Protein AF-0000000074038004 (afdb_homodimer)

InterPro domains:
  IPR011335 Restriction endonuclease type II-like [SSF52980] (1-203)
  IPR011338 Restriction endonuclease, type II, BamHI/BglIII/BstY [G3DSA:3.40.91.20] (1-203)
  IPR015278 Type-2 restriction enzyme BglII-like [PF09195] (5-201)

Radius of gyration: 21.57 Å; Cα contacts (8 Å, |Δi|>4): 780; chains: 2; bounding box: 51×56×52 Å

pLDDT: mean 96.3, std 2.42, range [85.56, 98.88]

Structure (mmCIF, N/CA/C/O backbone):
data_AF-0000000074038004-model_v1
#
loop_
_entity.id
_entity.type
_entity.pdbx_description
1 polymer 'Restriction endonuclease BglII'
#
loop_
_atom_site.group_PDB
_atom_site.id
_atom_site.type_symbol
_atom_site.label_atom_id
_atom_site.label_alt_id
_atom_site.label_comp_id
_atom_site.label_asym_id
_atom_site.label_entity_id
_atom_site.label_seq_id
_atom_site.pdbx_PDB_ins_code
_atom_site.Cartn_x
_atom_site.Cartn_y
_atom_site.Cartn_z
_atom_site.occupancy
_atom_site.B_iso_or_equiv
_atom_site.auth_seq_id
_atom_site.auth_comp_id
_atom_site.auth_asym_id
_atom_site.auth_atom_id
_atom_site.pdbx_PDB_model_num
ATOM 1 N N . MET A 1 1 ? 1.879 -26.859 -4.109 1 95.38 1 MET A N 1
ATOM 2 C CA . MET A 1 1 ? 0.951 -25.766 -4.34 1 95.38 1 MET A CA 1
ATOM 3 C C . MET A 1 1 ? 0.587 -25.656 -5.816 1 95.38 1 MET A C 1
ATOM 5 O O . MET A 1 1 ? 1.278 -26.203 -6.672 1 95.38 1 MET A O 1
ATOM 9 N N . LYS A 1 2 ? -0.549 -25.062 -6.09 1 97.25 2 LYS A N 1
ATOM 10 C CA . LYS A 1 2 ? -0.964 -24.906 -7.48 1 97.25 2 LYS A CA 1
ATOM 11 C C . LYS A 1 2 ? -1.398 -23.469 -7.762 1 97.25 2 LYS A C 1
ATOM 13 O O . LYS A 1 2 ? -1.931 -22.797 -6.879 1 97.25 2 LYS A O 1
ATOM 18 N N . ILE A 1 3 ? -1.142 -23.047 -8.977 1 98.38 3 ILE A N 1
ATOM 19 C CA . ILE A 1 3 ? -1.649 -21.766 -9.469 1 98.38 3 ILE A CA 1
ATOM 20 C C . ILE A 1 3 ? -3.105 -21.922 -9.898 1 98.38 3 ILE A C 1
ATOM 22 O O . ILE A 1 3 ? -3.426 -22.781 -10.734 1 98.38 3 ILE A O 1
ATOM 26 N N . VAL A 1 4 ? -3.988 -21.141 -9.312 1 97.69 4 VAL A N 1
ATOM 27 C CA . VAL A 1 4 ? -5.398 -21.328 -9.633 1 97.69 4 VAL A CA 1
ATOM 28 C C . VAL A 1 4 ? -5.918 -20.109 -10.406 1 97.69 4 VAL A C 1
ATOM 30 O O . VAL A 1 4 ? -6.922 -20.203 -11.117 1 97.69 4 VAL A O 1
ATOM 33 N N . GLU A 1 5 ? -5.281 -18.969 -10.227 1 98.31 5 GLU A N 1
ATOM 34 C CA . GLU A 1 5 ? -5.66 -17.766 -10.945 1 98.31 5 GLU A CA 1
ATOM 35 C C . GLU A 1 5 ? -4.434 -16.984 -11.422 1 98.31 5 GLU A C 1
ATOM 37 O O . GLU A 1 5 ? -3.385 -17.016 -10.773 1 98.31 5 GLU A O 1
ATOM 42 N N . LYS A 1 6 ? -4.527 -16.359 -12.531 1 98.5 6 LYS A N 1
ATOM 43 C CA . LYS A 1 6 ? -3.545 -15.43 -13.086 1 98.5 6 LYS A CA 1
ATOM 44 C C . LYS A 1 6 ? -4.223 -14.18 -13.641 1 98.5 6 LYS A C 1
ATOM 46 O O . LYS A 1 6 ? -5.238 -14.273 -14.328 1 98.5 6 LYS A O 1
ATOM 51 N N . TYR A 1 7 ? -3.73 -13.086 -13.305 1 98.5 7 TYR A N 1
ATOM 52 C CA . TYR A 1 7 ? -4.16 -11.828 -13.906 1 98.5 7 TYR A CA 1
ATOM 53 C C . TYR A 1 7 ? -2.994 -11.117 -14.57 1 98.5 7 TYR A C 1
ATOM 55 O O . TYR A 1 7 ? -1.957 -10.883 -13.945 1 98.5 7 TYR A O 1
ATOM 63 N N . SER A 1 8 ? -3.184 -10.852 -15.852 1 98.56 8 SER A N 1
ATOM 64 C CA . SER A 1 8 ? -2.172 -10.148 -16.641 1 98.56 8 SER A CA 1
ATOM 65 C C . SER A 1 8 ? -2.463 -8.656 -16.703 1 98.56 8 SER A C 1
ATOM 67 O O . SER A 1 8 ? -3.342 -8.227 -17.453 1 98.56 8 SER A O 1
ATOM 69 N N . HIS A 1 9 ? -1.725 -7.887 -15.938 1 98.44 9 HIS A N 1
ATOM 70 C CA . HIS A 1 9 ? -1.837 -6.434 -15.953 1 98.44 9 HIS A CA 1
ATOM 71 C C . HIS A 1 9 ? -0.889 -5.82 -16.984 1 98.44 9 HIS A C 1
ATOM 73 O O . HIS A 1 9 ? 0.311 -6.105 -16.969 1 98.44 9 HIS A O 1
ATOM 79 N N . LEU A 1 10 ? -1.381 -5.035 -17.891 1 98 10 LEU A N 1
ATOM 80 C CA . LEU A 1 10 ? -0.623 -4.391 -18.953 1 98 10 LEU A CA 1
ATOM 81 C C . LEU A 1 10 ? 0.19 -5.418 -19.75 1 98 10 LEU A C 1
ATOM 83 O O . LEU A 1 10 ? 1.369 -5.195 -20.031 1 98 10 LEU A O 1
ATOM 87 N N . ASN A 1 11 ? -0.349 -6.574 -19.922 1 98.25 11 ASN A N 1
ATOM 88 C CA . ASN A 1 11 ? 0.19 -7.656 -20.734 1 98.25 11 ASN A CA 1
ATOM 89 C C . ASN A 1 11 ? 1.459 -8.242 -20.125 1 98.25 11 ASN A C 1
ATOM 91 O O . ASN A 1 11 ? 2.391 -8.609 -20.828 1 98.25 11 ASN A O 1
ATOM 95 N N . GLY A 1 12 ? 1.48 -8.242 -18.781 1 98.69 12 GLY A N 1
ATOM 96 C CA . GLY A 1 12 ? 2.637 -8.805 -18.109 1 98.69 12 GLY A CA 1
ATOM 97 C C . GLY A 1 12 ? 2.842 -10.281 -18.391 1 98.69 12 GLY A C 1
ATOM 98 O O . GLY A 1 12 ? 3.969 -10.719 -18.625 1 98.69 12 GLY A O 1
ATOM 99 N N . LEU A 1 13 ? 1.742 -11.008 -18.406 1 98.81 13 LEU A N 1
ATOM 100 C CA . LEU A 1 13 ? 1.851 -12.438 -18.656 1 98.81 13 LEU A CA 1
ATOM 101 C C . LEU A 1 13 ? 2.277 -12.695 -20.109 1 98.81 13 LEU A C 1
ATOM 103 O O . LEU A 1 13 ? 3.141 -13.539 -20.359 1 98.81 13 LEU A O 1
ATOM 107 N N . GLU A 1 14 ? 1.679 -12 -21.031 1 98.81 14 GLU A N 1
ATOM 108 C CA . GLU A 1 14 ? 2.02 -12.133 -22.453 1 98.81 14 GLU A CA 1
ATOM 109 C C . GLU A 1 14 ? 3.496 -11.836 -22.688 1 98.81 14 GLU A C 1
ATOM 111 O O . GLU A 1 14 ? 4.152 -12.516 -23.484 1 98.81 14 GLU A O 1
ATOM 116 N N . PHE A 1 15 ? 3.959 -10.82 -22.016 1 98.75 15 PHE A N 1
ATOM 117 C CA . PHE A 1 15 ? 5.379 -10.5 -22.109 1 98.75 15 PHE A CA 1
ATOM 118 C C . PHE A 1 15 ? 6.23 -11.695 -21.703 1 98.75 15 PHE A C 1
ATOM 120 O O . PHE A 1 15 ? 7.176 -12.055 -22.406 1 98.75 15 PHE A O 1
ATOM 127 N N . LEU A 1 16 ? 5.898 -12.312 -20.562 1 98.62 16 LEU A N 1
ATOM 128 C CA . LEU A 1 16 ? 6.66 -13.461 -20.078 1 98.62 16 LEU A CA 1
ATOM 129 C C . LEU A 1 16 ? 6.594 -14.625 -21.062 1 98.62 16 LEU A C 1
ATOM 131 O O . LEU A 1 16 ? 7.613 -15.242 -21.359 1 98.62 16 LEU A O 1
ATOM 135 N N . LEU A 1 17 ? 5.41 -14.914 -21.562 1 98.69 17 LEU A N 1
ATOM 136 C CA . LEU A 1 17 ? 5.188 -16.062 -22.438 1 98.69 17 LEU A CA 1
ATOM 137 C C . LEU A 1 17 ? 5.949 -15.891 -23.734 1 98.69 17 LEU A C 1
ATOM 139 O O . LEU A 1 17 ? 6.406 -16.875 -24.328 1 98.69 17 LEU A O 1
ATOM 143 N N . VAL A 1 18 ? 6.16 -14.641 -24.172 1 98.75 18 VAL A N 1
ATOM 144 C CA . VAL A 1 18 ? 6.797 -14.383 -25.453 1 98.75 18 VAL A CA 1
ATOM 145 C C . VAL A 1 18 ? 8.305 -14.203 -25.266 1 98.75 18 VAL A C 1
ATOM 147 O O . VAL A 1 18 ? 9.102 -14.789 -25.984 1 98.75 18 VAL A O 1
ATOM 150 N N . HIS A 1 19 ? 8.734 -13.43 -24.297 1 98.62 19 HIS A N 1
ATOM 151 C CA . HIS A 1 19 ? 10.125 -12.992 -24.203 1 98.62 19 HIS A CA 1
ATOM 152 C C . HIS A 1 19 ? 10.891 -13.805 -23.156 1 98.62 19 HIS A C 1
ATOM 154 O O . HIS A 1 19 ? 12.125 -13.875 -23.219 1 98.62 19 HIS A O 1
ATOM 160 N N . LYS A 1 20 ? 10.117 -14.383 -22.188 1 98.5 20 LYS A N 1
ATOM 161 C CA . LYS A 1 20 ? 10.766 -15.109 -21.094 1 98.5 20 LYS A CA 1
ATOM 162 C C . LYS A 1 20 ? 10.023 -16.406 -20.766 1 98.5 20 LYS A C 1
ATOM 164 O O . LYS A 1 20 ? 9.695 -16.656 -19.609 1 98.5 20 LYS A O 1
ATOM 169 N N . PRO A 1 21 ? 9.727 -17.281 -21.734 1 98.31 21 PRO A N 1
ATOM 170 C CA . PRO A 1 21 ? 8.922 -18.469 -21.484 1 98.31 21 PRO A CA 1
ATOM 171 C C . PRO A 1 21 ? 9.594 -19.438 -20.5 1 98.31 21 PRO A C 1
ATOM 173 O O . PRO A 1 21 ? 8.906 -20.078 -19.703 1 98.31 21 PRO A O 1
ATOM 176 N N . ASP A 1 22 ? 10.883 -19.547 -20.547 1 97.94 22 ASP A N 1
ATOM 177 C CA . ASP A 1 22 ? 11.609 -20.453 -19.656 1 97.94 22 ASP A CA 1
ATOM 178 C C . ASP A 1 22 ? 11.508 -20 -18.203 1 97.94 22 ASP A C 1
ATOM 180 O O . ASP A 1 22 ? 11.375 -20.828 -17.297 1 97.94 22 ASP A O 1
ATOM 184 N N . LEU A 1 23 ? 11.594 -18.672 -17.984 1 98.19 23 LEU A N 1
ATOM 185 C CA . LEU A 1 23 ? 11.477 -18.156 -16.641 1 98.19 23 LEU A CA 1
ATOM 186 C C . LEU A 1 23 ? 10.078 -18.406 -16.078 1 98.19 23 LEU A C 1
ATOM 188 O O . LEU A 1 23 ? 9.93 -18.734 -14.898 1 98.19 23 LEU A O 1
ATOM 192 N N . TRP A 1 24 ? 9.102 -18.234 -16.938 1 98.56 24 TRP A N 1
ATOM 193 C CA . TRP A 1 24 ? 7.73 -18.469 -16.484 1 98.56 24 TRP A CA 1
ATOM 194 C C . TRP A 1 24 ? 7.527 -19.922 -16.094 1 98.56 24 TRP A C 1
ATOM 196 O O . TRP A 1 24 ? 6.93 -20.219 -15.062 1 98.56 24 TRP A O 1
ATOM 206 N N . GLN A 1 25 ? 8.023 -20.812 -16.922 1 98.19 25 GLN A N 1
ATOM 207 C CA . GLN A 1 25 ? 7.934 -22.234 -16.641 1 98.19 25 GLN A CA 1
ATOM 208 C C . GLN A 1 25 ? 8.648 -22.578 -15.328 1 98.19 25 GLN A C 1
ATOM 210 O O . GLN A 1 25 ? 8.172 -23.422 -14.555 1 98.19 25 GLN A O 1
ATOM 215 N N . GLU A 1 26 ? 9.758 -21.922 -15.188 1 98.06 26 GLU A N 1
ATOM 216 C CA . GLU A 1 26 ? 10.531 -22.094 -13.961 1 98.06 26 GLU A CA 1
ATOM 217 C C . GLU A 1 26 ? 9.711 -21.703 -12.734 1 98.06 26 GLU A C 1
ATOM 219 O O . GLU A 1 26 ? 9.695 -22.438 -11.742 1 98.06 26 GLU A O 1
ATOM 224 N N . ILE A 1 27 ? 9.039 -20.625 -12.773 1 98.12 27 ILE A N 1
ATOM 225 C CA . ILE A 1 27 ? 8.227 -20.125 -11.672 1 98.12 27 ILE A CA 1
ATOM 226 C C . ILE A 1 27 ? 7.062 -21.078 -11.414 1 98.12 27 ILE A C 1
ATOM 228 O O . ILE A 1 27 ? 6.789 -21.438 -10.266 1 98.12 27 ILE A O 1
ATOM 232 N N . GLU A 1 28 ? 6.41 -21.531 -12.492 1 98.5 28 GLU A N 1
ATOM 233 C CA . GLU A 1 28 ? 5.316 -22.484 -12.352 1 98.5 28 GLU A CA 1
ATOM 234 C C . GLU A 1 28 ? 5.793 -23.781 -11.703 1 98.5 28 GLU A C 1
ATOM 236 O O . GLU A 1 28 ? 5.105 -24.344 -10.852 1 98.5 28 GLU A O 1
ATOM 241 N N . HIS A 1 29 ? 6.941 -24.203 -12.109 1 98.06 29 HIS A N 1
ATOM 242 C CA . HIS A 1 29 ? 7.516 -25.422 -11.57 1 98.06 29 HIS A CA 1
ATOM 243 C C . HIS A 1 29 ? 7.832 -25.266 -10.086 1 98.06 29 HIS A C 1
ATOM 245 O O . HIS A 1 29 ? 7.527 -26.172 -9.289 1 98.06 29 HIS A O 1
ATOM 251 N N . VAL A 1 30 ? 8.438 -24.141 -9.711 1 98.25 30 VAL A N 1
ATOM 252 C CA . VAL A 1 30 ? 8.766 -23.875 -8.312 1 98.25 30 VAL A CA 1
ATOM 253 C C . VAL A 1 30 ? 7.5 -23.938 -7.465 1 98.25 30 VAL A C 1
ATOM 255 O O . VAL A 1 30 ? 7.477 -24.609 -6.426 1 98.25 30 VAL A O 1
ATOM 258 N N . ILE A 1 31 ? 6.438 -23.281 -7.926 1 98.31 31 ILE A N 1
ATOM 259 C CA . ILE A 1 31 ? 5.184 -23.234 -7.176 1 98.31 31 ILE A CA 1
ATOM 260 C C . ILE A 1 31 ? 4.617 -24.656 -7.043 1 98.31 31 ILE A C 1
ATOM 262 O O . ILE A 1 31 ? 4.172 -25.047 -5.961 1 98.31 31 ILE A O 1
ATOM 266 N N . SER A 1 32 ? 4.703 -25.484 -8.078 1 97.75 32 SER A N 1
ATOM 267 C CA . SER A 1 32 ? 4.133 -26.828 -8.094 1 97.75 32 SER A CA 1
ATOM 268 C C . SER A 1 32 ? 4.902 -27.766 -7.168 1 97.75 32 SER A C 1
ATOM 270 O O . SER A 1 32 ? 4.355 -28.766 -6.684 1 97.75 32 SER A O 1
ATOM 272 N N . GLU A 1 33 ? 6.098 -27.422 -6.891 1 96.81 33 GLU A N 1
ATOM 273 C CA . GLU A 1 33 ? 6.953 -28.297 -6.082 1 96.81 33 GLU A CA 1
ATOM 274 C C . GLU A 1 33 ? 6.797 -27.984 -4.594 1 96.81 33 GLU A C 1
ATOM 276 O O . GLU A 1 33 ? 7.234 -28.766 -3.748 1 96.81 33 GLU A O 1
ATOM 281 N N . LEU A 1 34 ? 6.234 -26.875 -4.309 1 96.12 34 LEU A N 1
ATOM 282 C CA . LEU A 1 34 ? 6.094 -26.484 -2.91 1 96.12 34 LEU A CA 1
ATOM 283 C C . LEU A 1 34 ? 5.008 -27.297 -2.219 1 96.12 34 LEU A C 1
ATOM 285 O O . LEU A 1 34 ? 3.92 -27.484 -2.768 1 96.12 34 LEU A O 1
ATOM 289 N N . ASP A 1 35 ? 5.352 -27.844 -1.077 1 93.5 35 ASP A N 1
ATOM 290 C CA . ASP A 1 35 ? 4.398 -28.547 -0.234 1 93.5 35 ASP A CA 1
ATOM 291 C C . ASP A 1 35 ? 3.834 -27.641 0.85 1 93.5 35 ASP A C 1
ATOM 293 O O . ASP A 1 35 ? 4.406 -27.531 1.937 1 93.5 35 ASP A O 1
ATOM 297 N N . ALA A 1 36 ? 2.674 -27.125 0.615 1 90.69 36 ALA A N 1
ATOM 298 C CA . ALA A 1 36 ? 2.074 -26.188 1.562 1 90.69 36 ALA A CA 1
ATOM 299 C C . ALA A 1 36 ? 1.79 -26.859 2.898 1 90.69 36 ALA A C 1
ATOM 301 O O . ALA A 1 36 ? 1.93 -26.25 3.957 1 90.69 36 ALA A O 1
ATOM 302 N N . GLU A 1 37 ? 1.398 -28.094 2.846 1 93.5 37 GLU A N 1
ATOM 303 C CA . GLU A 1 37 ? 0.986 -28.797 4.059 1 93.5 37 GLU A CA 1
ATOM 304 C C . GLU A 1 37 ? 2.137 -28.891 5.059 1 93.5 37 GLU A C 1
ATOM 306 O O . GLU A 1 37 ? 1.917 -28.875 6.27 1 93.5 37 GLU A O 1
ATOM 311 N N . SER A 1 38 ? 3.242 -28.969 4.551 1 94.94 38 SER A N 1
ATOM 312 C CA . SER A 1 38 ? 4.418 -29.016 5.418 1 94.94 38 SER A CA 1
ATOM 313 C C . SER A 1 38 ? 4.641 -27.688 6.129 1 94.94 38 SER A C 1
ATOM 315 O O . SER A 1 38 ? 5.402 -27.609 7.094 1 94.94 38 SER A O 1
ATOM 317 N N . CYS A 1 39 ? 3.936 -26.641 5.66 1 96 39 CYS A N 1
ATOM 318 C CA . CYS A 1 39 ? 4.109 -25.312 6.23 1 96 39 CYS A CA 1
ATOM 319 C C . CYS A 1 39 ? 2.994 -24.984 7.219 1 96 39 CYS A C 1
ATOM 321 O O . CYS A 1 39 ? 2.918 -23.875 7.734 1 96 39 CYS A O 1
ATOM 323 N N . LYS A 1 40 ? 2.121 -25.938 7.449 1 95.31 40 LYS A N 1
ATOM 324 C CA . LYS A 1 40 ? 1.084 -25.766 8.461 1 95.31 40 LYS A CA 1
ATOM 325 C C . LYS A 1 40 ? 1.63 -26.031 9.859 1 95.31 40 LYS A C 1
ATOM 327 O O . LYS A 1 40 ? 1.285 -27.047 10.484 1 95.31 40 LYS A O 1
ATOM 332 N N . THR A 1 41 ? 2.393 -25.094 10.391 1 95.75 41 THR A N 1
ATOM 333 C CA . THR A 1 41 ? 3.18 -25.344 11.594 1 95.75 41 THR A CA 1
ATOM 334 C C . THR A 1 41 ? 2.889 -24.297 12.664 1 95.75 41 THR A C 1
ATOM 336 O O . THR A 1 41 ? 3.354 -24.422 13.797 1 95.75 41 THR A O 1
ATOM 339 N N . LYS A 1 42 ? 2.094 -23.312 12.32 1 95.06 42 LYS A N 1
ATOM 340 C CA . LYS A 1 42 ? 1.858 -22.219 13.266 1 95.06 42 LYS A CA 1
ATOM 341 C C . LYS A 1 42 ? 0.641 -22.5 14.141 1 95.06 42 LYS A C 1
ATOM 343 O O . LYS A 1 42 ? -0.476 -22.641 13.633 1 95.06 42 LYS A O 1
ATOM 348 N N . VAL A 1 43 ? 0.861 -22.562 15.43 1 95.56 43 VAL A N 1
ATOM 349 C CA . VAL A 1 43 ? -0.258 -22.703 16.344 1 95.56 43 VAL A CA 1
ATOM 350 C C . VAL A 1 43 ? -0.871 -21.344 16.641 1 95.56 43 VAL A C 1
ATOM 352 O O . VAL A 1 43 ? -0.195 -20.453 17.156 1 95.56 43 VAL A O 1
ATOM 355 N N . SER A 1 44 ? -2.092 -21.141 16.328 1 93.69 44 SER A N 1
ATOM 356 C CA . SER A 1 44 ? -2.758 -19.844 16.453 1 93.69 44 SER A CA 1
ATOM 357 C C . SER A 1 44 ? -2.971 -19.469 17.906 1 93.69 44 SER A C 1
ATOM 359 O O . SER A 1 44 ? -3.4 -20.281 18.719 1 93.69 44 SER A O 1
ATOM 361 N N . LYS A 1 45 ? -2.639 -18.203 18.188 1 92.5 45 LYS A N 1
ATOM 362 C CA . LYS A 1 45 ? -2.918 -17.641 19.5 1 92.5 45 LYS A CA 1
ATOM 363 C C . LYS A 1 45 ? -4.082 -16.656 19.438 1 92.5 45 LYS A C 1
ATOM 365 O O . LYS A 1 45 ? -4.48 -16.078 20.453 1 92.5 45 LYS A O 1
ATOM 370 N N . GLU A 1 46 ? -4.598 -16.469 18.156 1 91.38 46 GLU A N 1
ATOM 371 C CA . GLU A 1 46 ? -5.715 -15.555 17.953 1 91.38 46 GLU A CA 1
ATOM 372 C C . GLU A 1 46 ? -6.988 -16.094 18.594 1 91.38 46 GLU A C 1
ATOM 374 O O . GLU A 1 46 ? -7.258 -17.297 18.531 1 91.38 46 GLU A O 1
ATOM 379 N N . LYS A 1 47 ? -7.746 -15.133 19.172 1 88.69 47 LYS A N 1
ATOM 380 C CA . LYS A 1 47 ? -8.945 -15.484 19.938 1 88.69 47 LYS A CA 1
ATOM 381 C C . LYS A 1 47 ? -9.883 -16.359 19.109 1 88.69 47 LYS A C 1
ATOM 383 O O . LYS A 1 47 ? -10.398 -17.359 19.609 1 88.69 47 LYS A O 1
ATOM 388 N N . THR A 1 48 ? -10.102 -16.109 17.812 1 85.56 48 THR A N 1
ATOM 389 C CA . THR A 1 48 ? -11.102 -16.766 16.969 1 85.56 48 THR A CA 1
ATOM 390 C C . THR A 1 48 ? -10.57 -18.094 16.422 1 85.56 48 THR A C 1
ATOM 392 O O . THR A 1 48 ? -11.328 -18.891 15.875 1 85.56 48 THR A O 1
ATOM 395 N N . LYS A 1 49 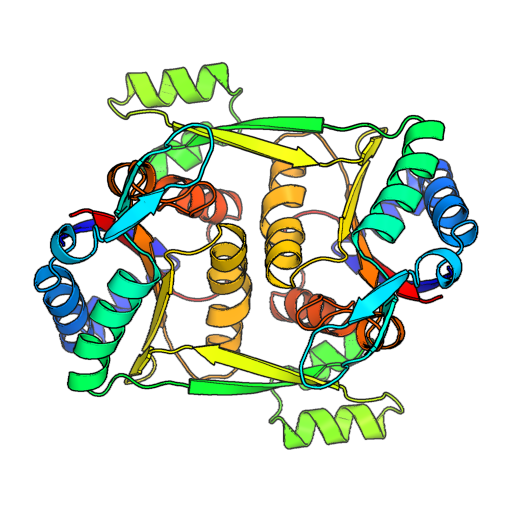? -9.219 -18.438 16.5 1 89.38 49 LYS A N 1
ATOM 396 C CA . LYS A 1 49 ? -8.617 -19.641 15.922 1 89.38 49 LYS A CA 1
ATOM 397 C C . LYS A 1 49 ? -7.703 -20.328 16.922 1 89.38 49 LYS A C 1
ATOM 399 O O . LYS A 1 49 ? -6.746 -21.016 16.531 1 89.38 49 LYS A O 1
ATOM 404 N N . LYS A 1 50 ? -7.922 -20.125 18.172 1 90 50 LYS A N 1
ATOM 405 C CA . LYS A 1 50 ? -6.992 -20.547 19.219 1 90 50 LYS A CA 1
ATOM 406 C C . LYS A 1 50 ? -6.73 -22.047 19.141 1 90 50 LYS A C 1
ATOM 408 O O . LYS A 1 50 ? -7.672 -22.844 19.094 1 90 50 LYS A O 1
ATOM 413 N N . GLY A 1 51 ? -5.422 -22.406 19.016 1 93.12 51 GLY A N 1
ATOM 414 C CA . GLY A 1 51 ? -5.027 -23.797 19.062 1 93.12 51 GLY A CA 1
ATOM 415 C C . GLY A 1 51 ? -4.988 -24.438 17.688 1 93.12 51 GLY A C 1
ATOM 416 O O . GLY A 1 51 ? -4.418 -25.516 17.516 1 93.12 51 GLY A O 1
ATOM 417 N N . GLN A 1 52 ? -5.586 -23.797 16.75 1 94.06 52 GLN A N 1
ATOM 418 C CA . GLN A 1 52 ? -5.605 -24.328 15.391 1 94.06 52 GLN A CA 1
ATOM 419 C C . GLN A 1 52 ? -4.238 -24.203 14.727 1 94.06 52 GLN A C 1
ATOM 421 O O . GLN A 1 52 ? -3.498 -23.25 14.984 1 94.06 52 GLN A O 1
ATOM 426 N N . LEU A 1 53 ? -3.953 -25.234 13.93 1 95.94 53 LEU A N 1
ATOM 427 C CA . LEU A 1 53 ? -2.736 -25.188 13.125 1 95.94 53 LEU A CA 1
ATOM 428 C C . LEU A 1 53 ? -2.975 -24.406 11.836 1 95.94 53 LEU A C 1
ATOM 430 O O . LEU A 1 53 ? -3.848 -24.766 11.047 1 95.94 53 LEU A O 1
ATOM 434 N N . LEU A 1 54 ? -2.176 -23.328 11.672 1 97.25 54 LEU A N 1
ATOM 435 C CA . LEU A 1 54 ? -2.303 -22.469 10.508 1 97.25 54 LEU A CA 1
ATOM 436 C C . LEU A 1 54 ? -1.051 -22.531 9.641 1 97.25 54 LEU A C 1
ATOM 438 O O . LEU A 1 54 ? 0.01 -22.953 10.102 1 97.25 54 LEU A O 1
ATOM 442 N N . TYR A 1 55 ? -1.213 -22.234 8.367 1 97.31 55 TYR A N 1
ATOM 443 C CA . TYR A 1 55 ? -0.046 -22.078 7.504 1 97.31 55 TYR A CA 1
ATOM 444 C C . TYR A 1 55 ? 0.853 -20.953 8 1 97.31 55 TYR A C 1
ATOM 446 O O . TYR A 1 55 ? 0.376 -19.859 8.297 1 97.31 55 TYR A O 1
ATOM 454 N N . SER A 1 56 ? 2.105 -21.25 8.102 1 97 56 SER A N 1
ATOM 455 C CA . SER A 1 56 ? 3.092 -20.297 8.594 1 97 56 SER A CA 1
ATOM 456 C C . SER A 1 56 ? 3.67 -19.453 7.465 1 97 56 SER A C 1
ATOM 458 O O . SER A 1 56 ? 4.363 -19.984 6.586 1 97 56 SER A O 1
ATOM 460 N N . PRO A 1 57 ? 3.469 -18.141 7.504 1 96.12 57 PRO A N 1
ATOM 461 C CA . PRO A 1 57 ? 4.09 -17.297 6.484 1 96.12 57 PRO A CA 1
ATOM 462 C C . PRO A 1 57 ? 5.609 -17.453 6.434 1 96.12 57 PRO A C 1
ATOM 464 O O . PRO A 1 57 ? 6.195 -17.469 5.348 1 96.12 57 PRO A O 1
ATOM 467 N N . ILE A 1 58 ? 6.211 -17.594 7.57 1 96.25 58 ILE A N 1
ATOM 468 C CA . ILE A 1 58 ? 7.66 -17.719 7.66 1 96.25 58 ILE A CA 1
ATOM 469 C C . ILE A 1 58 ? 8.109 -18.984 6.93 1 96.25 58 ILE A C 1
ATOM 471 O O . ILE A 1 58 ? 9.016 -18.938 6.094 1 96.25 58 ILE A O 1
ATOM 475 N N . ASP A 1 59 ? 7.445 -20.094 7.195 1 96.81 59 ASP A N 1
ATOM 476 C CA . ASP A 1 59 ? 7.816 -21.375 6.582 1 96.81 59 ASP A CA 1
ATOM 477 C C . ASP A 1 59 ? 7.527 -21.359 5.082 1 96.81 59 ASP A C 1
ATOM 479 O O . ASP A 1 59 ? 8.312 -21.891 4.289 1 96.81 59 ASP A O 1
ATOM 483 N N . MET A 1 60 ? 6.438 -20.766 4.68 1 96.5 60 MET A N 1
ATOM 484 C CA . MET A 1 60 ? 6.086 -20.672 3.268 1 96.5 60 MET A CA 1
ATOM 485 C C . MET A 1 60 ? 7.113 -19.844 2.508 1 96.5 60 MET A C 1
ATOM 487 O O . MET A 1 60 ? 7.574 -20.25 1.437 1 96.5 60 MET A O 1
ATOM 491 N N . ASN A 1 61 ? 7.469 -18.734 3.125 1 96.12 61 ASN A N 1
ATOM 492 C CA . ASN A 1 61 ? 8.469 -17.859 2.51 1 96.12 61 ASN A CA 1
ATOM 493 C C . ASN A 1 61 ? 9.812 -18.578 2.375 1 96.12 61 ASN A C 1
ATOM 495 O O . ASN A 1 61 ? 10.5 -18.422 1.361 1 96.12 61 ASN A O 1
ATOM 499 N N . ASN A 1 62 ? 10.156 -19.266 3.428 1 96.5 62 ASN A N 1
ATOM 500 C CA . ASN A 1 62 ? 11.414 -20 3.395 1 96.5 62 ASN A CA 1
ATOM 501 C C . ASN A 1 62 ? 11.414 -21.047 2.287 1 96.5 62 ASN A C 1
ATOM 503 O O . ASN A 1 62 ? 12.445 -21.281 1.65 1 96.5 62 ASN A O 1
ATOM 507 N N . SER A 1 63 ? 10.289 -21.703 2.127 1 96.38 63 SER A N 1
ATOM 508 C CA . SER A 1 63 ? 10.172 -22.688 1.066 1 96.38 63 SER A CA 1
ATOM 509 C C . SER A 1 63 ? 10.383 -22.062 -0.307 1 96.38 63 SER A C 1
ATOM 511 O O . SER A 1 63 ? 11.117 -22.594 -1.136 1 96.38 63 SER A O 1
ATOM 513 N N . PHE A 1 64 ? 9.781 -20.922 -0.557 1 97.62 64 PHE A N 1
ATOM 514 C CA . PHE A 1 64 ? 9.969 -20.203 -1.809 1 97.62 64 PHE A CA 1
ATOM 515 C C . PHE A 1 64 ? 11.43 -19.781 -1.975 1 97.62 64 PHE A C 1
ATOM 517 O O . PHE A 1 64 ? 12.008 -19.953 -3.049 1 97.62 64 PHE A O 1
ATOM 524 N N . LYS A 1 65 ? 11.953 -19.234 -0.913 1 97.06 65 LYS A N 1
ATOM 525 C CA . LYS A 1 65 ? 13.328 -18.734 -0.944 1 97.06 65 LYS A CA 1
ATOM 526 C C . LYS A 1 65 ? 14.312 -19.844 -1.312 1 97.06 65 LYS A C 1
ATOM 528 O O . LYS A 1 65 ? 15.195 -19.641 -2.146 1 97.06 65 LYS A O 1
ATOM 533 N N . GLY A 1 66 ? 14.156 -21 -0.717 1 96.81 66 GLY A N 1
ATOM 534 C CA . GLY A 1 66 ? 15.023 -22.125 -1.019 1 96.81 66 GLY A CA 1
ATOM 535 C C . GLY A 1 66 ? 14.992 -22.531 -2.48 1 96.81 66 GLY A C 1
ATOM 536 O O . GLY A 1 66 ? 16.031 -22.672 -3.113 1 96.81 66 GLY A O 1
ATOM 537 N N . LYS A 1 67 ? 13.812 -22.609 -3.014 1 97.62 67 LYS A N 1
ATOM 538 C CA . LYS A 1 67 ? 13.641 -23.109 -4.375 1 97.62 67 LYS A CA 1
ATOM 539 C C . LYS A 1 67 ? 14.086 -22.062 -5.398 1 97.62 67 LYS A C 1
ATOM 541 O O . LYS A 1 67 ? 14.773 -22.391 -6.371 1 97.62 67 LYS A O 1
ATOM 546 N N . LEU A 1 68 ? 13.75 -20.797 -5.184 1 98 68 LEU A N 1
ATOM 547 C CA . LEU A 1 68 ? 14.078 -19.734 -6.125 1 98 68 LEU A CA 1
ATOM 548 C C . LEU A 1 68 ? 15.578 -19.422 -6.094 1 98 68 LEU A C 1
ATOM 550 O O . LEU A 1 68 ? 16.188 -19.203 -7.141 1 98 68 LEU A O 1
ATOM 554 N N . SER A 1 69 ? 16.109 -19.5 -4.895 1 97.62 69 SER A N 1
ATOM 555 C CA . SER A 1 69 ? 17.547 -19.25 -4.785 1 97.62 69 SER A CA 1
ATOM 556 C C . SER A 1 69 ? 18.359 -20.344 -5.488 1 97.62 69 SER A C 1
ATOM 558 O O . SER A 1 69 ? 19.375 -20.062 -6.121 1 97.62 69 SER A O 1
ATOM 560 N N . ALA A 1 70 ? 17.922 -21.578 -5.41 1 97.5 70 ALA A N 1
ATOM 561 C CA . ALA A 1 70 ? 18.578 -22.703 -6.074 1 97.5 70 ALA A CA 1
ATOM 562 C C . ALA A 1 70 ? 18.562 -22.516 -7.59 1 97.5 70 ALA A C 1
ATOM 564 O O . ALA A 1 70 ? 19.406 -23.094 -8.289 1 97.5 70 ALA A O 1
ATOM 565 N N . LEU A 1 71 ? 17.625 -21.703 -8.055 1 97.94 71 LEU A N 1
ATOM 566 C CA . LEU A 1 71 ? 17.5 -21.453 -9.492 1 97.94 71 LEU A CA 1
ATOM 567 C C . LEU A 1 71 ? 18.078 -20.094 -9.867 1 97.94 71 LEU A C 1
ATOM 569 O O . LEU A 1 71 ? 17.719 -19.516 -10.891 1 97.94 71 LEU A O 1
ATOM 573 N N . SER A 1 72 ? 18.859 -19.406 -8.961 1 97.75 72 SER A N 1
ATOM 574 C CA . SER A 1 72 ? 19.688 -18.234 -9.195 1 97.75 72 SER A CA 1
ATOM 575 C C . SER A 1 72 ? 18.844 -16.953 -9.172 1 97.75 72 SER A C 1
ATOM 577 O O . SER A 1 72 ? 19.203 -15.953 -9.797 1 97.75 72 SER A O 1
ATOM 579 N N . TRP A 1 73 ? 17.656 -17.078 -8.625 1 98.06 73 TRP A N 1
ATOM 580 C CA . TRP A 1 73 ? 16.953 -15.852 -8.25 1 98.06 73 TRP A CA 1
ATOM 581 C C . TRP A 1 73 ? 17.625 -15.188 -7.051 1 98.06 73 TRP A C 1
ATOM 583 O O . TRP A 1 73 ? 18.031 -15.867 -6.105 1 98.06 73 TRP A O 1
ATOM 593 N N . SER A 1 74 ? 17.781 -13.875 -7.129 1 97 74 SER A N 1
ATOM 594 C CA . SER A 1 74 ? 18.547 -13.242 -6.059 1 97 74 SER A CA 1
ATOM 595 C C . SER A 1 74 ? 17.953 -11.883 -5.691 1 97 74 SER A C 1
ATOM 597 O O . SER A 1 74 ? 17.125 -11.336 -6.426 1 97 74 SER A O 1
ATOM 599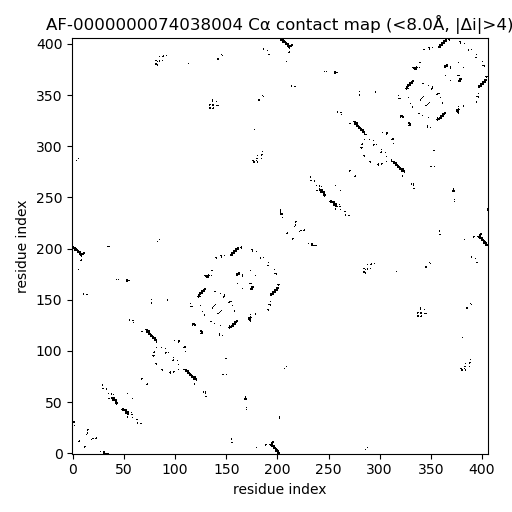 N N . GLU A 1 75 ? 18.375 -11.422 -4.613 1 95.94 75 GLU A N 1
ATOM 600 C CA . GLU A 1 75 ? 17.906 -10.141 -4.086 1 95.94 75 GLU A CA 1
ATOM 601 C C . GLU A 1 75 ? 18.438 -8.977 -4.918 1 95.94 75 GLU A C 1
ATOM 603 O O . GLU A 1 75 ? 19.547 -9.055 -5.473 1 95.94 75 GLU A O 1
ATOM 608 N N . SER A 1 76 ? 17.641 -8.016 -5.055 1 95.06 76 SER A N 1
ATOM 609 C CA . SER A 1 76 ? 18.031 -6.773 -5.715 1 95.06 76 SER A CA 1
ATOM 610 C C . SER A 1 76 ? 17.547 -5.559 -4.93 1 95.06 76 SER A C 1
ATOM 612 O O . SER A 1 76 ? 16.438 -5.57 -4.367 1 95.06 76 SER A O 1
ATOM 614 N N . ARG A 1 77 ? 18.438 -4.535 -4.91 1 93.44 77 ARG A N 1
ATOM 615 C CA . ARG A 1 77 ? 18.125 -3.291 -4.215 1 93.44 77 ARG A CA 1
ATOM 616 C C . ARG A 1 77 ? 18.25 -2.092 -5.148 1 93.44 77 ARG A C 1
ATOM 618 O O . ARG A 1 77 ? 19.188 -2.033 -5.961 1 93.44 77 ARG A O 1
ATOM 625 N N . VAL A 1 78 ? 17.328 -1.22 -5.074 1 91.12 78 VAL A N 1
ATOM 626 C CA . VAL A 1 78 ? 17.375 0.035 -5.816 1 91.12 78 VAL A CA 1
ATOM 627 C C . VAL A 1 78 ? 17.406 1.211 -4.84 1 91.12 78 VAL A C 1
ATOM 629 O O . VAL A 1 78 ? 16.438 1.446 -4.117 1 91.12 78 VAL A O 1
ATOM 632 N N . SER A 1 79 ? 18.531 1.928 -4.852 1 93.94 79 SER A N 1
ATOM 633 C CA . SER A 1 79 ? 18.688 3.074 -3.963 1 93.94 79 SER A CA 1
ATOM 634 C C . SER A 1 79 ? 18.266 4.367 -4.652 1 93.94 79 SER A C 1
ATOM 636 O O . SER A 1 79 ? 18.406 4.5 -5.871 1 93.94 79 SER A O 1
ATOM 638 N N . TYR A 1 80 ? 17.781 5.262 -3.898 1 95.81 80 TYR A N 1
ATOM 639 C CA . TYR A 1 80 ? 17.406 6.582 -4.398 1 95.81 80 TYR A CA 1
ATOM 640 C C . TYR A 1 80 ? 17.422 7.613 -3.275 1 95.81 80 TYR A C 1
ATOM 642 O O . TYR A 1 80 ? 17.625 7.266 -2.109 1 95.81 80 TYR A O 1
ATOM 650 N N . TRP A 1 81 ? 17.344 8.852 -3.629 1 97.56 81 TRP A N 1
ATOM 651 C CA . TRP A 1 81 ? 17.328 9.953 -2.676 1 97.56 81 TRP A CA 1
ATOM 652 C C . TRP A 1 81 ? 16.031 10.758 -2.809 1 97.56 81 TRP A C 1
ATOM 654 O O . TRP A 1 81 ? 15.57 11.023 -3.92 1 97.56 81 TRP A O 1
ATOM 664 N N . VAL A 1 82 ? 15.445 11.07 -1.658 1 97.69 82 VAL A N 1
ATOM 665 C CA . VAL A 1 82 ? 14.172 11.789 -1.691 1 97.69 82 VAL A CA 1
ATOM 666 C C . VAL A 1 82 ? 14.328 13.148 -1.022 1 97.69 82 VAL A C 1
ATOM 668 O O . VAL A 1 82 ? 15.297 13.391 -0.301 1 97.69 82 VAL A O 1
ATOM 671 N N . THR A 1 83 ? 13.414 14.047 -1.315 1 97.94 83 THR A N 1
ATOM 672 C CA . THR A 1 83 ? 13.344 15.375 -0.725 1 97.94 83 THR A CA 1
ATOM 673 C C . THR A 1 83 ? 11.898 15.859 -0.649 1 97.94 83 THR A C 1
ATOM 675 O O . THR A 1 83 ? 10.992 15.188 -1.143 1 97.94 83 THR A O 1
ATOM 678 N N . LYS A 1 84 ? 11.664 16.938 -0.018 1 97.5 84 LYS A N 1
ATOM 679 C CA . LYS A 1 84 ? 10.305 17.422 0.207 1 97.5 84 LYS A CA 1
ATOM 680 C C . LYS A 1 84 ? 9.797 18.219 -1 1 97.5 84 LYS A C 1
ATOM 682 O O . LYS A 1 84 ? 8.617 18.531 -1.082 1 97.5 84 LYS A O 1
ATOM 687 N N . ASN A 1 85 ? 10.633 18.469 -1.946 1 96.62 85 ASN A N 1
ATOM 688 C CA . ASN A 1 85 ? 10.281 19.328 -3.07 1 96.62 85 ASN A CA 1
ATOM 689 C C . ASN A 1 85 ? 9.805 18.516 -4.273 1 96.62 85 ASN A C 1
ATOM 691 O O . ASN A 1 85 ? 10.602 17.828 -4.91 1 96.62 85 ASN A O 1
ATOM 695 N N . GLU A 1 86 ? 8.578 18.688 -4.633 1 96.06 86 GLU A N 1
ATOM 696 C CA . GLU A 1 86 ? 7.938 17.906 -5.684 1 96.06 86 GLU A CA 1
ATOM 697 C C . GLU A 1 86 ? 8.617 18.125 -7.031 1 96.06 86 GLU A C 1
ATOM 699 O O . GLU A 1 86 ? 8.836 17.172 -7.781 1 96.06 86 GLU A O 1
ATOM 704 N N . LYS A 1 87 ? 8.891 19.344 -7.348 1 95.56 87 LYS A N 1
ATOM 705 C CA . LYS A 1 87 ? 9.516 19.656 -8.633 1 95.56 87 LYS A CA 1
ATOM 706 C C . LYS A 1 87 ? 10.898 19.031 -8.742 1 95.56 87 LYS A C 1
ATOM 708 O O . LYS A 1 87 ? 11.273 18.531 -9.805 1 95.56 87 LYS A O 1
ATOM 713 N N . LEU A 1 88 ? 11.578 19.094 -7.652 1 97.25 88 LEU A N 1
ATOM 714 C CA . LEU A 1 88 ? 12.914 18.516 -7.617 1 97.25 88 LEU A CA 1
ATOM 715 C C . LEU A 1 88 ? 12.852 17 -7.758 1 97.25 88 LEU A C 1
ATOM 717 O O . LEU A 1 88 ? 13.695 16.391 -8.422 1 97.25 88 LEU A O 1
ATOM 721 N N . ILE A 1 89 ? 11.883 16.344 -7.16 1 96.94 89 ILE A N 1
ATOM 722 C CA . ILE A 1 89 ? 11.68 14.914 -7.293 1 96.94 89 ILE A CA 1
ATOM 723 C C . ILE A 1 89 ? 11.453 14.555 -8.758 1 96.94 89 ILE A C 1
ATOM 725 O O . ILE A 1 89 ? 12.102 13.656 -9.297 1 96.94 89 ILE A O 1
ATOM 729 N N . ARG A 1 90 ? 10.609 15.336 -9.406 1 95.31 90 ARG A N 1
ATOM 730 C CA . ARG A 1 90 ? 10.297 15.078 -10.812 1 95.31 90 ARG A CA 1
ATOM 731 C C . ARG A 1 90 ? 11.547 15.203 -11.68 1 95.31 90 ARG A C 1
ATOM 733 O O . ARG A 1 90 ? 11.758 14.406 -12.594 1 95.31 90 ARG A O 1
ATOM 740 N N . LYS A 1 91 ? 12.305 16.188 -11.32 1 95.88 91 LYS A N 1
ATOM 741 C CA . LYS A 1 91 ? 13.516 16.453 -12.078 1 95.88 91 LYS A CA 1
ATOM 742 C C . LYS A 1 91 ? 14.516 15.305 -11.938 1 95.88 91 LYS A C 1
ATOM 744 O O . LYS A 1 91 ? 15.242 14.977 -12.883 1 95.88 91 LYS A O 1
ATOM 749 N N . THR A 1 92 ? 14.516 14.602 -10.836 1 96 92 THR A N 1
ATOM 750 C CA . THR A 1 92 ? 15.609 13.688 -10.523 1 96 92 THR A CA 1
ATOM 751 C C . THR A 1 92 ? 15.172 12.234 -10.688 1 96 92 THR A C 1
ATOM 753 O O . THR A 1 92 ? 15.977 11.32 -10.539 1 96 92 THR A O 1
ATOM 756 N N . LEU A 1 93 ? 14.023 11.953 -11.008 1 92.5 93 LEU A N 1
ATOM 757 C CA . LEU A 1 93 ? 13.414 10.625 -10.969 1 92.5 93 LEU A CA 1
ATOM 758 C C . LEU A 1 93 ? 14.234 9.633 -11.797 1 92.5 93 LEU A C 1
ATOM 760 O O . LEU A 1 93 ? 14.383 8.477 -11.398 1 92.5 93 LEU A O 1
ATOM 764 N N . THR A 1 94 ? 14.789 10.117 -12.898 1 90.44 94 THR A N 1
ATOM 765 C CA . THR A 1 94 ? 15.43 9.188 -13.82 1 90.44 94 THR A CA 1
ATOM 766 C C . THR A 1 94 ? 16.953 9.258 -13.695 1 90.44 94 THR A C 1
ATOM 768 O O . THR A 1 94 ? 17.672 8.656 -14.484 1 90.44 94 THR A O 1
ATOM 771 N N . MET A 1 95 ? 17.375 10.055 -12.727 1 94.31 95 MET A N 1
ATOM 772 C CA . MET A 1 95 ? 18.812 10.211 -12.523 1 94.31 95 MET A CA 1
ATOM 773 C C . MET A 1 95 ? 19.375 9.055 -11.703 1 94.31 95 MET A C 1
ATOM 775 O O . MET A 1 95 ? 18.641 8.367 -11 1 94.31 95 MET A O 1
ATOM 779 N N . SER A 1 96 ? 20.75 8.836 -11.883 1 94.56 96 SER A N 1
ATOM 780 C CA . SER A 1 96 ? 21.422 7.906 -10.977 1 94.56 96 SER A CA 1
ATOM 781 C C . SER A 1 96 ? 21.359 8.406 -9.539 1 94.56 96 SER A C 1
ATOM 783 O O . SER A 1 96 ? 21.219 9.602 -9.289 1 94.56 96 SER A O 1
ATOM 785 N N . PRO A 1 97 ? 21.469 7.516 -8.594 1 95.38 97 PRO A N 1
ATOM 786 C CA . PRO A 1 97 ? 21.438 7.941 -7.191 1 95.38 97 PRO A CA 1
ATOM 787 C C . PRO A 1 97 ? 22.484 9.016 -6.883 1 95.38 97 PRO A C 1
ATOM 789 O O . PRO A 1 97 ? 22.188 9.969 -6.148 1 95.38 97 PRO A O 1
ATOM 792 N N . GLU A 1 98 ? 23.609 8.852 -7.441 1 96.69 98 GLU A N 1
ATOM 793 C CA . GLU A 1 98 ? 24.656 9.844 -7.219 1 96.69 98 GLU A CA 1
ATOM 794 C C . GLU A 1 98 ? 24.25 11.211 -7.758 1 96.69 98 GLU A C 1
ATOM 796 O O . GLU A 1 98 ? 24.453 12.227 -7.098 1 96.69 98 GLU A O 1
ATOM 801 N N . ASP A 1 99 ? 23.688 11.234 -8.891 1 97.56 99 ASP A N 1
ATOM 802 C CA . ASP A 1 99 ? 23.234 12.477 -9.508 1 97.56 99 ASP A CA 1
ATOM 803 C C . ASP A 1 99 ? 22.031 13.055 -8.766 1 97.56 99 ASP A C 1
ATOM 805 O O . ASP A 1 99 ? 21.891 14.273 -8.648 1 97.56 99 ASP A O 1
ATOM 809 N N . GLN A 1 100 ? 21.141 12.164 -8.328 1 97.5 100 GLN A N 1
ATOM 810 C CA . GLN A 1 100 ? 20 12.602 -7.523 1 97.5 100 GLN A CA 1
ATOM 811 C C . GLN A 1 100 ? 20.453 13.383 -6.297 1 97.5 100 GLN A C 1
ATOM 813 O O . GLN A 1 100 ? 19.984 14.5 -6.055 1 97.5 100 GLN A O 1
ATOM 818 N N . LYS A 1 101 ? 21.375 12.781 -5.574 1 98 101 LYS A N 1
ATOM 819 C CA . LYS A 1 101 ? 21.891 13.391 -4.355 1 98 101 LYS A CA 1
ATOM 820 C C . LYS A 1 101 ? 22.516 14.75 -4.645 1 98 101 LYS A C 1
ATOM 822 O O . LYS A 1 101 ? 22.203 15.734 -3.967 1 98 101 LYS A O 1
ATOM 827 N N . SER A 1 102 ? 23.359 14.773 -5.652 1 98.31 102 SER A N 1
ATOM 828 C CA . SER A 1 102 ? 24.047 16 -6.023 1 98.31 102 SER A CA 1
ATOM 829 C C . SER A 1 102 ? 23.078 17.094 -6.434 1 98.31 102 SER A C 1
ATOM 831 O O . SER A 1 102 ? 23.219 18.25 -6.039 1 98.31 102 SER A O 1
ATOM 833 N N . GLU A 1 103 ? 22.078 16.719 -7.246 1 98.31 103 GLU A N 1
ATOM 834 C CA . GLU A 1 103 ? 21.094 17.672 -7.715 1 98.31 103 GLU A CA 1
ATOM 835 C C . GLU A 1 103 ? 20.281 18.234 -6.555 1 98.31 103 GLU A C 1
ATOM 837 O O . GLU A 1 103 ? 19.984 19.438 -6.512 1 98.31 103 GLU A O 1
ATOM 842 N N . ILE A 1 104 ? 19.906 17.375 -5.594 1 98.06 104 ILE A N 1
ATOM 843 C CA . ILE A 1 104 ? 19.141 17.797 -4.434 1 98.06 104 ILE A CA 1
ATOM 844 C C . ILE A 1 104 ? 19.969 18.75 -3.584 1 98.06 104 ILE A C 1
ATOM 846 O O . ILE A 1 104 ? 19.484 19.828 -3.205 1 98.06 104 ILE A O 1
ATOM 850 N N . GLU A 1 105 ? 21.188 18.406 -3.385 1 98.12 105 GLU A N 1
ATOM 851 C CA . GLU A 1 105 ? 22.094 19.25 -2.592 1 98.12 105 GLU A CA 1
ATOM 852 C C . GLU A 1 105 ? 22.328 20.594 -3.271 1 98.12 105 GLU A C 1
ATOM 854 O O . GLU A 1 105 ? 22.312 21.641 -2.615 1 98.12 105 GLU A O 1
ATOM 859 N N . SER A 1 106 ? 22.562 20.578 -4.504 1 98 106 SER A N 1
ATOM 860 C CA . SER A 1 106 ? 22.859 21.797 -5.262 1 98 106 SER A CA 1
ATOM 861 C C . SER A 1 106 ? 21.656 22.734 -5.277 1 98 106 SER A C 1
ATOM 863 O O . SER A 1 106 ? 21.812 23.953 -5.473 1 98 106 SER A O 1
ATOM 865 N N . SER A 1 107 ? 20.484 22.203 -5.09 1 97.62 107 SER A N 1
ATOM 866 C CA . SER A 1 107 ? 19.266 23.016 -5.086 1 97.62 107 SER A CA 1
ATOM 867 C C . SER A 1 107 ? 18.969 23.562 -3.697 1 97.62 107 SER A C 1
ATOM 869 O O . SER A 1 107 ? 17.969 24.234 -3.49 1 97.62 107 SER A O 1
ATOM 871 N N . GLY A 1 108 ? 19.828 23.203 -2.697 1 96.56 108 GLY A N 1
ATOM 872 C CA . GLY A 1 108 ? 19.688 23.734 -1.35 1 96.56 108 GLY A CA 1
ATOM 873 C C . GLY A 1 108 ? 18.828 22.859 -0.454 1 96.56 108 GLY A C 1
ATOM 874 O O . GLY A 1 108 ? 18.469 23.281 0.649 1 96.56 108 GLY A O 1
ATOM 875 N N . GLU A 1 109 ? 18.406 21.656 -0.948 1 96.5 109 GLU A N 1
ATOM 876 C CA . GLU A 1 109 ? 17.609 20.719 -0.171 1 96.5 109 GLU A CA 1
ATOM 877 C C . GLU A 1 109 ? 18.469 19.625 0.441 1 96.5 109 GLU A C 1
ATOM 879 O O . GLU A 1 109 ? 19.609 19.422 0.026 1 96.5 109 GLU A O 1
ATOM 884 N N . SER A 1 110 ? 17.922 19.016 1.45 1 95.25 110 SER A N 1
ATOM 885 C CA . SER A 1 110 ? 18.609 17.906 2.107 1 95.25 110 SER A CA 1
ATOM 886 C C . SER A 1 110 ? 18.188 16.562 1.536 1 95.25 110 SER A C 1
ATOM 888 O O . SER A 1 110 ? 17.016 16.172 1.672 1 95.25 110 SER A O 1
ATOM 890 N N . PRO A 1 111 ? 19.125 15.898 0.934 1 97.75 111 PRO A N 1
ATOM 891 C CA . PRO A 1 111 ? 18.766 14.57 0.421 1 97.75 111 PRO A CA 1
ATOM 892 C C . PRO A 1 111 ? 18.562 13.547 1.532 1 97.75 111 PRO A C 1
ATOM 894 O O . PRO A 1 111 ? 19.297 13.555 2.529 1 97.75 111 PRO A O 1
ATOM 897 N N . ILE A 1 112 ? 17.594 12.75 1.376 1 98.12 112 ILE A N 1
ATOM 898 C CA . ILE A 1 112 ? 17.312 11.656 2.299 1 98.12 112 ILE A CA 1
ATOM 899 C C . ILE A 1 112 ? 17.469 10.32 1.572 1 98.12 112 ILE A C 1
ATOM 901 O O . ILE A 1 112 ? 16.797 10.07 0.567 1 98.12 112 ILE A O 1
ATOM 905 N N . PHE A 1 113 ? 18.344 9.453 2.088 1 97.25 113 PHE A N 1
ATOM 906 C CA . PHE A 1 113 ? 18.609 8.164 1.466 1 97.25 113 PHE A CA 1
ATOM 907 C C . PHE A 1 113 ? 17.438 7.215 1.665 1 97.25 113 PHE A C 1
ATOM 909 O O . PHE A 1 113 ? 16.859 7.16 2.748 1 97.25 113 PHE A O 1
ATOM 916 N N . SER A 1 114 ? 17.094 6.523 0.585 1 95.69 114 SER A N 1
ATOM 917 C CA . SER A 1 114 ? 16.062 5.488 0.624 1 95.69 114 SER A CA 1
ATOM 918 C C . SER A 1 114 ? 16.391 4.34 -0.323 1 95.69 114 SER A C 1
ATOM 920 O O . SER A 1 114 ? 17.375 4.414 -1.075 1 95.69 114 SER A O 1
ATOM 922 N N . TYR A 1 115 ? 15.727 3.236 -0.148 1 94.19 115 TYR A N 1
ATOM 923 C CA . TYR A 1 115 ? 15.922 2.119 -1.065 1 94.19 115 TYR A CA 1
ATOM 924 C C . TYR A 1 115 ? 14.711 1.197 -1.066 1 94.19 115 TYR A C 1
ATOM 926 O O . TYR A 1 115 ? 13.945 1.161 -0.095 1 94.19 115 TYR A O 1
ATOM 934 N N . ASN A 1 116 ? 14.453 0.562 -2.217 1 93.56 116 ASN A N 1
ATOM 935 C CA . ASN A 1 116 ? 13.547 -0.572 -2.354 1 93.56 116 ASN A CA 1
ATOM 936 C C . ASN A 1 116 ? 14.305 -1.873 -2.592 1 93.56 116 ASN A C 1
ATOM 938 O O . ASN A 1 116 ? 15.383 -1.867 -3.186 1 93.56 116 ASN A O 1
ATOM 942 N N . GLN A 1 117 ? 13.734 -2.891 -1.985 1 93.81 117 GLN A N 1
ATOM 943 C CA . GLN A 1 117 ? 14.398 -4.18 -2.107 1 93.81 117 GLN A CA 1
ATOM 944 C C . GLN A 1 117 ? 13.414 -5.277 -2.496 1 93.81 117 GLN A C 1
ATOM 946 O O . GLN A 1 117 ? 12.281 -5.297 -2.014 1 93.81 117 GLN A O 1
ATOM 951 N N . THR A 1 118 ? 13.789 -6.148 -3.408 1 94 118 THR A N 1
ATOM 952 C CA . THR A 1 118 ? 13.039 -7.352 -3.758 1 94 118 THR A CA 1
ATOM 953 C C . THR A 1 118 ? 13.914 -8.594 -3.604 1 94 118 THR A C 1
ATOM 955 O O . THR A 1 118 ? 15.117 -8.555 -3.879 1 94 118 THR A O 1
ATOM 958 N N . ASP A 1 119 ? 13.32 -9.648 -3.104 1 93.38 119 ASP A N 1
ATOM 959 C CA . ASP A 1 119 ? 14.094 -10.836 -2.756 1 93.38 119 ASP A CA 1
ATOM 960 C C . ASP A 1 119 ? 14.453 -11.641 -4 1 93.38 119 ASP A C 1
ATOM 962 O O . ASP A 1 119 ? 15.445 -12.375 -4.008 1 93.38 119 ASP A O 1
ATOM 966 N N . PHE A 1 120 ? 13.641 -11.523 -5.082 1 98.06 120 PHE A N 1
ATOM 967 C CA . PHE A 1 120 ? 13.844 -12.414 -6.215 1 98.06 120 PHE A CA 1
ATOM 968 C C . PHE A 1 120 ? 13.805 -11.641 -7.531 1 98.06 120 PHE A C 1
ATOM 970 O O . PHE A 1 120 ? 12.734 -11.211 -7.973 1 98.06 120 PHE A O 1
ATOM 977 N N . VAL A 1 121 ? 14.938 -11.5 -8.102 1 98.25 121 VAL A N 1
ATOM 978 C CA . VAL A 1 121 ? 15.039 -10.922 -9.438 1 98.25 121 VAL A CA 1
ATOM 979 C C . VAL A 1 121 ? 15.922 -11.805 -10.32 1 98.25 121 VAL A C 1
ATOM 981 O O . VAL A 1 121 ? 16.922 -12.352 -9.852 1 98.25 121 VAL A O 1
ATOM 984 N N . LYS A 1 122 ? 15.516 -12.039 -11.492 1 98.38 122 LYS A N 1
ATOM 985 C CA . LYS A 1 122 ? 16.281 -12.789 -12.484 1 98.38 122 LYS A CA 1
ATOM 986 C C . LYS A 1 122 ? 15.914 -12.359 -13.898 1 98.38 122 LYS A C 1
ATOM 988 O O . LYS A 1 122 ? 14.742 -12.336 -14.266 1 98.38 122 LYS A O 1
ATOM 993 N N . ASN A 1 123 ? 16.938 -11.969 -14.695 1 98.25 123 ASN A N 1
ATOM 994 C CA . ASN A 1 123 ? 16.781 -11.586 -16.094 1 98.25 123 ASN A CA 1
ATOM 995 C C . ASN A 1 123 ? 15.68 -10.547 -16.266 1 98.25 123 ASN A C 1
ATOM 997 O O . ASN A 1 123 ? 14.789 -10.711 -17.109 1 98.25 123 ASN A O 1
ATOM 1001 N N . ARG A 1 124 ? 15.625 -9.523 -15.406 1 98 124 ARG A N 1
ATOM 1002 C CA . ARG A 1 124 ? 14.781 -8.336 -15.477 1 98 124 ARG A CA 1
ATOM 1003 C C . ARG A 1 124 ? 13.328 -8.68 -15.172 1 98 124 ARG A C 1
ATOM 1005 O O . ARG A 1 124 ? 12.414 -7.98 -15.625 1 98 124 ARG A O 1
ATOM 1012 N N . VAL A 1 125 ? 13.117 -9.836 -14.461 1 98.75 125 VAL A N 1
ATOM 1013 C CA . VAL A 1 125 ? 11.828 -10.219 -13.898 1 98.75 125 VAL A CA 1
ATOM 1014 C C . VAL A 1 125 ? 11.898 -10.203 -12.375 1 98.75 125 VAL A C 1
ATOM 1016 O O . VAL A 1 125 ? 12.797 -10.805 -11.781 1 98.75 125 VAL A O 1
ATOM 1019 N N . ALA A 1 126 ? 11.016 -9.453 -11.773 1 98.56 126 ALA A N 1
ATOM 1020 C CA . ALA A 1 126 ? 10.977 -9.383 -10.312 1 98.56 126 ALA A CA 1
ATOM 1021 C C . ALA A 1 126 ? 9.797 -10.18 -9.766 1 98.56 126 ALA A C 1
ATOM 1023 O O . ALA A 1 126 ? 8.695 -10.141 -10.32 1 98.56 126 ALA A O 1
ATOM 1024 N N . ILE A 1 127 ? 10.023 -10.93 -8.68 1 98.69 127 ILE A N 1
ATOM 1025 C CA . ILE A 1 127 ? 8.977 -11.68 -7.996 1 98.69 127 ILE A CA 1
ATOM 1026 C C . ILE A 1 127 ? 8.82 -11.164 -6.566 1 98.69 127 ILE A C 1
ATOM 1028 O O . ILE A 1 127 ? 9.805 -11.008 -5.844 1 98.69 127 ILE A O 1
ATOM 1032 N N . GLU A 1 128 ? 7.672 -10.805 -6.191 1 98.25 128 GLU A N 1
ATOM 1033 C CA . GLU A 1 128 ? 7.297 -10.602 -4.797 1 98.25 128 GLU A CA 1
ATOM 1034 C C . GLU A 1 128 ? 6.336 -11.688 -4.32 1 98.25 128 GLU A C 1
ATOM 1036 O O . GLU A 1 128 ? 5.301 -11.93 -4.949 1 98.25 128 GLU A O 1
ATOM 1041 N N . VAL A 1 129 ? 6.695 -12.414 -3.297 1 97.62 129 VAL A N 1
ATOM 1042 C CA . VAL A 1 129 ? 5.844 -13.398 -2.633 1 97.62 129 VAL A CA 1
ATOM 1043 C C . VAL A 1 129 ? 5.309 -12.812 -1.325 1 97.62 129 VAL A C 1
ATOM 1045 O O . VAL A 1 129 ? 6.086 -12.469 -0.429 1 97.62 129 VAL A O 1
ATOM 1048 N N . GLN A 1 130 ? 3.986 -12.75 -1.261 1 96.38 130 GLN A N 1
ATOM 1049 C CA . GLN A 1 130 ? 3.455 -12.016 -0.113 1 96.38 130 GLN A CA 1
ATOM 1050 C C . GLN A 1 130 ? 2.463 -12.875 0.669 1 96.38 130 GLN A C 1
ATOM 1052 O O . GLN A 1 130 ? 1.33 -13.078 0.228 1 96.38 130 GLN A O 1
ATOM 1057 N N . PHE A 1 131 ? 2.895 -13.258 1.886 1 96.5 131 PHE A N 1
ATOM 1058 C CA . PHE A 1 131 ? 2.045 -13.977 2.83 1 96.5 131 PHE A CA 1
ATOM 1059 C C . PHE A 1 131 ? 1.827 -13.156 4.094 1 96.5 131 PHE A C 1
ATOM 1061 O O . PHE A 1 131 ? 1.421 -13.695 5.129 1 96.5 131 PHE A O 1
ATOM 1068 N N . GLY A 1 132 ? 2.178 -11.852 3.998 1 92.94 132 GLY A N 1
ATOM 1069 C CA . GLY A 1 132 ? 2.045 -10.961 5.137 1 92.94 132 GLY A CA 1
ATOM 1070 C C . GLY A 1 132 ? 0.791 -10.109 5.086 1 92.94 132 GLY A C 1
ATOM 1071 O O . GLY A 1 132 ? -0.208 -10.508 4.48 1 92.94 132 GLY A O 1
ATOM 1072 N N . LYS A 1 133 ? 0.902 -8.992 5.781 1 92.19 133 LYS A N 1
ATOM 1073 C CA . LYS A 1 133 ? -0.25 -8.109 5.93 1 92.19 133 LYS A CA 1
ATOM 1074 C C . LYS A 1 133 ? -0.66 -7.512 4.586 1 92.19 133 LYS A C 1
ATOM 1076 O O . LYS A 1 133 ? 0.194 -7.211 3.748 1 92.19 133 LYS A O 1
ATOM 1081 N N . TYR A 1 134 ? -1.878 -7.223 4.441 1 92.31 134 TYR A N 1
ATOM 1082 C CA . TYR A 1 134 ? -2.482 -6.754 3.199 1 92.31 134 TYR A CA 1
ATOM 1083 C C . TYR A 1 134 ? -1.84 -5.449 2.736 1 92.31 134 TYR A C 1
ATOM 1085 O O . TYR A 1 134 ? -1.692 -5.215 1.535 1 92.31 134 TYR A O 1
ATOM 1093 N N . SER A 1 135 ? -1.384 -4.629 3.68 1 94.25 135 SER A N 1
ATOM 1094 C CA . SER A 1 135 ? -0.807 -3.336 3.326 1 94.25 135 SER A CA 1
ATOM 1095 C C . SER A 1 135 ? 0.482 -3.504 2.529 1 94.25 135 SER A C 1
ATOM 1097 O O . SER A 1 135 ? 0.82 -2.66 1.698 1 94.25 135 SER A O 1
ATOM 1099 N N . PHE A 1 136 ? 1.142 -4.621 2.711 1 95.56 136 PHE A N 1
ATOM 1100 C CA . PHE A 1 136 ? 2.416 -4.84 2.037 1 95.56 136 PHE A CA 1
ATOM 1101 C C . PHE A 1 136 ? 2.201 -5.148 0.561 1 95.56 136 PHE A C 1
ATOM 1103 O O . PHE A 1 136 ? 3.074 -4.883 -0.268 1 95.56 136 PHE A O 1
ATOM 1110 N N . VAL A 1 137 ? 1.036 -5.684 0.222 1 96.62 137 VAL A N 1
ATOM 1111 C CA . VAL A 1 137 ? 0.772 -5.969 -1.185 1 96.62 137 VAL A CA 1
ATOM 1112 C C . VAL A 1 137 ? 0.576 -4.66 -1.947 1 96.62 137 VAL A C 1
ATOM 1114 O O . VAL A 1 137 ? 1.051 -4.516 -3.076 1 96.62 137 VAL A O 1
ATOM 1117 N N . ALA A 1 138 ? -0.151 -3.725 -1.31 1 95.69 138 ALA A N 1
ATOM 1118 C CA . ALA A 1 138 ? -0.284 -2.41 -1.93 1 95.69 138 ALA A CA 1
ATOM 1119 C C . ALA A 1 138 ? 1.083 -1.775 -2.168 1 95.69 138 ALA A C 1
ATOM 1121 O O . ALA A 1 138 ? 1.329 -1.197 -3.23 1 95.69 138 ALA A O 1
ATOM 1122 N N . TYR A 1 139 ? 1.921 -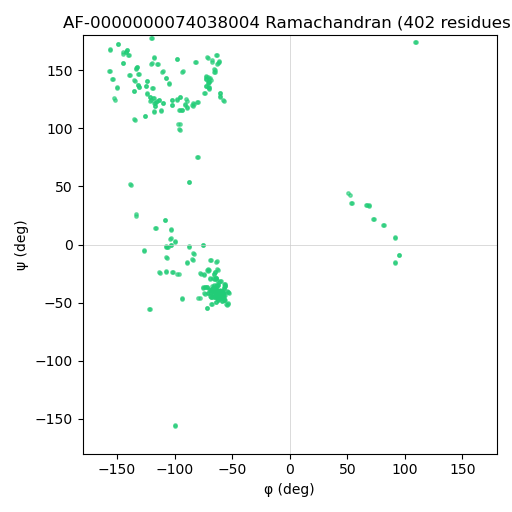1.925 -1.197 1 96.88 139 TYR A N 1
ATOM 1123 C CA . TYR A 1 139 ? 3.271 -1.389 -1.331 1 96.88 139 TYR A CA 1
ATOM 1124 C C . TYR A 1 139 ? 4.023 -2.086 -2.457 1 96.88 139 TYR A C 1
ATOM 1126 O O . TYR A 1 139 ? 4.723 -1.436 -3.238 1 96.88 139 TYR A O 1
ATOM 1134 N N . ASP A 1 140 ? 3.865 -3.354 -2.611 1 97.44 140 ASP A N 1
ATOM 1135 C CA . ASP A 1 140 ? 4.516 -4.109 -3.676 1 97.44 140 ASP A CA 1
ATOM 1136 C C . ASP A 1 140 ? 4.027 -3.658 -5.051 1 97.44 140 ASP A C 1
ATOM 1138 O O . ASP A 1 140 ? 4.828 -3.316 -5.918 1 97.44 140 ASP A O 1
ATOM 1142 N N . LEU A 1 141 ? 2.74 -3.592 -5.16 1 96.62 141 LEU A N 1
ATOM 1143 C CA . LEU A 1 141 ? 2.105 -3.406 -6.461 1 96.62 141 LEU A CA 1
ATOM 1144 C C . LEU A 1 141 ? 2.252 -1.965 -6.938 1 96.62 141 LEU A C 1
ATOM 1146 O O . LEU A 1 141 ? 2.514 -1.72 -8.117 1 96.62 141 LEU A O 1
ATOM 1150 N N . PHE A 1 142 ? 2.176 -1.028 -5.965 1 95.81 142 PHE A N 1
ATOM 1151 C CA . PHE A 1 142 ? 2.045 0.355 -6.402 1 95.81 142 PHE A CA 1
ATOM 1152 C C . PHE A 1 142 ? 3.34 1.123 -6.164 1 95.81 142 PHE A C 1
ATOM 1154 O O . PHE A 1 142 ? 3.504 2.242 -6.656 1 95.81 142 PHE A O 1
ATOM 1161 N N . VAL A 1 143 ? 4.277 0.532 -5.426 1 95.5 143 VAL A N 1
ATOM 1162 C CA . VAL A 1 143 ? 5.5 1.266 -5.113 1 95.5 143 VAL A CA 1
ATOM 1163 C C . VAL A 1 143 ? 6.711 0.482 -5.609 1 95.5 143 VAL A C 1
ATOM 1165 O O . VAL A 1 143 ? 7.457 0.956 -6.469 1 95.5 143 VAL A O 1
ATOM 1168 N N . LYS A 1 144 ? 6.863 -0.746 -5.199 1 96.88 144 LYS A N 1
ATOM 1169 C CA . LYS A 1 144 ? 8.109 -1.475 -5.418 1 96.88 144 LYS A CA 1
ATOM 1170 C C . LYS A 1 144 ? 8.273 -1.856 -6.887 1 96.88 144 LYS A C 1
ATOM 1172 O O . LYS A 1 144 ? 9.297 -1.561 -7.5 1 96.88 144 LYS A O 1
ATOM 1177 N N . HIS A 1 145 ? 7.289 -2.539 -7.465 1 97.12 145 HIS A N 1
ATOM 1178 C CA . HIS A 1 145 ? 7.41 -2.973 -8.852 1 97.12 145 HIS A CA 1
ATOM 1179 C C . HIS A 1 145 ? 7.625 -1.783 -9.781 1 97.12 145 HIS A C 1
ATOM 1181 O O . HIS A 1 145 ? 8.453 -1.845 -10.695 1 97.12 145 HIS A O 1
ATOM 1187 N N . LEU A 1 146 ? 6.898 -0.695 -9.469 1 94.5 146 LEU A N 1
ATOM 1188 C CA . LEU A 1 146 ? 7.043 0.502 -10.289 1 94.5 146 LEU A CA 1
ATOM 1189 C C . LEU A 1 146 ? 8.438 1.101 -10.141 1 94.5 146 LEU A C 1
ATOM 1191 O O . LEU A 1 146 ? 9.047 1.523 -11.125 1 94.5 146 LEU A O 1
ATOM 1195 N N . ALA A 1 147 ? 8.906 1.127 -8.938 1 93.56 147 ALA A N 1
ATOM 1196 C CA . ALA A 1 147 ? 10.242 1.661 -8.68 1 93.56 147 ALA A CA 1
ATOM 1197 C C . ALA A 1 147 ? 11.297 0.905 -9.477 1 93.56 147 ALA A C 1
ATOM 1199 O O . ALA A 1 147 ? 12.164 1.516 -10.102 1 93.56 147 ALA A O 1
ATOM 1200 N N . PHE A 1 148 ? 11.227 -0.389 -9.492 1 95.38 148 PHE A N 1
ATOM 1201 C CA . PHE A 1 148 ? 12.188 -1.215 -10.219 1 95.38 148 PHE A CA 1
ATOM 1202 C C . PHE A 1 148 ? 12.055 -1.01 -11.719 1 95.38 148 PHE A C 1
ATOM 1204 O O . PHE A 1 148 ? 13.055 -0.99 -12.438 1 95.38 148 PHE A O 1
ATOM 1211 N N . TYR A 1 149 ? 10.867 -0.85 -12.141 1 95.06 149 TYR A N 1
ATOM 1212 C CA . TYR A 1 149 ? 10.602 -0.653 -13.562 1 95.06 149 TYR A CA 1
ATOM 1213 C C . TYR A 1 149 ? 11.141 0.691 -14.039 1 95.06 149 TYR A C 1
ATOM 1215 O O . TYR A 1 149 ? 11.883 0.758 -15.016 1 95.06 149 TYR A O 1
ATOM 1223 N N . VAL A 1 150 ? 10.789 1.731 -13.328 1 89.81 150 VAL A N 1
ATOM 1224 C CA . VAL A 1 150 ? 11.227 3.084 -13.656 1 89.81 150 VAL A CA 1
ATOM 1225 C C . VAL A 1 150 ? 12.75 3.174 -13.555 1 89.81 150 VAL A C 1
ATOM 1227 O O . VAL A 1 150 ? 13.391 3.887 -14.328 1 89.81 150 VAL A O 1
ATOM 1230 N N . GLY A 1 151 ? 13.281 2.434 -12.609 1 89.12 151 GLY A N 1
ATOM 1231 C CA . GLY A 1 151 ? 14.727 2.375 -12.438 1 89.12 151 GLY A CA 1
ATOM 1232 C C . GLY A 1 151 ? 15.414 1.529 -13.492 1 89.12 151 GLY A C 1
ATOM 1233 O O . GLY A 1 151 ? 16.625 1.335 -13.445 1 89.12 151 GLY A O 1
ATOM 1234 N N . ASP A 1 152 ? 14.68 0.951 -14.398 1 92.62 152 ASP A N 1
ATOM 1235 C CA . ASP A 1 152 ? 15.172 0.163 -15.531 1 92.62 152 ASP A CA 1
ATOM 1236 C C . ASP A 1 152 ? 15.828 -1.13 -15.047 1 92.62 152 ASP A C 1
ATOM 1238 O O . ASP A 1 152 ? 16.828 -1.569 -15.617 1 92.62 152 ASP A O 1
ATOM 1242 N N . GLN A 1 153 ? 15.234 -1.614 -13.969 1 94 153 GLN A N 1
ATOM 1243 C CA . GLN A 1 153 ? 15.781 -2.85 -13.414 1 94 153 GLN A CA 1
ATOM 1244 C C . GLN A 1 153 ? 14.984 -4.062 -13.891 1 94 153 GLN A C 1
ATOM 1246 O O . GLN A 1 153 ? 15.508 -5.176 -13.945 1 94 153 GLN A O 1
ATOM 1251 N N . ILE A 1 154 ? 13.742 -3.811 -14.234 1 97.62 154 ILE A N 1
ATOM 1252 C CA . ILE A 1 154 ? 12.906 -4.934 -14.648 1 97.62 154 ILE A CA 1
ATOM 1253 C C . ILE A 1 154 ? 12.031 -4.523 -15.828 1 97.62 154 ILE A C 1
ATOM 1255 O O . ILE A 1 154 ? 11.844 -3.33 -16.094 1 97.62 154 ILE A O 1
ATOM 1259 N N . ASP A 1 155 ? 11.492 -5.562 -16.5 1 98.38 155 ASP A N 1
ATOM 1260 C CA . ASP A 1 155 ? 10.516 -5.355 -17.562 1 98.38 155 ASP A CA 1
ATOM 1261 C C . ASP A 1 155 ? 9.117 -5.773 -17.109 1 98.38 155 ASP A C 1
ATOM 1263 O O . ASP A 1 155 ? 8.117 -5.344 -17.688 1 98.38 155 ASP A O 1
ATOM 1267 N N . VAL A 1 156 ? 9.117 -6.633 -16.125 1 98.69 156 VAL A N 1
ATOM 1268 C CA . VAL A 1 156 ? 7.844 -7.168 -15.656 1 98.69 156 VAL A CA 1
ATOM 1269 C C . VAL A 1 156 ? 7.969 -7.602 -14.195 1 98.69 156 VAL A C 1
ATOM 1271 O O . VAL A 1 156 ? 9.047 -8.023 -13.766 1 98.69 156 VAL A O 1
ATOM 1274 N N . GLY A 1 157 ? 6.898 -7.367 -13.414 1 98.69 157 GLY A N 1
ATOM 1275 C CA . GLY A 1 157 ? 6.82 -7.855 -12.047 1 98.69 157 GLY A CA 1
ATOM 1276 C C . GLY A 1 157 ? 5.805 -8.969 -11.867 1 98.69 157 GLY A C 1
ATOM 1277 O O . GLY A 1 157 ? 4.797 -9.016 -12.578 1 98.69 157 GLY A O 1
ATOM 1278 N N . ILE A 1 158 ? 6.07 -9.875 -10.93 1 98.88 158 ILE A N 1
ATOM 1279 C CA . ILE A 1 158 ? 5.16 -10.953 -10.562 1 98.88 158 ILE A CA 1
ATOM 1280 C C . ILE A 1 158 ? 4.82 -10.859 -9.078 1 98.88 158 ILE A C 1
ATOM 1282 O O . ILE A 1 158 ? 5.715 -10.75 -8.234 1 98.88 158 ILE A O 1
ATOM 1286 N N . GLU A 1 159 ? 3.596 -10.844 -8.766 1 98.69 159 GLU A N 1
ATOM 1287 C CA . GLU A 1 159 ? 3.105 -10.859 -7.387 1 98.69 159 GLU A CA 1
ATOM 1288 C C . GLU A 1 159 ? 2.391 -12.172 -7.07 1 98.69 159 GLU A C 1
ATOM 1290 O O . GLU A 1 159 ? 1.362 -12.484 -7.672 1 98.69 159 GLU A O 1
ATOM 1295 N N . ILE A 1 160 ? 2.924 -12.93 -6.18 1 98.69 160 ILE A N 1
ATOM 1296 C CA . ILE A 1 160 ? 2.332 -14.211 -5.797 1 98.69 160 ILE A CA 1
ATOM 1297 C C . ILE A 1 160 ? 1.602 -14.062 -4.461 1 98.69 160 ILE A C 1
ATOM 1299 O O . ILE A 1 160 ? 2.197 -13.648 -3.463 1 98.69 160 ILE A O 1
ATOM 1303 N N . LEU A 1 161 ? 0.319 -14.422 -4.465 1 98.25 161 LEU A N 1
ATOM 1304 C CA . LEU A 1 161 ? -0.565 -14.258 -3.318 1 98.25 161 LEU A CA 1
ATOM 1305 C C . LEU A 1 161 ? -1.356 -15.531 -3.051 1 98.25 161 LEU A C 1
ATOM 1307 O O . LEU A 1 161 ? -1.644 -16.297 -3.979 1 98.25 161 LEU A O 1
ATOM 1311 N N . PRO A 1 162 ? -1.755 -15.742 -1.771 1 98.25 162 PRO A N 1
ATOM 1312 C CA . PRO A 1 162 ? -2.715 -16.828 -1.528 1 98.25 162 PRO A CA 1
ATOM 1313 C C . PRO A 1 162 ? -4.121 -16.484 -2.014 1 98.25 162 PRO A C 1
ATOM 1315 O O . PRO A 1 162 ? -4.547 -15.328 -1.917 1 98.25 162 PRO A O 1
ATOM 1318 N N . MET A 1 163 ? -4.797 -17.453 -2.539 1 98.06 163 MET A N 1
ATOM 1319 C CA . MET A 1 163 ? -6.242 -17.328 -2.693 1 98.06 163 MET A CA 1
ATOM 1320 C C . MET A 1 163 ? -6.926 -17.203 -1.334 1 98.06 163 MET A C 1
ATOM 1322 O O . MET A 1 163 ? -6.344 -17.562 -0.309 1 98.06 163 MET A O 1
ATOM 1326 N N . LYS A 1 164 ? -8.156 -16.75 -1.359 1 97.62 164 LYS A N 1
ATOM 1327 C CA . LYS A 1 164 ? -8.922 -16.672 -0.118 1 97.62 164 LYS A CA 1
ATOM 1328 C C . LYS A 1 164 ? -9 -18.047 0.549 1 97.62 164 LYS A C 1
ATOM 1330 O O . LYS A 1 164 ? -8.984 -18.156 1.777 1 97.62 164 LYS A O 1
ATOM 1335 N N . SER A 1 165 ? -9.062 -19.125 -0.212 1 96.44 165 SER A N 1
ATOM 1336 C CA . SER A 1 165 ? -9.148 -20.5 0.289 1 96.44 165 SER A CA 1
ATOM 1337 C C . SER A 1 165 ? -7.938 -20.859 1.141 1 96.44 165 SER A C 1
ATOM 1339 O O . SER A 1 165 ? -8.07 -21.516 2.168 1 96.44 165 SER A O 1
ATOM 1341 N N . LEU A 1 166 ? -6.793 -20.422 0.725 1 97 166 LEU A N 1
ATOM 1342 C CA . LEU A 1 166 ? -5.57 -20.641 1.492 1 97 166 LEU A CA 1
ATOM 1343 C C . LEU A 1 166 ? -5.469 -19.641 2.645 1 97 166 LEU A C 1
ATOM 1345 O O . LEU A 1 166 ? -5.188 -20.031 3.781 1 97 166 LEU A O 1
ATOM 1349 N N . GLN A 1 167 ? -5.73 -18.391 2.361 1 97 167 GLN A N 1
ATOM 1350 C CA . GLN A 1 167 ? -5.629 -17.312 3.34 1 97 167 GLN A CA 1
ATOM 1351 C C . GLN A 1 167 ? -6.5 -17.594 4.559 1 97 167 GLN A C 1
ATOM 1353 O O . GLN A 1 167 ? -6.129 -17.25 5.684 1 97 167 GLN A O 1
ATOM 1358 N N . SER A 1 168 ? -7.68 -18.234 4.363 1 95.75 168 SER A N 1
ATOM 1359 C CA . SER A 1 168 ? -8.609 -18.516 5.449 1 95.75 168 SER A CA 1
ATOM 1360 C C . SER A 1 168 ? -8 -19.469 6.469 1 95.75 168 SER A C 1
ATOM 1362 O O . SER A 1 168 ? -8.516 -19.609 7.582 1 95.75 168 SER A O 1
ATOM 1364 N N . GLN A 1 169 ? -6.941 -20.094 6.094 1 96.38 169 GLN A N 1
ATOM 1365 C CA . GLN A 1 169 ? -6.23 -21 6.977 1 96.38 169 GLN A CA 1
ATOM 1366 C C . GLN A 1 169 ? -4.902 -20.406 7.434 1 96.38 169 GLN A C 1
ATOM 1368 O O . GLN A 1 169 ? -3.959 -21.141 7.746 1 96.38 169 GLN A O 1
ATOM 1373 N N . MET A 1 170 ? -4.816 -19.109 7.352 1 96.38 170 MET A N 1
ATOM 1374 C CA . MET A 1 170 ? -3.674 -18.344 7.836 1 96.38 170 MET A CA 1
ATOM 1375 C C . MET A 1 170 ? -4.105 -17.344 8.906 1 96.38 170 MET A C 1
ATOM 1377 O O . MET A 1 170 ? -5.27 -17.328 9.312 1 96.38 170 MET A O 1
ATOM 1381 N N . SER A 1 171 ? -3.074 -16.656 9.414 1 94.62 171 SER A N 1
ATOM 1382 C CA . SER A 1 171 ? -3.395 -15.617 10.391 1 94.62 171 SER A CA 1
ATOM 1383 C C . SER A 1 171 ? -4.285 -14.539 9.781 1 94.62 171 SER A C 1
ATOM 1385 O O . SER A 1 171 ? -4.289 -14.352 8.562 1 94.62 171 SER A O 1
ATOM 1387 N N . SER A 1 172 ? -4.977 -13.852 10.578 1 91.75 172 SER A N 1
ATOM 1388 C CA . SER A 1 172 ? -5.824 -12.758 10.117 1 91.75 172 SER A CA 1
ATOM 1389 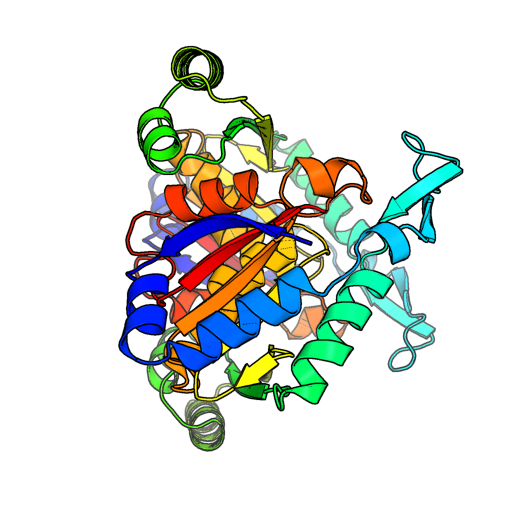C C . SER A 1 172 ? -4.988 -11.625 9.531 1 91.75 172 SER A C 1
ATOM 1391 O O . SER A 1 172 ? -3.814 -11.469 9.867 1 91.75 172 SER A O 1
ATOM 1393 N N . GLY A 1 173 ? -5.508 -10.938 8.586 1 91.75 173 GLY A N 1
ATOM 1394 C CA . GLY A 1 173 ? -4.863 -9.75 8.055 1 91.75 173 GLY A CA 1
ATOM 1395 C C . GLY A 1 173 ? -4.02 -10.031 6.824 1 91.75 173 GLY A C 1
ATOM 1396 O O . GLY A 1 173 ? -3.559 -9.102 6.156 1 91.75 173 GLY A O 1
ATOM 1397 N N . VAL A 1 174 ? -3.879 -11.32 6.574 1 95.44 174 VAL A N 1
ATOM 1398 C CA . VAL A 1 174 ? -3.111 -11.703 5.395 1 95.44 174 VAL A CA 1
ATOM 1399 C C . VAL A 1 174 ? -3.896 -11.352 4.133 1 95.44 174 VAL A C 1
ATOM 1401 O O . VAL A 1 174 ? -5.113 -11.539 4.074 1 95.44 174 VAL A O 1
ATOM 1404 N N . SER A 1 175 ? -3.172 -10.852 3.158 1 96 175 SER A N 1
ATOM 1405 C CA . SER A 1 175 ? -3.793 -10.516 1.883 1 96 175 SER A CA 1
ATOM 1406 C C . SER A 1 175 ? -4.18 -11.766 1.104 1 96 175 SER A C 1
ATOM 1408 O O . SER A 1 175 ? -3.713 -12.867 1.412 1 96 175 SER A O 1
ATOM 1410 N N . TYR A 1 176 ? -5.074 -11.609 0.154 1 97.88 176 TYR A N 1
ATOM 1411 C CA . TYR A 1 176 ? -5.48 -12.695 -0.728 1 97.88 176 TYR A CA 1
ATOM 1412 C C . TYR A 1 176 ? -5.773 -12.18 -2.133 1 97.88 176 TYR A C 1
ATOM 1414 O O . TYR A 1 176 ? -6.07 -11 -2.316 1 97.88 176 TYR A O 1
ATOM 1422 N N . TYR A 1 177 ? -5.664 -13.07 -3.062 1 98.44 177 TYR A N 1
ATOM 1423 C CA . TYR A 1 177 ? -5.688 -12.781 -4.492 1 98.44 177 TYR A CA 1
ATOM 1424 C C . TYR A 1 177 ? -6.934 -11.984 -4.863 1 98.44 177 TYR A C 1
ATOM 1426 O O . TYR A 1 177 ? -6.832 -10.906 -5.457 1 98.44 177 TYR A O 1
ATOM 1434 N N . GLU A 1 178 ? -8.125 -12.391 -4.484 1 98.38 178 GLU A N 1
ATOM 1435 C CA . GLU A 1 178 ? -9.383 -11.789 -4.898 1 98.38 178 GLU A CA 1
ATOM 1436 C C . GLU A 1 178 ? -9.477 -10.336 -4.434 1 98.38 178 GLU A C 1
ATOM 1438 O O . GLU A 1 178 ? -9.922 -9.469 -5.188 1 98.38 178 GLU A O 1
ATOM 1443 N N . GLY A 1 179 ? -9.031 -10.094 -3.229 1 97.31 179 GLY A N 1
ATOM 1444 C CA . GLY A 1 179 ? -9.062 -8.742 -2.695 1 97.31 179 GLY A CA 1
ATOM 1445 C C . GLY A 1 179 ? -8.094 -7.805 -3.389 1 97.31 179 GLY A C 1
ATOM 1446 O O . GLY A 1 179 ? -8.438 -6.664 -3.701 1 97.31 179 GLY A O 1
ATOM 1447 N N . GLU A 1 180 ? -6.926 -8.305 -3.645 1 97.69 180 GLU A N 1
ATOM 1448 C CA . GLU A 1 180 ? -5.898 -7.461 -4.254 1 97.69 180 GLU A CA 1
ATOM 1449 C C . GLU A 1 180 ? -6.195 -7.211 -5.73 1 97.69 180 GLU A C 1
ATOM 1451 O O . GLU A 1 180 ? -5.891 -6.141 -6.258 1 97.69 180 GLU A O 1
ATOM 1456 N N . LEU A 1 181 ? -6.727 -8.227 -6.395 1 97.94 181 LEU A N 1
ATOM 1457 C CA . LEU A 1 181 ? -7.176 -8.023 -7.77 1 97.94 181 LEU A CA 1
ATOM 1458 C C . LEU A 1 181 ? -8.219 -6.914 -7.844 1 97.94 181 LEU A C 1
ATOM 1460 O O . LEU A 1 181 ? -8.172 -6.078 -8.75 1 97.94 181 LEU A O 1
ATOM 1464 N N . TYR A 1 182 ? -9.172 -6.918 -6.883 1 97.44 182 TYR A N 1
ATOM 1465 C CA . TYR A 1 182 ? -10.188 -5.879 -6.809 1 97.44 182 TYR A CA 1
ATOM 1466 C C . TYR A 1 182 ? -9.555 -4.496 -6.711 1 97.44 182 TYR A C 1
ATOM 1468 O O . TYR A 1 182 ? -9.977 -3.562 -7.395 1 97.44 182 TYR A O 1
ATOM 1476 N N . ASN A 1 183 ? -8.531 -4.379 -5.898 1 96.38 183 ASN A N 1
ATOM 1477 C CA . ASN A 1 183 ? -7.832 -3.109 -5.711 1 96.38 183 ASN A CA 1
ATOM 1478 C C . ASN A 1 183 ? -7.164 -2.641 -7.004 1 96.38 183 ASN A C 1
ATOM 1480 O O . ASN A 1 183 ? -7.215 -1.456 -7.336 1 96.38 183 ASN A O 1
ATOM 1484 N N . VAL A 1 184 ? -6.582 -3.547 -7.699 1 97.12 184 VAL A N 1
ATOM 1485 C CA . VAL A 1 184 ? -5.898 -3.215 -8.945 1 97.12 184 VAL A CA 1
ATOM 1486 C C . VAL A 1 184 ? -6.918 -2.805 -10 1 97.12 184 VAL A C 1
ATOM 1488 O O . VAL A 1 184 ? -6.754 -1.779 -10.664 1 97.12 184 VAL A O 1
ATOM 1491 N N . VAL A 1 185 ? -7.98 -3.557 -10.094 1 96.62 185 VAL A N 1
ATOM 1492 C CA . VAL A 1 185 ? -8.992 -3.301 -11.109 1 96.62 185 VAL A CA 1
ATOM 1493 C C . VAL A 1 185 ? -9.672 -1.958 -10.844 1 96.62 185 VAL A C 1
ATOM 1495 O O . VAL A 1 185 ? -9.984 -1.213 -11.773 1 96.62 185 VAL A O 1
ATOM 1498 N N . ARG A 1 186 ? -9.844 -1.629 -9.617 1 95 186 ARG A N 1
ATOM 1499 C CA . ARG A 1 186 ? -10.484 -0.375 -9.227 1 95 186 ARG A CA 1
ATOM 1500 C C . ARG A 1 186 ? -9.656 0.823 -9.68 1 95 186 ARG A C 1
ATOM 1502 O O . ARG A 1 186 ? -10.195 1.903 -9.922 1 95 186 ARG A O 1
ATOM 1509 N N . GLN A 1 187 ? -8.367 0.652 -9.773 1 93.75 187 GLN A N 1
ATOM 1510 C CA . GLN A 1 187 ? -7.473 1.737 -10.172 1 93.75 187 GLN A CA 1
ATOM 1511 C C . GLN A 1 187 ? -7.668 2.092 -11.641 1 93.75 187 GLN A C 1
ATOM 1513 O O . GLN A 1 187 ? -7.352 3.205 -12.062 1 93.75 187 GLN A O 1
ATOM 1518 N N . GLY A 1 188 ? -8.078 1.076 -12.391 1 90.25 188 GLY A N 1
ATOM 1519 C CA . GLY A 1 188 ? -8.18 1.27 -13.828 1 90.25 188 GLY A CA 1
ATOM 1520 C C . GLY A 1 188 ? -7.102 0.529 -14.602 1 90.25 188 GLY A C 1
ATOM 1521 O O . GLY A 1 188 ? -6.172 -0.022 -14.016 1 90.25 188 GLY A O 1
ATOM 1522 N N . ARG A 1 189 ? -7.168 0.549 -15.875 1 89 189 ARG A N 1
ATOM 1523 C CA . ARG A 1 189 ? -6.379 -0.303 -16.766 1 89 189 ARG A CA 1
ATOM 1524 C C . ARG A 1 189 ? -4.914 0.119 -16.766 1 89 189 ARG A C 1
ATOM 1526 O O . ARG A 1 189 ? -4.027 -0.702 -17 1 89 189 ARG A O 1
ATOM 1533 N N . GLY A 1 190 ? -4.652 1.332 -16.406 1 91.56 190 GLY A N 1
ATOM 1534 C CA . GLY A 1 190 ? -3.293 1.822 -16.562 1 91.56 190 GLY A CA 1
ATOM 1535 C C . GLY A 1 190 ? -2.521 1.876 -15.258 1 91.56 190 GLY A C 1
ATOM 1536 O O . GLY A 1 190 ? -1.361 2.291 -15.234 1 91.56 190 GLY A O 1
ATOM 1537 N N . VAL A 1 191 ? -3.107 1.512 -14.18 1 94.44 191 VAL A N 1
ATOM 1538 C CA . VAL A 1 191 ? -2.479 1.659 -12.867 1 94.44 191 VAL A CA 1
ATOM 1539 C C . VAL A 1 191 ? -2.432 0.306 -12.164 1 94.44 191 VAL A C 1
ATOM 1541 O O . VAL A 1 191 ? -3.457 -0.367 -12.031 1 94.44 191 VAL A O 1
ATOM 1544 N N . PRO A 1 192 ? -1.302 -0.11 -11.648 1 95.56 192 PRO A N 1
ATOM 1545 C CA . PRO A 1 192 ? -0.003 0.562 -11.734 1 95.56 192 PRO A CA 1
ATOM 1546 C C . PRO A 1 192 ? 0.558 0.583 -13.148 1 95.56 192 PRO A C 1
ATOM 1548 O O . PRO A 1 192 ? 0.188 -0.255 -13.977 1 95.56 192 PRO A O 1
ATOM 1551 N N . ALA A 1 193 ? 1.446 1.537 -13.383 1 95.38 193 ALA A N 1
ATOM 1552 C CA . ALA A 1 193 ? 2 1.717 -14.727 1 95.38 193 ALA A CA 1
ATOM 1553 C C . ALA A 1 193 ? 3.229 0.836 -14.93 1 95.38 193 ALA A C 1
ATOM 1555 O O . ALA A 1 193 ? 4.289 1.323 -15.328 1 95.38 193 ALA A O 1
ATOM 1556 N N . VAL A 1 194 ? 3.125 -0.355 -14.719 1 97.19 194 VAL A N 1
ATOM 1557 C CA . VAL A 1 194 ? 4.152 -1.381 -14.875 1 97.19 194 VAL A CA 1
ATOM 1558 C C . VAL A 1 194 ? 3.498 -2.713 -15.234 1 97.19 194 VAL A C 1
ATOM 1560 O O . VAL A 1 194 ? 2.443 -3.061 -14.703 1 97.19 194 VAL A O 1
ATOM 1563 N N . PRO A 1 195 ? 4.059 -3.494 -16.266 1 98.44 195 PRO A N 1
ATOM 1564 C CA . PRO A 1 195 ? 3.518 -4.828 -16.531 1 98.44 195 PRO A CA 1
ATOM 1565 C C . PRO A 1 195 ? 3.639 -5.77 -15.336 1 98.44 195 PRO A C 1
ATOM 1567 O O . PRO A 1 195 ? 4.719 -5.898 -14.758 1 98.44 195 PRO A O 1
ATOM 1570 N N . LEU A 1 196 ? 2.525 -6.371 -14.961 1 98.69 196 LEU A N 1
ATOM 1571 C CA . LEU A 1 196 ? 2.518 -7.262 -13.812 1 98.69 196 LEU A CA 1
ATOM 1572 C C . LEU A 1 196 ? 1.771 -8.555 -14.125 1 98.69 196 LEU A C 1
ATOM 1574 O O . LEU A 1 196 ? 0.894 -8.57 -14.992 1 98.69 196 LEU A O 1
ATOM 1578 N N . VAL A 1 197 ? 2.174 -9.594 -13.461 1 98.81 197 VAL A N 1
ATOM 1579 C CA . VAL A 1 197 ? 1.365 -10.797 -13.336 1 98.81 197 VAL A CA 1
ATOM 1580 C C . VAL A 1 197 ? 1.009 -11.039 -11.867 1 98.81 197 VAL A C 1
ATOM 1582 O O . VAL A 1 197 ? 1.894 -11.117 -11.016 1 98.81 197 VAL A O 1
ATOM 1585 N N . ILE A 1 198 ? -0.219 -11.039 -11.586 1 98.81 198 ILE A N 1
ATOM 1586 C CA . ILE A 1 198 ? -0.682 -11.406 -10.25 1 98.81 198 ILE A CA 1
ATOM 1587 C C . ILE A 1 198 ? -1.118 -12.867 -10.242 1 98.81 198 ILE A C 1
ATOM 1589 O O . ILE A 1 198 ? -1.971 -13.273 -11.031 1 98.81 198 ILE A O 1
ATOM 1593 N N . VAL A 1 199 ? -0.508 -13.617 -9.328 1 98.81 199 VAL A N 1
ATOM 1594 C CA . VAL A 1 199 ? -0.699 -15.062 -9.297 1 98.81 199 VAL A CA 1
ATOM 1595 C C . VAL A 1 199 ? -1.356 -15.469 -7.98 1 98.81 199 VAL A C 1
ATOM 1597 O O . VAL A 1 199 ? -0.864 -15.125 -6.902 1 98.81 199 VAL A O 1
ATOM 1600 N N . GLY A 1 200 ? -2.516 -16.109 -8.055 1 98.69 200 GLY A N 1
ATOM 1601 C CA . GLY A 1 200 ? -3.17 -16.703 -6.895 1 98.69 200 GLY A CA 1
ATOM 1602 C C . GLY A 1 200 ? -2.871 -18.172 -6.727 1 98.69 200 GLY A C 1
ATOM 1603 O O . GLY A 1 200 ? -3.061 -18.969 -7.656 1 98.69 200 GLY A O 1
ATOM 1604 N N . ILE A 1 201 ? -2.389 -18.531 -5.484 1 98.56 201 ILE A N 1
ATOM 1605 C CA . ILE A 1 201 ? -1.998 -19.922 -5.289 1 98.56 201 ILE A CA 1
ATOM 1606 C C . ILE A 1 201 ? -2.828 -20.547 -4.164 1 98.56 201 ILE A C 1
ATOM 1608 O O . ILE A 1 201 ? -3.352 -19.828 -3.309 1 98.56 201 ILE A O 1
ATOM 1612 N N . GLU A 1 202 ? -3.006 -21.781 -4.129 1 97.06 202 GLU A N 1
ATOM 1613 C CA . GLU A 1 202 ? -3.613 -22.578 -3.068 1 97.06 202 GLU A CA 1
ATOM 1614 C C . GLU A 1 202 ? -2.887 -23.906 -2.893 1 97.06 202 GLU A C 1
ATOM 1616 O O . GLU A 1 202 ? -2.018 -24.25 -3.695 1 97.06 202 GLU A O 1
ATOM 1621 N N . PRO A 1 203 ? -3.121 -24.641 -1.834 1 94.75 203 PRO A N 1
ATOM 1622 C CA . PRO A 1 203 ? -2.395 -25.875 -1.589 1 94.75 203 PRO A CA 1
ATOM 1623 C C . PRO A 1 203 ? -2.578 -26.906 -2.711 1 94.75 203 PRO A C 1
ATOM 1625 O O . PRO A 1 203 ? -3.6 -26.891 -3.404 1 94.75 203 PRO A O 1
ATOM 1628 N N . MET B 1 1 ? 1.798 20.812 17.297 1 95.56 1 MET B N 1
ATOM 1629 C CA . MET B 1 1 ? 2.404 20.391 16.047 1 95.56 1 MET B CA 1
ATOM 1630 C C . MET B 1 1 ? 2.17 21.422 14.953 1 95.56 1 MET B C 1
ATOM 1632 O O . MET B 1 1 ? 1.318 22.297 15.102 1 95.56 1 MET B O 1
ATOM 1636 N N . LYS B 1 2 ? 3.02 21.391 13.938 1 97.31 2 LYS B N 1
ATOM 1637 C CA . LYS B 1 2 ? 2.855 22.359 12.852 1 97.31 2 LYS B CA 1
ATOM 1638 C C . LYS B 1 2 ? 2.91 21.656 11.492 1 97.31 2 LYS B C 1
ATOM 1640 O O . LYS B 1 2 ? 3.619 20.656 11.328 1 97.31 2 LYS B O 1
ATOM 1645 N N . ILE B 1 3 ? 2.145 22.203 10.578 1 98.44 3 ILE B N 1
ATOM 1646 C CA . ILE B 1 3 ? 2.217 21.781 9.18 1 98.44 3 ILE B CA 1
ATOM 1647 C C . ILE B 1 3 ? 3.412 22.438 8.5 1 98.44 3 ILE B C 1
ATOM 1649 O O . ILE B 1 3 ? 3.531 23.672 8.5 1 98.44 3 ILE B O 1
ATOM 1653 N N . VAL B 1 4 ? 4.312 21.641 7.945 1 97.69 4 VAL B N 1
ATOM 1654 C CA . VAL B 1 4 ? 5.512 22.234 7.371 1 97.69 4 VAL B CA 1
ATOM 1655 C C . VAL B 1 4 ? 5.508 22.047 5.855 1 97.69 4 VAL B C 1
ATOM 1657 O O . VAL B 1 4 ? 6.18 22.797 5.129 1 97.69 4 VAL B O 1
ATOM 1660 N N . GLU B 1 5 ? 4.789 21.047 5.387 1 98.31 5 GLU B N 1
ATOM 1661 C CA . GLU B 1 5 ? 4.676 20.797 3.955 1 98.31 5 GLU B CA 1
ATOM 1662 C C . GLU B 1 5 ? 3.248 20.406 3.574 1 98.31 5 GLU B C 1
ATOM 1664 O O . GLU B 1 5 ? 2.537 19.781 4.367 1 98.31 5 GLU B O 1
ATOM 1669 N N . LYS B 1 6 ? 2.82 20.797 2.434 1 98.56 6 LYS B N 1
ATOM 1670 C CA . LYS B 1 6 ? 1.566 20.391 1.804 1 98.56 6 LYS B CA 1
ATOM 1671 C C . LYS B 1 6 ? 1.774 20.062 0.33 1 98.56 6 LYS B C 1
ATOM 1673 O O . LYS B 1 6 ? 2.467 20.781 -0.387 1 98.56 6 LYS B O 1
ATOM 1678 N N . TYR B 1 7 ? 1.267 18.984 -0.069 1 98.5 7 TYR B N 1
ATOM 1679 C CA . TYR B 1 7 ? 1.231 18.641 -1.485 1 98.5 7 TYR B CA 1
ATOM 1680 C C . TYR B 1 7 ? -0.202 18.438 -1.96 1 98.5 7 TYR B C 1
ATOM 1682 O O . TYR B 1 7 ? -0.952 17.656 -1.37 1 98.5 7 TYR B O 1
ATOM 1690 N N . SER B 1 8 ? -0.54 19.203 -2.988 1 98.56 8 SER B N 1
ATOM 1691 C CA . SER B 1 8 ? -1.872 19.109 -3.576 1 98.56 8 SER B CA 1
ATOM 1692 C C . SER B 1 8 ? -1.883 18.203 -4.797 1 98.56 8 SER B C 1
ATOM 1694 O O . SER B 1 8 ? -1.444 18.594 -5.879 1 98.56 8 SER B O 1
ATOM 1696 N N . HIS B 1 9 ? -2.396 17 -4.609 1 98.44 9 HIS B N 1
ATOM 1697 C CA . HIS B 1 9 ? -2.543 16.031 -5.699 1 98.44 9 HIS B CA 1
ATOM 1698 C C . HIS B 1 9 ? -3.891 16.188 -6.395 1 98.44 9 HIS B C 1
ATOM 1700 O O . HIS B 1 9 ? -4.938 16.172 -5.742 1 98.44 9 HIS B O 1
ATOM 1706 N N . LEU B 1 10 ? -3.916 16.406 -7.68 1 98 10 LEU B N 1
ATOM 1707 C CA . LEU B 1 10 ? -5.113 16.609 -8.492 1 98 10 LEU B CA 1
ATOM 1708 C C . LEU B 1 10 ? -5.977 17.734 -7.922 1 98 10 LEU B C 1
ATOM 1710 O O . LEU B 1 10 ? -7.195 17.594 -7.82 1 98 10 LEU B O 1
ATOM 1714 N N . ASN B 1 11 ? -5.355 18.734 -7.391 1 98.25 11 ASN B N 1
ATOM 1715 C CA . ASN B 1 11 ? -5.969 19.953 -6.898 1 98.25 11 ASN B CA 1
ATOM 1716 C C . ASN B 1 11 ? -6.809 19.703 -5.648 1 98.25 11 ASN B C 1
ATOM 1718 O O . ASN B 1 11 ? -7.863 20.312 -5.469 1 98.25 11 ASN B O 1
ATOM 1722 N N . GLY B 1 12 ? -6.332 18.734 -4.855 1 98.69 12 GLY B N 1
ATOM 1723 C CA . GLY B 1 12 ? -7.047 18.453 -3.623 1 98.69 12 GLY B CA 1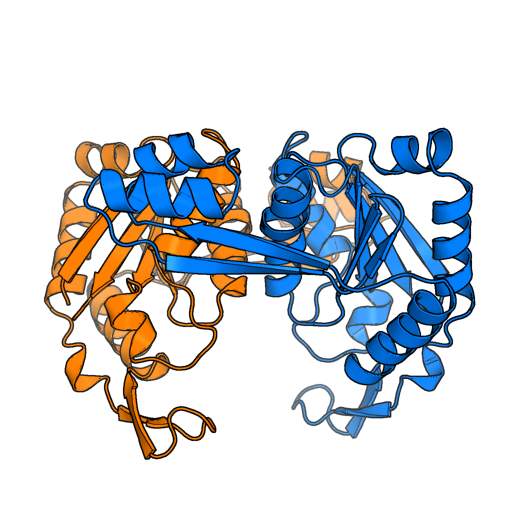
ATOM 1724 C C . GLY B 1 12 ? -7.098 19.625 -2.666 1 98.69 12 GLY B C 1
ATOM 1725 O O . GLY B 1 12 ? -8.141 19.906 -2.068 1 98.69 12 GLY B O 1
ATOM 1726 N N . LEU B 1 13 ? -5.973 20.297 -2.555 1 98.81 13 LEU B N 1
ATOM 1727 C CA . LEU B 1 13 ? -5.93 21.438 -1.647 1 98.81 13 LEU B CA 1
ATOM 1728 C C . LEU B 1 13 ? -6.812 22.578 -2.158 1 98.81 13 LEU B C 1
ATOM 1730 O O . LEU B 1 13 ? -7.551 23.188 -1.386 1 98.81 13 LEU B O 1
ATOM 1734 N N . GLU B 1 14 ? -6.73 22.875 -3.426 1 98.81 14 GLU B N 1
ATOM 1735 C CA . GLU B 1 14 ? -7.547 23.922 -4.043 1 98.81 14 GLU B CA 1
ATOM 1736 C C . GLU B 1 14 ? -9.039 23.641 -3.848 1 98.81 14 GLU B C 1
ATOM 1738 O O . GLU B 1 14 ? -9.812 24.562 -3.578 1 98.81 14 GLU B O 1
ATOM 1743 N N . PHE B 1 15 ? -9.383 22.406 -3.996 1 98.75 15 PHE B N 1
ATOM 1744 C CA . PHE B 1 15 ? -10.766 22 -3.752 1 98.75 15 PHE B CA 1
ATOM 1745 C C . PHE B 1 15 ? -11.195 22.375 -2.34 1 98.75 15 PHE B C 1
ATOM 1747 O O . PHE B 1 15 ? -12.258 22.969 -2.146 1 98.75 15 PHE B O 1
ATOM 1754 N N . LEU B 1 16 ? -10.352 22.047 -1.357 1 98.69 16 LEU B N 1
ATOM 1755 C CA . LEU B 1 16 ? -10.68 22.344 0.035 1 98.69 16 LEU B CA 1
ATOM 1756 C C . LEU B 1 16 ? -10.789 23.844 0.26 1 98.69 16 LEU B C 1
ATOM 1758 O O . LEU B 1 16 ? -11.727 24.312 0.907 1 98.69 16 LEU B O 1
ATOM 1762 N N . LEU B 1 17 ? -9.844 24.594 -0.266 1 98.69 17 LEU B N 1
ATOM 1763 C CA . LEU B 1 17 ? -9.773 26.031 -0.045 1 98.69 17 LEU B CA 1
ATOM 1764 C C . LEU B 1 17 ? -10.984 26.734 -0.65 1 98.69 17 LEU B C 1
ATOM 1766 O O . LEU B 1 17 ? -11.453 27.75 -0.119 1 98.69 17 LEU B O 1
ATOM 1770 N N . VAL B 1 18 ? -11.547 26.156 -1.71 1 98.75 18 VAL B N 1
ATOM 1771 C CA . VAL B 1 18 ? -12.656 26.797 -2.416 1 98.75 18 VAL B CA 1
ATOM 1772 C C . VAL B 1 18 ? -13.984 26.281 -1.872 1 98.75 18 VAL B C 1
ATOM 1774 O O . VAL B 1 18 ? -14.891 27.078 -1.587 1 98.75 18 VAL B O 1
ATOM 1777 N N . HIS B 1 19 ? -14.148 24.984 -1.705 1 98.62 19 HIS B N 1
ATOM 1778 C CA . HIS B 1 19 ? -15.453 24.391 -1.454 1 98.62 19 HIS B CA 1
ATOM 1779 C C . HIS B 1 19 ? -15.633 24.062 0.024 1 98.62 19 HIS B C 1
ATOM 1781 O O . HIS B 1 19 ? -16.766 23.938 0.502 1 98.62 19 HIS B O 1
ATOM 1787 N N . LYS B 1 20 ? -14.461 23.891 0.733 1 98.5 20 LYS B N 1
ATOM 1788 C CA . LYS B 1 20 ? -14.531 23.484 2.135 1 98.5 20 LYS B CA 1
ATOM 1789 C C . LYS B 1 20 ? -13.516 24.25 2.977 1 98.5 20 LYS B C 1
ATOM 1791 O O . LYS B 1 20 ? -12.742 23.656 3.725 1 98.5 20 LYS B O 1
ATOM 1796 N N . PRO B 1 21 ? -13.461 25.594 2.928 1 98.31 21 PRO B N 1
ATOM 1797 C CA . PRO B 1 21 ? -12.438 26.359 3.639 1 98.31 21 PRO B CA 1
ATOM 1798 C C . PRO B 1 21 ? -12.523 26.203 5.156 1 98.31 21 PRO B C 1
ATOM 1800 O O . PRO B 1 21 ? -11.5 26.172 5.84 1 98.31 21 PRO B O 1
ATOM 1803 N N . ASP B 1 22 ? -13.703 26.062 5.676 1 98 22 ASP B N 1
ATOM 1804 C CA . ASP B 1 22 ? -13.891 25.922 7.117 1 98 22 ASP B CA 1
ATOM 1805 C C . ASP B 1 22 ? -13.32 24.594 7.613 1 98 22 ASP B C 1
ATOM 1807 O O . ASP B 1 22 ? -12.734 24.531 8.695 1 98 22 ASP B O 1
ATOM 1811 N N . LEU B 1 23 ? -13.523 23.531 6.832 1 98.25 23 LEU B N 1
ATOM 1812 C CA . LEU B 1 23 ? -12.992 22.219 7.211 1 98.25 23 LEU B CA 1
ATOM 1813 C C . LEU B 1 23 ? -11.469 22.234 7.203 1 98.25 23 LEU B C 1
ATOM 1815 O O . LEU B 1 23 ? -10.828 21.656 8.078 1 98.25 23 LEU B O 1
ATOM 1819 N N . TRP B 1 24 ? -10.922 22.906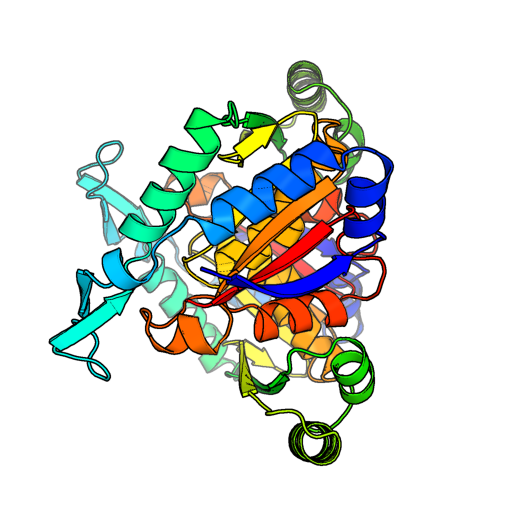 6.203 1 98.56 24 TRP B N 1
ATOM 1820 C CA . TRP B 1 24 ? -9.469 22.984 6.129 1 98.56 24 TRP B CA 1
ATOM 1821 C C . TRP B 1 24 ? -8.898 23.734 7.324 1 98.56 24 TRP B C 1
ATOM 1823 O O . TRP B 1 24 ? -7.914 23.297 7.93 1 98.56 24 TRP B O 1
ATOM 1833 N N . GLN B 1 25 ? -9.508 24.844 7.672 1 98.19 25 GLN B N 1
ATOM 1834 C CA . GLN B 1 25 ? -9.086 25.609 8.828 1 98.19 25 GLN B CA 1
ATOM 1835 C C . GLN B 1 25 ? -9.203 24.797 10.109 1 98.19 25 GLN B C 1
ATOM 1837 O O . GLN B 1 25 ? -8.344 24.891 10.992 1 98.19 25 GLN B O 1
ATOM 1842 N N . GLU B 1 26 ? -10.266 24.062 10.133 1 98.06 26 GLU B N 1
ATOM 1843 C CA . GLU B 1 26 ? -10.492 23.172 11.273 1 98.06 26 GLU B CA 1
ATOM 1844 C C . GLU B 1 26 ? -9.352 22.172 11.422 1 98.06 26 GLU B C 1
ATOM 1846 O O . GLU B 1 26 ? -8.844 21.969 12.531 1 98.06 26 GLU B O 1
ATOM 1851 N N . ILE B 1 27 ? -8.93 21.578 10.383 1 98.12 27 ILE B N 1
ATOM 1852 C CA . ILE B 1 27 ? -7.859 20.594 10.367 1 98.12 27 ILE B CA 1
ATOM 1853 C C . ILE B 1 27 ? -6.543 21.25 10.773 1 98.12 27 ILE B C 1
ATOM 1855 O O . ILE B 1 27 ? -5.805 20.719 11.609 1 98.12 27 ILE B O 1
ATOM 1859 N N . GLU B 1 28 ? -6.273 22.422 10.211 1 98.5 28 GLU B N 1
ATOM 1860 C CA . GLU B 1 28 ? -5.066 23.172 10.57 1 98.5 28 GLU B CA 1
ATOM 1861 C C . GLU B 1 28 ? -5.047 23.5 12.062 1 98.5 28 GLU B C 1
ATOM 1863 O O . GLU B 1 28 ? -4.008 23.391 12.711 1 98.5 28 GLU B O 1
ATOM 1868 N N . HIS B 1 29 ? -6.18 23.875 12.547 1 98 29 HIS B N 1
ATOM 1869 C CA . HIS B 1 29 ? -6.305 24.234 13.961 1 98 29 HIS B CA 1
ATOM 1870 C C . HIS B 1 29 ? -6.062 23.016 14.852 1 98 29 HIS B C 1
ATOM 1872 O O . HIS B 1 29 ? -5.344 23.109 15.844 1 98 29 HIS B O 1
ATOM 1878 N N . VAL B 1 30 ? -6.672 21.891 14.484 1 98.25 30 VAL B N 1
ATOM 1879 C CA . VAL B 1 30 ? -6.496 20.641 15.242 1 98.25 30 VAL B CA 1
ATOM 1880 C C . VAL B 1 30 ? -5.012 20.297 15.328 1 98.25 30 VAL B C 1
ATOM 1882 O O . VAL B 1 30 ? -4.496 20.016 16.406 1 98.25 30 VAL B O 1
ATOM 1885 N N . ILE B 1 31 ? -4.32 20.359 14.188 1 98.31 31 ILE B N 1
ATOM 1886 C CA . ILE B 1 31 ? -2.904 20 14.141 1 98.31 31 ILE B CA 1
ATOM 1887 C C . ILE B 1 31 ? -2.1 20.953 15.016 1 98.31 31 ILE B C 1
ATOM 1889 O O . ILE B 1 31 ? -1.226 20.531 15.773 1 98.31 31 ILE B O 1
ATOM 1893 N N . SER B 1 32 ? -2.432 22.25 15.031 1 97.81 32 SER B N 1
ATOM 1894 C CA . SER B 1 32 ? -1.693 23.266 15.773 1 97.81 32 SER B CA 1
ATOM 1895 C C . SER B 1 32 ? -1.899 23.125 17.281 1 97.81 32 SER B C 1
ATOM 1897 O O . SER B 1 32 ? -1.058 23.547 18.078 1 97.81 32 SER B O 1
ATOM 1899 N N . GLU B 1 33 ? -2.945 22.484 17.641 1 96.88 33 GLU B N 1
ATOM 1900 C CA . GLU B 1 33 ? -3.281 22.344 19.047 1 96.88 33 GLU B CA 1
ATOM 1901 C C . GLU B 1 33 ? -2.635 21.094 19.656 1 96.88 33 GLU B C 1
ATOM 1903 O O . GLU B 1 33 ? -2.592 20.953 20.875 1 96.88 33 GLU B O 1
ATOM 1908 N N . LEU B 1 34 ? -2.201 20.234 18.812 1 96.25 34 LEU B N 1
ATOM 1909 C CA . LEU B 1 34 ? -1.621 19 19.312 1 96.25 34 LEU B CA 1
ATOM 1910 C C . LEU B 1 34 ? -0.232 19.234 19.891 1 96.25 34 LEU B C 1
ATOM 1912 O O . LEU B 1 34 ? 0.585 19.938 19.281 1 96.25 34 LEU B O 1
ATOM 1916 N N . ASP B 1 35 ? -0.02 18.734 21.078 1 93.69 35 ASP B N 1
ATOM 1917 C CA . ASP B 1 35 ? 1.29 18.766 21.719 1 93.69 35 ASP B CA 1
ATOM 1918 C C . ASP B 1 35 ? 2.047 17.469 21.5 1 93.69 35 ASP B C 1
ATOM 1920 O O . ASP B 1 35 ? 1.909 16.531 22.281 1 93.69 35 ASP B O 1
ATOM 1924 N N . ALA B 1 36 ? 2.926 17.469 20.562 1 91.12 36 ALA B N 1
ATOM 1925 C CA . ALA B 1 36 ? 3.664 16.25 20.234 1 91.12 36 ALA B CA 1
ATOM 1926 C C . ALA B 1 36 ? 4.531 15.805 21.406 1 91.12 36 ALA B C 1
ATOM 1928 O O . ALA B 1 36 ? 4.695 14.602 21.641 1 91.12 36 ALA B O 1
ATOM 1929 N N . GLU B 1 37 ? 5.066 16.75 22.125 1 93.75 37 GLU B N 1
ATOM 1930 C CA . GLU B 1 37 ? 6.008 16.422 23.188 1 93.75 37 GLU B CA 1
ATOM 1931 C C . GLU B 1 37 ? 5.34 15.578 24.281 1 93.75 37 GLU B C 1
ATOM 1933 O O . GLU B 1 37 ? 5.984 14.734 24.906 1 93.75 37 GLU B O 1
ATOM 1938 N N . SER B 1 38 ? 4.156 15.805 24.422 1 95.19 38 SER B N 1
ATOM 1939 C CA . SER B 1 38 ? 3.41 15.031 25.406 1 95.19 38 SER B CA 1
ATOM 1940 C C . SER B 1 38 ? 3.248 13.578 24.969 1 95.19 38 SER B C 1
ATOM 1942 O O . SER B 1 38 ? 2.898 12.711 25.766 1 95.19 38 SER B O 1
ATOM 1944 N N . CYS B 1 39 ? 3.543 13.312 23.672 1 96.19 39 CYS B N 1
ATOM 1945 C CA . CYS B 1 39 ? 3.373 11.977 23.125 1 96.19 39 CYS B CA 1
ATOM 1946 C C . CYS B 1 39 ? 4.707 11.234 23.078 1 96.19 39 CYS B C 1
ATOM 1948 O O . CYS B 1 39 ? 4.777 10.117 22.562 1 96.19 39 CYS B O 1
ATOM 1950 N N . LYS B 1 40 ? 5.75 11.875 23.562 1 95.5 40 LYS B N 1
ATOM 1951 C CA . LYS B 1 40 ? 7.043 11.203 23.641 1 95.5 40 LYS B CA 1
ATOM 1952 C C . LYS B 1 40 ? 7.109 10.289 24.859 1 95.5 40 LYS B C 1
ATOM 1954 O O . LYS B 1 40 ? 7.828 10.586 25.828 1 95.5 40 LYS B O 1
ATOM 1959 N N . THR B 1 41 ? 6.457 9.141 24.797 1 95.94 41 THR B N 1
ATOM 1960 C CA . THR B 1 41 ? 6.227 8.32 25.984 1 95.94 41 THR B CA 1
ATOM 1961 C C . THR B 1 41 ? 6.711 6.895 25.75 1 95.94 41 THR B C 1
ATOM 1963 O O . THR B 1 41 ? 6.73 6.082 26.688 1 95.94 41 THR B O 1
ATOM 1966 N N . LYS B 1 42 ? 7.145 6.602 24.547 1 95.25 42 LYS B N 1
ATOM 1967 C CA . LYS B 1 42 ? 7.527 5.227 24.234 1 95.25 42 LYS B CA 1
ATOM 1968 C C . LYS B 1 42 ? 9.008 4.996 24.516 1 95.25 42 LYS B C 1
ATOM 1970 O O . LYS B 1 42 ? 9.867 5.637 23.891 1 95.25 42 LYS B O 1
ATOM 1975 N N . VAL B 1 43 ? 9.297 4.062 25.375 1 95.69 43 VAL B N 1
ATOM 1976 C CA . VAL B 1 43 ? 10.688 3.686 25.625 1 95.69 43 VAL B CA 1
ATOM 1977 C C . VAL B 1 43 ? 11.125 2.648 24.578 1 95.69 43 VAL B C 1
ATOM 1979 O O . VAL B 1 43 ? 10.555 1.562 24.5 1 95.69 43 VAL B O 1
ATOM 1982 N N . SER B 1 44 ? 12.094 2.93 23.812 1 93.94 44 SER B N 1
ATOM 1983 C CA . SER B 1 44 ? 12.531 2.08 22.703 1 93.94 44 SER B CA 1
ATOM 1984 C C . SER B 1 44 ? 13.188 0.806 23.219 1 93.94 44 SER B C 1
ATOM 1986 O O . SER B 1 44 ? 14.016 0.854 24.125 1 93.94 44 SER B O 1
ATOM 1988 N N . LYS B 1 45 ? 12.773 -0.292 22.625 1 92.69 45 LYS B N 1
ATOM 1989 C CA . LYS B 1 45 ? 13.414 -1.576 22.875 1 92.69 45 LYS B CA 1
ATOM 1990 C C . LYS B 1 45 ? 14.289 -2.008 21.703 1 92.69 45 LYS B C 1
ATOM 1992 O O . LYS B 1 45 ? 14.922 -3.066 21.75 1 92.69 45 LYS B O 1
ATOM 1997 N N . GLU B 1 46 ? 14.266 -1.123 20.625 1 91.69 46 GLU B N 1
ATOM 1998 C CA . GLU B 1 46 ? 15.055 -1.433 19.438 1 91.69 46 GLU B CA 1
ATOM 1999 C C . GLU B 1 46 ? 16.547 -1.326 19.734 1 91.69 46 GLU B C 1
ATOM 2001 O O . GLU B 1 46 ? 16.984 -0.43 20.453 1 91.69 46 GLU B O 1
ATOM 2006 N N . LYS B 1 47 ? 17.281 -2.268 19.094 1 88.94 47 LYS B N 1
ATOM 2007 C CA . LYS B 1 47 ? 18.719 -2.387 19.328 1 88.94 47 LYS B CA 1
ATOM 2008 C C . LYS B 1 47 ? 19.422 -1.051 19.125 1 88.94 47 LYS B C 1
ATOM 2010 O O . LYS B 1 47 ? 20.266 -0.648 19.938 1 88.94 47 LYS B O 1
ATOM 2015 N N . THR B 1 48 ? 19.109 -0.245 18.109 1 85.81 48 THR B N 1
ATOM 2016 C CA . THR B 1 48 ? 19.828 0.963 17.719 1 85.81 48 THR B CA 1
ATOM 2017 C C . THR B 1 48 ? 19.359 2.162 18.531 1 85.81 48 THR B C 1
ATOM 2019 O O . THR B 1 48 ? 20 3.219 18.516 1 85.81 48 THR B O 1
ATOM 2022 N N . LYS B 1 49 ? 18.203 2.123 19.328 1 89.62 49 LYS B N 1
ATOM 2023 C CA . LYS B 1 49 ? 17.656 3.252 20.078 1 89.62 49 LYS B CA 1
ATOM 2024 C C . LYS B 1 49 ? 17.297 2.85 21.5 1 89.62 49 LYS B C 1
ATOM 2026 O O . LYS B 1 49 ? 16.391 3.43 22.109 1 89.62 49 LYS B O 1
ATOM 2031 N N . LYS B 1 50 ? 17.938 1.857 22.016 1 90.12 50 LYS B N 1
ATOM 2032 C CA . LYS B 1 50 ? 17.531 1.248 23.281 1 90.12 50 LYS B CA 1
ATOM 2033 C C . LYS B 1 50 ? 17.516 2.279 24.406 1 90.12 50 LYS B C 1
ATOM 2035 O O . LYS B 1 50 ? 18.5 3.01 24.594 1 90.12 50 LYS B O 1
ATOM 2040 N N . GLY B 1 51 ? 16.328 2.404 25.078 1 93.31 51 GLY B N 1
ATOM 2041 C CA . GLY B 1 51 ? 16.219 3.264 26.25 1 93.31 51 GLY B CA 1
ATOM 2042 C C . GLY B 1 51 ? 15.789 4.68 25.906 1 93.31 51 GLY B C 1
ATOM 2043 O O . GLY B 1 51 ? 15.383 5.438 26.797 1 93.31 51 GLY B O 1
ATOM 2044 N N . GLN B 1 52 ? 15.875 5.004 24.656 1 94.31 52 GLN B N 1
ATOM 2045 C CA . GLN B 1 52 ? 15.492 6.34 24.234 1 94.31 52 GLN B CA 1
ATOM 2046 C C . GLN B 1 52 ? 13.977 6.512 24.266 1 94.31 52 GLN B C 1
ATOM 2048 O O . GLN B 1 52 ? 13.227 5.562 24 1 94.31 52 GLN B O 1
ATOM 2053 N N . LEU B 1 53 ? 13.594 7.734 24.625 1 96.12 53 LEU B N 1
ATOM 2054 C CA . LEU B 1 53 ? 12.18 8.078 24.562 1 96.12 53 LEU B CA 1
ATOM 2055 C C . LEU B 1 53 ? 11.789 8.516 23.156 1 96.12 53 LEU B C 1
ATOM 2057 O O . LEU B 1 53 ? 12.359 9.469 22.625 1 96.12 53 LEU B O 1
ATOM 2061 N N . LEU B 1 54 ? 10.812 7.777 22.594 1 97.38 54 LEU B N 1
ATOM 2062 C CA . LEU B 1 54 ? 10.352 8.047 21.25 1 97.38 54 LEU B CA 1
ATOM 2063 C C . LEU B 1 54 ? 8.898 8.508 21.25 1 97.38 54 LEU B C 1
ATOM 2065 O O . LEU B 1 54 ? 8.172 8.281 22.219 1 97.38 54 LEU B O 1
ATOM 2069 N N . TYR B 1 55 ? 8.531 9.25 20.219 1 97.38 55 TYR B N 1
ATOM 2070 C CA . TYR B 1 55 ? 7.117 9.562 20.031 1 97.38 55 TYR B CA 1
ATOM 2071 C C . TYR B 1 55 ? 6.293 8.297 19.844 1 97.38 55 TYR B C 1
ATOM 2073 O O . TYR B 1 55 ? 6.656 7.414 19.062 1 97.38 55 TYR B O 1
ATOM 2081 N N . SER B 1 56 ? 5.227 8.219 20.594 1 97.12 56 SER B N 1
ATOM 2082 C CA . SER B 1 56 ? 4.352 7.051 20.562 1 97.12 56 SER B CA 1
ATOM 2083 C C . SER B 1 56 ? 3.26 7.199 19.516 1 97.12 56 SER B C 1
ATOM 2085 O O . SER B 1 56 ? 2.389 8.062 19.625 1 97.12 56 SER B O 1
ATOM 2087 N N . PRO B 1 57 ? 3.238 6.316 18.531 1 96.31 57 PRO B N 1
ATOM 2088 C CA . PRO B 1 57 ? 2.148 6.375 17.547 1 96.31 57 PRO B CA 1
ATOM 2089 C C . PRO B 1 57 ? 0.77 6.266 18.188 1 96.31 57 PRO B C 1
ATOM 2091 O O . PRO B 1 57 ? -0.168 6.949 17.781 1 96.31 57 PRO B O 1
ATOM 2094 N N . ILE B 1 58 ? 0.668 5.449 19.188 1 96.38 58 ILE B N 1
ATOM 2095 C CA . ILE B 1 58 ? -0.602 5.234 19.875 1 96.38 58 ILE B CA 1
ATOM 2096 C C . ILE B 1 58 ? -1.07 6.539 20.516 1 96.38 58 ILE B C 1
ATOM 2098 O O . ILE B 1 58 ? -2.215 6.957 20.312 1 96.38 58 ILE B O 1
ATOM 2102 N N . ASP B 1 59 ? -0.176 7.207 21.219 1 96.94 59 ASP B N 1
ATOM 2103 C CA . ASP B 1 59 ? -0.527 8.445 21.906 1 96.94 59 ASP B CA 1
ATOM 2104 C C . ASP B 1 59 ? -0.818 9.562 20.906 1 96.94 59 ASP B C 1
ATOM 2106 O O . ASP B 1 59 ? -1.736 10.359 21.094 1 96.94 59 ASP B O 1
ATOM 2110 N N . MET B 1 60 ? -0.059 9.633 19.844 1 96.62 60 MET B N 1
ATOM 2111 C CA . MET B 1 60 ? -0.277 10.633 18.797 1 96.62 60 MET B CA 1
ATOM 2112 C C . MET B 1 60 ? -1.639 10.445 18.141 1 96.62 60 MET B C 1
ATOM 2114 O O . MET B 1 60 ? -2.387 11.414 17.969 1 96.62 60 MET B O 1
ATOM 2118 N N . ASN B 1 61 ? -1.926 9.188 17.844 1 96.25 61 ASN B N 1
ATOM 2119 C CA . ASN B 1 61 ? -3.215 8.883 17.234 1 96.25 61 ASN B CA 1
ATOM 2120 C C . ASN B 1 61 ? -4.371 9.234 18.156 1 96.25 61 ASN B C 1
ATOM 2122 O O . ASN B 1 61 ? -5.398 9.75 17.703 1 96.25 61 ASN B O 1
ATOM 2126 N N . ASN B 1 62 ? -4.188 8.883 19.406 1 96.62 62 ASN B N 1
ATOM 2127 C CA . ASN B 1 62 ? -5.223 9.203 20.375 1 96.62 62 ASN B CA 1
ATOM 2128 C C . ASN B 1 62 ? -5.461 10.711 20.469 1 96.62 62 ASN B C 1
ATOM 2130 O O . ASN B 1 62 ? -6.598 11.156 20.641 1 96.62 62 ASN B O 1
ATOM 2134 N N . SER B 1 63 ? -4.387 11.453 20.422 1 96.5 63 SER B N 1
ATOM 2135 C CA . SER B 1 63 ? -4.5 12.906 20.469 1 96.5 63 SER B CA 1
ATOM 2136 C C . SER B 1 63 ? -5.305 13.43 19.281 1 96.5 63 SER B C 1
ATOM 2138 O O . SER B 1 63 ? -6.195 14.266 19.438 1 96.5 63 SER B O 1
ATOM 2140 N N . PHE B 1 64 ? -5.043 12.93 18.078 1 97.75 64 PHE B N 1
ATOM 2141 C CA . PHE B 1 64 ? -5.805 13.297 16.891 1 97.75 64 PHE B CA 1
ATOM 2142 C C . PHE B 1 64 ? -7.266 12.891 17.031 1 97.75 64 PHE B C 1
ATOM 2144 O O . PHE B 1 64 ? -8.164 13.68 16.734 1 97.75 64 PHE B O 1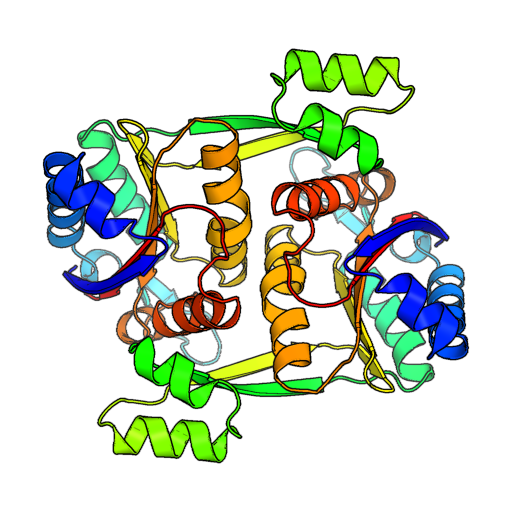
ATOM 2151 N N . LYS B 1 65 ? -7.441 11.68 17.484 1 97.12 65 LYS B N 1
ATOM 2152 C CA . LYS B 1 65 ? -8.789 11.133 17.609 1 97.12 65 LYS B CA 1
ATOM 2153 C C . LYS B 1 65 ? -9.641 11.984 18.547 1 97.12 65 LYS B C 1
ATOM 2155 O O . LYS B 1 65 ? -10.789 12.305 18.25 1 97.12 65 LYS B O 1
ATOM 2160 N N . GLY B 1 66 ? -9.086 12.367 19.672 1 96.94 66 GLY B N 1
ATOM 2161 C CA . GLY B 1 66 ? -9.805 13.203 20.625 1 96.94 66 GLY B CA 1
ATOM 2162 C C . GLY B 1 66 ? -10.242 14.531 20.031 1 96.94 66 GLY B C 1
ATOM 2163 O O . GLY B 1 66 ? -11.414 14.906 20.156 1 96.94 66 GLY B O 1
ATOM 2164 N N . LYS B 1 67 ? -9.352 15.164 19.344 1 97.69 67 LYS B N 1
ATOM 2165 C CA . LYS B 1 67 ? -9.617 16.5 18.812 1 97.69 67 LYS B CA 1
ATOM 2166 C C . LYS B 1 67 ? -10.578 16.453 17.625 1 97.69 67 LYS B C 1
ATOM 2168 O O . LYS B 1 67 ? -11.516 17.25 17.547 1 97.69 67 LYS B O 1
ATOM 2173 N N . LEU B 1 68 ? -10.398 15.492 16.719 1 98 68 LEU B N 1
ATOM 2174 C CA . LEU B 1 68 ? -11.227 15.391 15.531 1 98 68 LEU B CA 1
ATOM 2175 C C . LEU B 1 68 ? -12.633 14.914 15.883 1 98 68 LEU B C 1
ATOM 2177 O O . LEU B 1 68 ? -13.617 15.398 15.328 1 98 68 LEU B O 1
ATOM 2181 N N . SER B 1 69 ? -12.672 14.016 16.859 1 97.62 69 SER B N 1
ATOM 2182 C CA . SER B 1 69 ? -13.984 13.539 17.266 1 97.62 69 SER B CA 1
ATOM 2183 C C . SER B 1 69 ? -14.797 14.648 17.938 1 97.62 69 SER B C 1
ATOM 2185 O O . SER B 1 69 ? -16.016 14.734 17.734 1 97.62 69 SER B O 1
ATOM 2187 N N . ALA B 1 70 ? -14.156 15.5 18.688 1 97.5 70 ALA B N 1
ATOM 2188 C CA . ALA B 1 70 ? -14.82 16.625 19.344 1 97.5 70 ALA B CA 1
ATOM 2189 C C . ALA B 1 70 ? -15.406 17.594 18.312 1 97.5 70 ALA B C 1
ATOM 2191 O O . ALA B 1 70 ? -16.328 18.344 18.609 1 97.5 70 ALA B O 1
ATOM 2192 N N . LEU B 1 71 ? -14.852 17.516 17.094 1 97.94 71 LEU B N 1
ATOM 2193 C CA . LEU B 1 71 ? -15.305 18.391 16.031 1 97.94 71 LEU B CA 1
ATOM 2194 C C . LEU B 1 71 ? -16.203 17.641 15.055 1 97.94 71 LEU B C 1
ATOM 2196 O O . LEU B 1 71 ? -16.344 18.047 13.898 1 97.94 71 LEU B O 1
ATOM 2200 N N . SER B 1 72 ? -16.688 16.406 15.391 1 97.75 72 SER B N 1
ATOM 2201 C CA . SER B 1 72 ? -17.734 15.625 14.711 1 97.75 72 SER B CA 1
ATOM 2202 C C . SER B 1 72 ? -17.156 14.891 13.5 1 97.75 72 SER B C 1
ATOM 2204 O O . SER B 1 72 ? -17.891 14.594 12.555 1 97.75 72 SER B O 1
ATOM 2206 N N . TRP B 1 73 ? -15.859 14.781 13.469 1 98.06 73 TRP B N 1
ATOM 2207 C CA . TRP B 1 73 ? -15.281 13.797 12.555 1 98.06 73 TRP B CA 1
ATOM 2208 C C . TRP B 1 73 ? -15.547 12.383 13.047 1 98.06 73 TRP B C 1
ATOM 2210 O O . TRP B 1 73 ? -15.453 12.094 14.242 1 98.06 73 TRP B O 1
ATOM 2220 N N . SER B 1 74 ? -15.945 11.523 12.125 1 97 74 SER B N 1
ATOM 2221 C CA . SER B 1 74 ? -16.344 10.203 12.594 1 97 74 SER B CA 1
ATOM 2222 C C . SER B 1 74 ? -15.898 9.109 11.625 1 97 74 SER B C 1
ATOM 2224 O O . SER B 1 74 ? -15.516 9.406 10.484 1 97 74 SER B O 1
ATOM 2226 N N . GLU B 1 75 ? -15.961 7.957 12.094 1 95.88 75 GLU B N 1
ATOM 2227 C CA . GLU B 1 75 ? -15.562 6.781 11.32 1 95.88 75 GLU B CA 1
ATOM 2228 C C . GLU B 1 75 ? -16.562 6.5 10.195 1 95.88 75 GLU B C 1
ATOM 2230 O O . GLU B 1 75 ? -17.75 6.758 10.336 1 95.88 75 GLU B O 1
ATOM 2235 N N . SER B 1 76 ? -16.031 6.094 9.125 1 95.06 76 SER B N 1
ATOM 2236 C CA . SER B 1 76 ? -16.828 5.656 7.98 1 95.06 76 SER B CA 1
ATOM 2237 C C . SER B 1 76 ? -16.297 4.352 7.402 1 95.06 76 SER B C 1
ATOM 2239 O O . SER B 1 76 ? -15.094 4.141 7.336 1 95.06 76 SER B O 1
ATOM 2241 N N . ARG B 1 77 ? -17.297 3.488 7.016 1 93.31 77 ARG B N 1
ATOM 2242 C CA . ARG B 1 77 ? -16.953 2.197 6.426 1 93.31 77 ARG B CA 1
ATOM 2243 C C . ARG B 1 77 ? -17.625 2.021 5.07 1 93.31 77 ARG B C 1
ATOM 2245 O O . ARG B 1 77 ? -18.781 2.412 4.887 1 93.31 77 ARG B O 1
ATOM 2252 N N . VAL B 1 78 ? -16.891 1.535 4.137 1 91.06 78 VAL B N 1
ATOM 2253 C CA . VAL B 1 78 ? -17.422 1.202 2.816 1 91.06 78 VAL B CA 1
ATOM 2254 C C . VAL B 1 78 ? -17.266 -0.297 2.564 1 91.06 78 VAL B C 1
ATOM 2256 O O . VAL B 1 78 ? -16.156 -0.811 2.473 1 91.06 78 VAL B O 1
ATOM 2259 N N . SER B 1 79 ? -18.422 -0.97 2.459 1 93.81 79 SER B N 1
ATOM 2260 C CA . SER B 1 79 ? -18.422 -2.41 2.225 1 93.81 79 SER B CA 1
ATOM 2261 C C . SER B 1 79 ? -18.516 -2.729 0.736 1 93.81 79 SER B C 1
ATOM 2263 O O . SER B 1 79 ? -19.109 -1.968 -0.034 1 93.81 79 SER B O 1
ATOM 2265 N N . TYR B 1 80 ? -17.938 -3.789 0.37 1 95.75 80 TYR B N 1
ATOM 2266 C CA . TYR B 1 80 ? -18 -4.266 -1.008 1 95.75 80 TYR B CA 1
ATOM 2267 C C . TYR B 1 80 ? -17.766 -5.77 -1.078 1 95.75 80 TYR B C 1
ATOM 2269 O O . TYR B 1 80 ? -17.469 -6.402 -0.065 1 95.75 80 TYR B O 1
ATOM 2277 N N . TRP B 1 81 ? -18.047 -6.344 -2.199 1 97.5 81 TRP B N 1
ATOM 2278 C CA . TRP B 1 81 ? -17.859 -7.773 -2.438 1 97.5 81 TRP B CA 1
ATOM 2279 C C . TRP B 1 81 ? -16.859 -8.008 -3.57 1 97.5 81 TRP B C 1
ATOM 2281 O O . TRP B 1 81 ? -16.891 -7.312 -4.59 1 97.5 81 TRP B O 1
ATOM 2291 N N . VAL B 1 82 ? -15.953 -8.938 -3.338 1 97.62 82 VAL B N 1
ATOM 2292 C CA . VAL B 1 82 ? -14.93 -9.188 -4.344 1 97.62 82 VAL B CA 1
ATOM 2293 C C . VAL B 1 82 ? -15.047 -10.617 -4.863 1 97.62 82 VAL B C 1
ATOM 2295 O O . VAL B 1 82 ? -15.711 -11.453 -4.242 1 97.62 82 VAL B O 1
ATOM 2298 N N . THR B 1 83 ? -14.469 -10.867 -6.008 1 97.94 83 THR B N 1
ATOM 2299 C CA . THR B 1 83 ? -14.406 -12.18 -6.637 1 97.94 83 THR B CA 1
ATOM 2300 C C . THR B 1 83 ? -13.133 -12.32 -7.469 1 97.94 83 THR B C 1
ATOM 2302 O O . THR B 1 83 ? -12.367 -11.367 -7.609 1 97.94 83 THR B O 1
ATOM 2305 N N . LYS B 1 84 ? -12.875 -13.477 -7.953 1 97.44 84 LYS B N 1
ATOM 2306 C CA . LYS B 1 84 ? -11.633 -13.75 -8.672 1 97.44 84 LYS B CA 1
ATOM 2307 C C . LYS B 1 84 ? -11.742 -13.328 -10.141 1 97.44 84 LYS B C 1
ATOM 2309 O O . LYS B 1 84 ? -10.742 -13.297 -10.859 1 97.44 84 LYS B O 1
ATOM 2314 N N . ASN B 1 85 ? -12.898 -12.961 -10.57 1 96.56 85 ASN B N 1
ATOM 2315 C CA . ASN B 1 85 ? -13.141 -12.68 -11.984 1 96.56 85 ASN B CA 1
ATOM 2316 C C . ASN B 1 85 ? -13.016 -11.195 -12.289 1 96.56 85 ASN B C 1
ATOM 2318 O O . ASN B 1 85 ? -13.859 -10.391 -11.875 1 96.56 85 ASN B O 1
ATOM 2322 N N . GLU B 1 86 ? -12.047 -10.852 -13.086 1 95.94 86 GLU B N 1
ATOM 2323 C CA . GLU B 1 86 ? -11.727 -9.453 -13.375 1 95.94 86 GLU B CA 1
ATOM 2324 C C . GLU B 1 86 ? -12.883 -8.758 -14.086 1 95.94 86 GLU B C 1
ATOM 2326 O O . GLU B 1 86 ? -13.203 -7.609 -13.766 1 95.94 86 GLU B O 1
ATOM 2331 N N . LYS B 1 87 ? -13.453 -9.398 -15.039 1 95.5 87 LYS B N 1
ATOM 2332 C CA . LYS B 1 87 ? -14.547 -8.805 -15.797 1 95.5 87 LYS B CA 1
ATOM 2333 C C . LYS B 1 87 ? -15.75 -8.531 -14.906 1 95.5 87 LYS B C 1
ATOM 2335 O O . LYS B 1 87 ? -16.406 -7.488 -15.031 1 95.5 87 LYS B O 1
ATOM 2340 N N . LEU B 1 88 ? -15.977 -9.461 -14.055 1 97.19 88 LEU B N 1
ATOM 2341 C CA . LEU B 1 88 ? -17.078 -9.312 -13.117 1 97.19 88 LEU B CA 1
ATOM 2342 C C . LEU B 1 88 ? -16.812 -8.164 -12.141 1 97.19 88 LEU B C 1
ATOM 2344 O O . LEU B 1 88 ? -17.734 -7.422 -11.789 1 97.19 88 LEU B O 1
ATOM 2348 N N . ILE B 1 89 ? -15.609 -7.996 -11.688 1 96.88 89 ILE B N 1
ATOM 2349 C CA . ILE B 1 89 ? -15.234 -6.895 -10.812 1 96.88 89 ILE B CA 1
ATOM 2350 C C . ILE B 1 89 ? -15.508 -5.562 -11.508 1 96.88 89 ILE B C 1
ATOM 2352 O O . ILE B 1 89 ? -16.156 -4.68 -10.938 1 96.88 89 ILE B O 1
ATOM 2356 N N . ARG B 1 90 ? -15.117 -5.492 -12.766 1 95.31 90 ARG B N 1
ATOM 2357 C CA . ARG B 1 90 ? -15.312 -4.262 -13.531 1 95.31 90 ARG B CA 1
ATOM 2358 C C . ARG B 1 90 ? -16.797 -3.932 -13.664 1 95.31 90 ARG B C 1
ATOM 2360 O O . ARG B 1 90 ? -17.188 -2.768 -13.562 1 95.31 90 ARG B O 1
ATOM 2367 N N . LYS B 1 91 ? -17.516 -4.98 -13.867 1 95.81 91 LYS B N 1
ATOM 2368 C CA . LYS B 1 91 ? -18.953 -4.809 -14.055 1 95.81 91 LYS B CA 1
ATOM 2369 C C . LYS B 1 91 ? -19.609 -4.305 -12.773 1 95.81 91 LYS B C 1
ATOM 2371 O O . LYS B 1 91 ? -20.578 -3.533 -12.828 1 95.81 91 LYS B O 1
ATOM 2376 N N . THR B 1 92 ? -19.078 -4.613 -11.633 1 95.94 92 THR B N 1
ATOM 2377 C CA . THR B 1 92 ? -19.812 -4.402 -10.383 1 95.94 92 THR B CA 1
ATOM 2378 C C . THR B 1 92 ? -19.219 -3.23 -9.602 1 95.94 92 THR B C 1
ATOM 2380 O O . THR B 1 92 ? -19.75 -2.846 -8.562 1 95.94 92 THR B O 1
ATOM 2383 N N . LEU B 1 93 ? -18.25 -2.611 -10.016 1 92.5 93 LEU B N 1
ATOM 2384 C CA . LEU B 1 93 ? -17.453 -1.642 -9.266 1 92.5 93 LEU B CA 1
ATOM 2385 C C . LEU B 1 93 ? -18.328 -0.514 -8.742 1 92.5 93 LEU B C 1
ATOM 2387 O O . LEU B 1 93 ? -18.141 -0.042 -7.617 1 92.5 93 LEU B O 1
ATOM 2391 N N . THR B 1 94 ? -19.328 -0.125 -9.539 1 90.12 94 THR B N 1
ATOM 2392 C CA . THR B 1 94 ? -20.094 1.06 -9.172 1 90.12 94 THR B CA 1
ATOM 2393 C C . THR B 1 94 ? -21.453 0.667 -8.586 1 90.12 94 THR B C 1
ATOM 2395 O O . THR B 1 94 ? -22.297 1.524 -8.344 1 90.12 94 THR B O 1
ATOM 2398 N N . MET B 1 95 ? -21.625 -0.638 -8.414 1 94.25 95 MET B N 1
ATOM 2399 C CA . MET B 1 95 ? -22.891 -1.127 -7.879 1 94.25 95 MET B CA 1
ATOM 2400 C C . MET B 1 95 ? -22.906 -1.026 -6.355 1 94.25 95 MET B C 1
ATOM 2402 O O . MET B 1 95 ? -21.859 -0.944 -5.719 1 94.25 95 MET B O 1
ATOM 2406 N N . SER B 1 96 ? -24.188 -0.986 -5.789 1 94.56 96 SER B N 1
ATOM 2407 C CA . SER B 1 96 ? -24.312 -1.121 -4.344 1 94.56 96 SER B CA 1
ATOM 2408 C C . SER B 1 96 ? -23.812 -2.482 -3.869 1 94.56 96 SER B C 1
ATOM 2410 O O . SER B 1 96 ? -23.797 -3.445 -4.637 1 94.56 96 SER B O 1
ATOM 2412 N N . PRO B 1 97 ? -23.406 -2.578 -2.635 1 95.38 97 PRO B N 1
ATOM 2413 C CA . PRO B 1 97 ? -22.938 -3.867 -2.125 1 95.38 97 PRO B CA 1
ATOM 2414 C C . PRO B 1 97 ? -23.953 -4.988 -2.33 1 95.38 97 PRO B C 1
ATOM 2416 O O . PRO B 1 97 ? -23.578 -6.109 -2.686 1 95.38 97 PRO B O 1
ATOM 2419 N N . GLU B 1 98 ? -25.172 -4.664 -2.113 1 96.62 98 GLU B N 1
ATOM 2420 C CA . GLU B 1 98 ? -26.219 -5.668 -2.307 1 96.62 98 GLU B CA 1
ATOM 2421 C C . GLU B 1 98 ? -26.266 -6.137 -3.758 1 96.62 98 GLU B C 1
ATOM 2423 O O . GLU B 1 98 ? -26.375 -7.336 -4.023 1 96.62 98 GLU B O 1
ATOM 2428 N N . ASP B 1 99 ? -26.172 -5.242 -4.641 1 97.44 99 ASP B N 1
ATOM 2429 C CA . ASP B 1 99 ? -26.188 -5.562 -6.066 1 97.44 99 ASP B CA 1
ATOM 2430 C C . ASP B 1 99 ? -24.922 -6.285 -6.488 1 97.44 99 ASP B C 1
ATOM 2432 O O . ASP B 1 99 ? -24.953 -7.176 -7.344 1 97.44 99 ASP B O 1
ATOM 2436 N N . GLN B 1 100 ? -23.781 -5.859 -5.934 1 97.44 100 GLN B N 1
ATOM 2437 C CA . GLN B 1 100 ? -22.516 -6.547 -6.195 1 97.44 100 GLN B CA 1
ATOM 2438 C C . GLN B 1 100 ? -22.625 -8.031 -5.863 1 97.44 100 GLN B C 1
ATOM 2440 O O . GLN B 1 100 ? -22.297 -8.883 -6.695 1 97.44 100 GLN B O 1
ATOM 2445 N N . LYS B 1 101 ? -23.094 -8.289 -4.66 1 98 101 LYS B N 1
ATOM 2446 C CA . LYS B 1 101 ? -23.219 -9.664 -4.188 1 98 101 LYS B CA 1
ATOM 2447 C C . LYS B 1 101 ? -24.125 -10.477 -5.105 1 98 101 LYS B C 1
ATOM 2449 O O . LYS B 1 101 ? -23.766 -11.586 -5.52 1 98 101 LYS B O 1
ATOM 2454 N N . SER B 1 102 ? -25.281 -9.914 -5.406 1 98.31 102 SER B N 1
ATOM 2455 C CA . SER B 1 102 ? -26.266 -10.586 -6.25 1 98.31 102 SER B CA 1
ATOM 2456 C C . SER B 1 102 ? -25.703 -10.867 -7.641 1 98.31 102 SER B C 1
ATOM 2458 O O . SER B 1 102 ? -25.891 -11.953 -8.18 1 98.31 102 SER B O 1
ATOM 2460 N N . GLU B 1 103 ? -25.031 -9.867 -8.211 1 98.25 103 GLU B N 1
ATOM 2461 C CA . GLU B 1 103 ? -24.453 -10.016 -9.547 1 98.25 103 GLU B CA 1
ATOM 2462 C C . GLU B 1 103 ? -23.375 -11.094 -9.57 1 98.25 103 GLU B C 1
ATOM 2464 O O . GLU B 1 103 ? -23.312 -11.891 -10.508 1 98.25 103 GLU B O 1
ATOM 2469 N N . ILE B 1 104 ? -22.547 -11.133 -8.523 1 98 104 ILE B N 1
ATOM 2470 C CA . ILE B 1 104 ? -21.484 -12.125 -8.422 1 98 104 ILE B CA 1
ATOM 2471 C C . ILE B 1 104 ? -22.078 -13.523 -8.297 1 98 104 ILE B C 1
ATOM 2473 O O . ILE B 1 104 ? -21.688 -14.438 -9.023 1 98 104 ILE B O 1
ATOM 2477 N N . GLU B 1 105 ? -23.062 -13.641 -7.477 1 98.06 105 GLU B N 1
ATOM 2478 C CA . GLU B 1 105 ? -23.734 -14.922 -7.273 1 98.06 105 GLU B CA 1
ATOM 2479 C C . GLU B 1 105 ? -24.438 -15.391 -8.547 1 98.06 105 GLU B C 1
ATOM 2481 O O . GLU B 1 105 ? -24.344 -16.562 -8.914 1 98.06 105 GLU B O 1
ATOM 2486 N N . SER B 1 106 ? -25.094 -14.531 -9.18 1 97.94 106 SER B N 1
ATOM 2487 C CA . SER B 1 106 ? -25.844 -14.859 -10.383 1 97.94 106 SER B CA 1
ATOM 2488 C C . SER B 1 106 ? -24.922 -15.297 -11.516 1 97.94 106 SER B C 1
ATOM 2490 O O . SER B 1 106 ? -25.344 -16 -12.43 1 97.94 106 SER B O 1
ATOM 2492 N N . SER B 1 107 ? -23.688 -14.875 -11.453 1 97.56 107 SER B N 1
ATOM 2493 C CA . SER B 1 107 ? -22.703 -15.227 -12.484 1 97.56 107 SER B CA 1
ATOM 2494 C C . SER B 1 107 ? -22.016 -16.547 -12.164 1 97.56 107 SER B C 1
ATOM 2496 O O . SER B 1 107 ? -21.141 -17 -12.906 1 97.56 107 SER B O 1
ATOM 2498 N N . GLY B 1 108 ? -22.359 -17.156 -10.992 1 96.5 108 GLY B N 1
ATOM 2499 C CA . GLY B 1 108 ? -21.828 -18.453 -10.617 1 96.5 108 GLY B CA 1
ATOM 2500 C C . GLY B 1 108 ? -20.562 -18.375 -9.789 1 96.5 108 GLY B C 1
ATOM 2501 O O . GLY B 1 108 ? -19.891 -19.375 -9.555 1 96.5 108 GLY B O 1
ATOM 2502 N N . GLU B 1 109 ? -20.156 -17.125 -9.375 1 96.5 109 GLU B N 1
ATOM 2503 C CA . GLU B 1 109 ? -18.969 -16.906 -8.547 1 96.5 109 GLU B CA 1
ATOM 2504 C C . GLU B 1 109 ? -19.344 -16.75 -7.078 1 96.5 109 GLU B C 1
ATOM 2506 O O . GLU B 1 109 ? -20.516 -16.484 -6.758 1 96.5 109 GLU B O 1
ATOM 2511 N N . SER B 1 110 ? -18.375 -16.969 -6.254 1 95.19 110 SER B N 1
ATOM 2512 C CA . SER B 1 110 ? -18.578 -16.812 -4.82 1 95.19 110 SER B CA 1
ATOM 2513 C C . SER B 1 110 ? -18.172 -15.414 -4.355 1 95.19 110 SER B C 1
ATOM 2515 O O . SER B 1 110 ? -17 -15.047 -4.43 1 95.19 110 SER B O 1
ATOM 2517 N N . PRO B 1 111 ? -19.141 -14.688 -3.885 1 97.69 111 PRO B N 1
ATOM 2518 C CA . PRO B 1 111 ? -18.797 -13.367 -3.369 1 97.69 111 PRO B CA 1
ATOM 2519 C C . PRO B 1 111 ? -18.031 -13.43 -2.049 1 97.69 111 PRO B C 1
ATOM 2521 O O . PRO B 1 111 ? -18.328 -14.273 -1.2 1 97.69 111 PRO B O 1
ATOM 2524 N N . ILE B 1 112 ? -17.062 -12.617 -1.936 1 98.12 112 ILE B N 1
ATOM 2525 C CA . ILE B 1 112 ? -16.297 -12.484 -0.705 1 98.12 112 ILE B CA 1
ATOM 2526 C C . ILE B 1 112 ? -16.484 -11.086 -0.121 1 98.12 112 ILE B C 1
ATOM 2528 O O . ILE B 1 112 ? -16.203 -10.086 -0.787 1 98.12 112 ILE B O 1
ATOM 2532 N N . PHE B 1 113 ? -16.938 -11.016 1.12 1 97.25 113 PHE B N 1
ATOM 2533 C CA . PHE B 1 113 ? -17.203 -9.734 1.774 1 97.25 113 PHE B CA 1
ATOM 2534 C C . PHE B 1 113 ? -15.906 -9.039 2.139 1 97.25 113 PHE B C 1
ATOM 2536 O O . PHE B 1 113 ? -14.953 -9.68 2.602 1 97.25 113 PHE B O 1
ATOM 2543 N N . SER B 1 114 ? -15.867 -7.742 1.873 1 95.62 114 SER B N 1
ATOM 2544 C CA . SER B 1 114 ? -14.742 -6.895 2.26 1 95.62 114 SER B CA 1
ATOM 2545 C C . SER B 1 114 ? -15.211 -5.496 2.643 1 95.62 114 SER B C 1
ATOM 2547 O O . SER B 1 114 ? -16.391 -5.176 2.514 1 95.62 114 SER B O 1
ATOM 2549 N N . TYR B 1 115 ? -14.344 -4.75 3.277 1 94.12 115 TYR B N 1
ATOM 2550 C CA . TYR B 1 115 ? -14.68 -3.367 3.604 1 94.12 115 TYR B CA 1
ATOM 2551 C C . TYR B 1 115 ? -13.414 -2.539 3.807 1 94.12 115 TYR B C 1
ATOM 2553 O O . TYR B 1 115 ? -12.352 -3.082 4.121 1 94.12 115 TYR B O 1
ATOM 2561 N N . ASN B 1 116 ? -13.5 -1.248 3.49 1 93.5 116 ASN B N 1
ATOM 2562 C CA . ASN B 1 116 ? -12.531 -0.23 3.883 1 93.5 116 ASN B CA 1
ATOM 2563 C C . ASN B 1 116 ? -13.094 0.696 4.957 1 93.5 116 ASN B C 1
ATOM 2565 O O . ASN B 1 116 ? -14.305 0.943 5 1 93.5 116 ASN B O 1
ATOM 2569 N N . GLN B 1 117 ? -12.188 1.055 5.832 1 93.81 117 GLN B N 1
ATOM 2570 C CA . GLN B 1 117 ? -12.625 1.907 6.93 1 93.81 117 GLN B CA 1
ATOM 2571 C C . GLN B 1 117 ? -11.68 3.098 7.109 1 93.81 117 GLN B C 1
ATOM 2573 O O . GLN B 1 117 ? -10.461 2.957 6.988 1 93.81 117 GLN B O 1
ATOM 2578 N N . THR B 1 118 ? -12.211 4.266 7.324 1 94.06 118 THR B N 1
ATOM 2579 C CA . THR B 1 118 ? -11.461 5.461 7.691 1 94.06 118 THR B CA 1
ATOM 2580 C C . THR B 1 118 ? -11.992 6.051 9 1 94.06 118 THR B C 1
ATOM 2582 O O . THR B 1 118 ? -13.195 6.02 9.25 1 94.06 118 THR B O 1
ATOM 2585 N N . ASP B 1 119 ? -11.078 6.512 9.828 1 93.19 119 ASP B N 1
ATOM 2586 C CA . ASP B 1 119 ? -11.461 6.938 11.172 1 93.19 119 ASP B CA 1
ATOM 2587 C C . ASP B 1 119 ? -12.117 8.32 11.148 1 93.19 119 ASP B C 1
ATOM 2589 O O . ASP B 1 119 ? -12.898 8.656 12.039 1 93.19 119 ASP B O 1
ATOM 2593 N N . PHE B 1 120 ? -11.805 9.148 10.102 1 98.06 120 PHE B N 1
ATOM 2594 C CA . PHE B 1 120 ? -12.266 10.531 10.148 1 98.06 120 PHE B CA 1
ATOM 2595 C C . PHE B 1 120 ? -12.844 10.953 8.805 1 98.06 120 PHE B C 1
ATOM 2597 O O . PHE B 1 120 ? -12.102 11.164 7.84 1 98.06 120 PHE B O 1
ATOM 2604 N N . VAL B 1 121 ? -14.117 11.078 8.789 1 98.31 121 VAL B N 1
ATOM 2605 C CA . VAL B 1 121 ? -14.805 11.617 7.617 1 98.31 121 VAL B CA 1
ATOM 2606 C C . VAL B 1 121 ? -15.789 12.703 8.055 1 98.31 121 VAL B C 1
ATOM 2608 O O . VAL B 1 121 ? -16.453 12.57 9.094 1 98.31 121 VAL B O 1
ATOM 2611 N N . LYS B 1 122 ? -15.82 13.766 7.387 1 98.38 122 LYS B N 1
ATOM 2612 C CA . LYS B 1 122 ? -16.766 14.852 7.621 1 98.38 122 LYS B CA 1
ATOM 2613 C C . LYS B 1 122 ? -17.047 15.633 6.336 1 98.38 122 LYS B C 1
ATOM 2615 O O . LYS B 1 122 ? -16.109 16.078 5.668 1 98.38 122 LYS B O 1
ATOM 2620 N N . ASN B 1 123 ? -18.328 15.742 5.949 1 98.25 123 ASN B N 1
ATOM 2621 C CA . ASN B 1 123 ? -18.766 16.516 4.785 1 98.25 123 ASN B CA 1
ATOM 2622 C C . ASN B 1 123 ? -18 16.125 3.531 1 98.25 123 ASN B C 1
ATOM 2624 O O . ASN B 1 123 ? -17.469 16.984 2.828 1 98.25 123 ASN B O 1
ATOM 2628 N N . ARG B 1 124 ? -17.781 14.828 3.293 1 98 124 ARG B N 1
ATOM 2629 C CA . ARG B 1 124 ? -17.234 14.219 2.088 1 98 124 ARG B CA 1
ATOM 2630 C C . ARG B 1 124 ? -15.734 14.484 1.973 1 98 124 ARG B C 1
ATOM 2632 O O . ARG B 1 124 ? -15.188 14.484 0.871 1 98 124 ARG B O 1
ATOM 2639 N N . VAL B 1 125 ? -15.094 14.797 3.145 1 98.75 125 VAL B N 1
ATOM 2640 C CA . VAL B 1 125 ? -13.641 14.875 3.275 1 98.75 125 VAL B CA 1
ATOM 2641 C C . VAL B 1 125 ? -13.141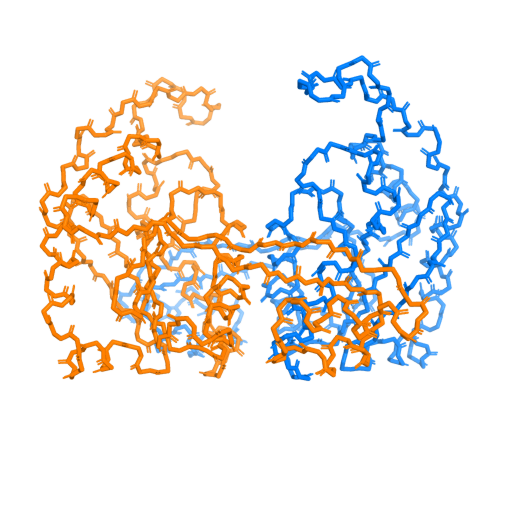 13.758 4.195 1 98.75 125 VAL B C 1
ATOM 2643 O O . VAL B 1 125 ? -13.648 13.594 5.309 1 98.75 125 VAL B O 1
ATOM 2646 N N . ALA B 1 126 ? -12.242 12.977 3.689 1 98.56 126 ALA B N 1
ATOM 2647 C CA . ALA B 1 126 ? -11.672 11.898 4.492 1 98.56 126 ALA B CA 1
ATOM 2648 C C . ALA B 1 126 ? -10.258 12.242 4.949 1 98.56 126 ALA B C 1
ATOM 2650 O O . ALA B 1 126 ? -9.469 12.797 4.188 1 98.56 126 ALA B O 1
ATOM 2651 N N . ILE B 1 127 ? -9.938 11.922 6.211 1 98.69 127 ILE B N 1
ATOM 2652 C CA . ILE B 1 127 ? -8.602 12.117 6.766 1 98.69 127 ILE B CA 1
ATOM 2653 C C . ILE B 1 127 ? -8.016 10.773 7.184 1 98.69 127 ILE B C 1
ATOM 2655 O O . ILE B 1 127 ? -8.672 9.984 7.863 1 98.69 127 ILE B O 1
ATOM 2659 N N . GLU B 1 128 ? -6.883 10.453 6.723 1 98.31 128 GLU B N 1
ATOM 2660 C CA . GLU B 1 128 ? -6.059 9.375 7.262 1 98.31 128 GLU B CA 1
ATOM 2661 C C . GLU B 1 128 ? -4.82 9.93 7.965 1 98.31 128 GLU B C 1
ATOM 2663 O O . GLU B 1 128 ? -4.066 10.711 7.383 1 98.31 128 GLU B O 1
ATOM 2668 N N . VAL B 1 129 ? -4.645 9.633 9.219 1 97.69 129 VAL B N 1
ATOM 2669 C CA . VAL B 1 129 ? -3.455 9.961 10 1 97.69 129 VAL B CA 1
ATOM 2670 C C . VAL B 1 129 ? -2.58 8.719 10.156 1 97.69 129 VAL B C 1
ATOM 2672 O O . VAL B 1 129 ? -3.014 7.719 10.727 1 97.69 129 VAL B O 1
ATOM 2675 N N . GLN B 1 130 ? -1.359 8.844 9.664 1 96.62 130 GLN B N 1
ATOM 2676 C CA . GLN B 1 130 ? -0.567 7.621 9.633 1 96.62 130 GLN B CA 1
ATOM 2677 C C . GLN B 1 130 ? 0.771 7.809 10.344 1 96.62 130 GLN B C 1
ATOM 2679 O O . GLN B 1 130 ? 1.684 8.438 9.797 1 96.62 130 GLN B O 1
ATOM 2684 N N . PHE B 1 131 ? 0.893 7.152 11.492 1 96.69 131 PHE B N 1
ATOM 2685 C CA . PHE B 1 131 ? 2.137 7.109 12.25 1 96.69 131 PHE B CA 1
ATOM 2686 C C . PHE B 1 131 ? 2.672 5.684 12.336 1 96.69 131 PHE B C 1
ATOM 2688 O O . PHE B 1 131 ? 3.518 5.383 13.18 1 96.69 131 PHE B O 1
ATOM 2695 N N . GLY B 1 132 ? 2.102 4.797 11.477 1 93.31 132 GLY B N 1
ATOM 2696 C CA . GLY B 1 132 ? 2.498 3.4 11.469 1 93.31 132 GLY B CA 1
ATOM 2697 C C . GLY B 1 132 ? 3.48 3.064 10.367 1 93.31 132 GLY B C 1
ATOM 2698 O O . GLY B 1 132 ? 4.234 3.928 9.914 1 93.31 132 GLY B O 1
ATOM 2699 N N . LYS B 1 133 ? 3.455 1.791 10.031 1 92.5 133 LYS B N 1
ATOM 2700 C CA . LYS B 1 133 ? 4.41 1.27 9.062 1 92.5 133 LYS B CA 1
ATOM 2701 C C . LYS B 1 133 ? 4.188 1.891 7.688 1 92.5 133 LYS B C 1
ATOM 2703 O O . LYS B 1 133 ? 3.049 2.133 7.285 1 92.5 133 LYS B O 1
ATOM 2708 N N . TYR B 1 134 ? 5.199 2.004 6.938 1 92.62 134 TYR B N 1
ATOM 2709 C CA . TYR B 1 134 ? 5.219 2.68 5.645 1 92.62 134 TYR B CA 1
ATOM 2710 C C . TYR B 1 134 ? 4.246 2.021 4.672 1 92.62 134 TYR B C 1
ATOM 2712 O O . TYR B 1 134 ? 3.631 2.701 3.846 1 92.62 134 TYR B O 1
ATOM 2720 N N . SER B 1 135 ? 4.047 0.711 4.812 1 94.25 135 SER B N 1
ATOM 2721 C CA . SER B 1 135 ? 3.182 -0.009 3.885 1 94.25 135 SER B CA 1
ATOM 2722 C C . SER B 1 135 ? 1.735 0.455 4.004 1 94.25 135 SER B C 1
ATOM 2724 O O . SER B 1 135 ? 0.981 0.415 3.029 1 94.25 135 SER B O 1
ATOM 2726 N N . PHE B 1 136 ? 1.377 0.979 5.152 1 95.69 136 PHE B N 1
ATOM 2727 C CA . PHE B 1 136 ? -0.001 1.396 5.375 1 95.69 136 PHE B CA 1
ATOM 2728 C C . PHE B 1 136 ? -0.302 2.695 4.637 1 95.69 136 PHE B C 1
ATOM 2730 O O . PHE B 1 136 ? -1.453 2.967 4.293 1 95.69 136 PHE B O 1
ATOM 2737 N N . VAL B 1 137 ? 0.728 3.484 4.387 1 96.75 137 VAL B N 1
ATOM 2738 C CA . VAL B 1 137 ? 0.491 4.727 3.656 1 96.75 137 VAL B CA 1
ATOM 2739 C C . VAL B 1 137 ? 0.158 4.414 2.199 1 96.75 137 VAL B C 1
ATOM 2741 O O . VAL B 1 137 ? -0.724 5.043 1.609 1 96.75 137 VAL B O 1
ATOM 2744 N N . ALA B 1 138 ? 0.894 3.445 1.634 1 95.81 138 ALA B N 1
ATOM 2745 C CA . ALA B 1 138 ? 0.554 3.02 0.279 1 95.81 138 ALA B CA 1
ATOM 2746 C C . ALA B 1 138 ? -0.892 2.535 0.203 1 95.81 138 ALA B C 1
ATOM 2748 O O . ALA B 1 138 ? -1.613 2.863 -0.742 1 95.81 138 ALA B O 1
ATOM 2749 N N . TYR B 1 139 ? -1.264 1.8 1.194 1 96.88 139 TYR B N 1
ATOM 2750 C CA . TYR B 1 139 ? -2.637 1.308 1.243 1 96.88 139 TYR B CA 1
ATOM 2751 C C . TYR B 1 139 ? -3.625 2.459 1.361 1 96.88 139 TYR B C 1
ATOM 2753 O O . TYR B 1 139 ? -4.672 2.459 0.705 1 96.88 139 TYR B O 1
ATOM 2761 N N . ASP B 1 140 ? -3.32 3.457 2.113 1 97.5 140 ASP B N 1
ATOM 2762 C CA . ASP B 1 140 ? -4.184 4.625 2.275 1 97.5 140 ASP B CA 1
ATOM 2763 C C . ASP B 1 140 ? -4.332 5.383 0.958 1 97.5 140 ASP B C 1
ATOM 2765 O O . ASP B 1 140 ? -5.449 5.641 0.506 1 97.5 140 ASP B O 1
ATOM 2769 N N . LEU B 1 141 ? -3.211 5.633 0.362 1 96.75 141 LEU B N 1
ATOM 2770 C CA . LEU B 1 141 ? -3.156 6.543 -0.776 1 96.75 141 LEU B CA 1
ATOM 2771 C C . LEU B 1 141 ? -3.719 5.883 -2.029 1 96.75 141 LEU B C 1
ATOM 2773 O O . LEU B 1 141 ? -4.453 6.516 -2.793 1 96.75 141 LEU B O 1
ATOM 2777 N N . PHE B 1 142 ? -3.432 4.57 -2.17 1 95.81 142 PHE B N 1
ATOM 2778 C CA . PHE B 1 142 ? -3.719 3.969 -3.465 1 95.81 142 PHE B CA 1
ATOM 2779 C C . PHE B 1 142 ? -4.945 3.064 -3.383 1 95.81 142 PHE B C 1
ATOM 2781 O O . PHE B 1 142 ? -5.488 2.656 -4.41 1 95.81 142 PHE B O 1
ATOM 2788 N N . VAL B 1 143 ? -5.406 2.764 -2.168 1 95.44 143 VAL B N 1
ATOM 2789 C CA . VAL B 1 143 ? -6.531 1.839 -2.049 1 95.44 143 VAL B CA 1
ATOM 2790 C C . VAL B 1 143 ? -7.688 2.525 -1.328 1 95.44 143 VAL B C 1
ATOM 2792 O O . VAL B 1 143 ? -8.766 2.697 -1.9 1 95.44 143 VAL B O 1
ATOM 2795 N N . LYS B 1 144 ? -7.465 3.041 -0.146 1 96.94 144 LYS B N 1
ATOM 2796 C CA . LYS B 1 144 ? -8.562 3.49 0.706 1 96.94 144 LYS B CA 1
ATOM 2797 C C . LYS B 1 144 ? -9.188 4.773 0.166 1 96.94 144 LYS B C 1
ATOM 2799 O O . LYS B 1 144 ? -10.406 4.844 -0.03 1 96.94 144 LYS B O 1
ATOM 2804 N N . HIS B 1 145 ? -8.391 5.809 -0.056 1 97.12 145 HIS B N 1
ATOM 2805 C CA . HIS B 1 145 ? -8.945 7.074 -0.528 1 97.12 145 HIS B CA 1
ATOM 2806 C C . HIS B 1 145 ? -9.68 6.895 -1.853 1 97.12 145 HIS B C 1
ATOM 2808 O O . HIS B 1 145 ? -10.758 7.453 -2.045 1 97.12 145 HIS B O 1
ATOM 2814 N N . LEU B 1 146 ? -9.078 6.059 -2.709 1 94.5 146 LEU B N 1
ATOM 2815 C CA . LEU B 1 146 ? -9.711 5.809 -4 1 94.5 146 LEU B CA 1
ATOM 2816 C C . LEU B 1 146 ? -11.031 5.066 -3.826 1 94.5 146 LEU B C 1
ATOM 2818 O O . LEU B 1 146 ? -12.016 5.387 -4.492 1 94.5 146 LEU B O 1
ATOM 2822 N N . ALA B 1 147 ? -11.023 4.102 -2.965 1 93.56 147 ALA B N 1
ATOM 2823 C CA . ALA B 1 147 ? -12.234 3.338 -2.703 1 93.56 147 ALA B CA 1
ATOM 2824 C C . ALA B 1 147 ? -13.375 4.25 -2.248 1 93.56 147 ALA B C 1
ATOM 2826 O O . ALA B 1 147 ? -14.5 4.137 -2.734 1 93.56 147 ALA B O 1
ATOM 2827 N N . PHE B 1 148 ? -13.094 5.148 -1.349 1 95.38 148 PHE B N 1
ATOM 2828 C CA . PHE B 1 148 ? -14.102 6.066 -0.835 1 95.38 148 PHE B CA 1
ATOM 2829 C C . PHE B 1 148 ? -14.578 7.02 -1.927 1 95.38 148 PHE B C 1
ATOM 2831 O O . PHE B 1 148 ? -15.758 7.352 -2.002 1 95.38 148 PHE B O 1
ATOM 2838 N N . TYR B 1 149 ? -13.672 7.414 -2.73 1 95.06 149 TYR B N 1
ATOM 2839 C CA . TYR B 1 149 ? -13.992 8.336 -3.814 1 95.06 149 TYR B CA 1
ATOM 2840 C C . TYR B 1 149 ? -14.883 7.664 -4.855 1 95.06 149 TYR B C 1
ATOM 2842 O O . TYR B 1 149 ? -15.938 8.195 -5.215 1 95.06 149 TYR B O 1
ATOM 2850 N N . VAL B 1 150 ? -14.469 6.504 -5.309 1 89.75 150 VAL B N 1
ATOM 2851 C CA . VAL B 1 150 ? -15.211 5.742 -6.309 1 89.75 150 VAL B CA 1
ATOM 2852 C C . VAL B 1 150 ? -16.578 5.359 -5.754 1 89.75 150 VAL B C 1
ATOM 2854 O O . VAL B 1 150 ? -17.562 5.316 -6.488 1 89.75 150 VAL B O 1
ATOM 2857 N N . GLY B 1 151 ? -16.594 5.098 -4.461 1 89.06 151 GLY B N 1
ATOM 2858 C CA . GLY B 1 151 ? -17.844 4.777 -3.789 1 89.06 151 GLY B CA 1
ATOM 2859 C C . GLY B 1 151 ? -18.719 5.996 -3.553 1 89.06 151 GLY B C 1
ATOM 2860 O O . GLY B 1 151 ? -19.781 5.891 -2.934 1 89.06 151 GLY B O 1
ATOM 2861 N N . ASP B 1 152 ? -18.297 7.16 -3.945 1 92.69 152 ASP B N 1
ATOM 2862 C CA . ASP B 1 152 ? -19.016 8.422 -3.867 1 92.69 152 ASP B CA 1
ATOM 2863 C C . ASP B 1 152 ? -19.234 8.852 -2.416 1 92.69 152 ASP B C 1
ATOM 2865 O O . ASP B 1 152 ? -20.281 9.383 -2.064 1 92.69 152 ASP B O 1
ATOM 2869 N N . GLN B 1 153 ? -18.219 8.5 -1.646 1 94 153 GLN B N 1
ATOM 2870 C CA . GLN B 1 153 ? -18.297 8.852 -0.233 1 94 153 GLN B CA 1
ATOM 2871 C C . GLN B 1 153 ? -17.547 10.148 0.056 1 94 153 GLN B C 1
ATOM 2873 O O . GLN B 1 153 ? -17.859 10.859 1.015 1 94 153 GLN B O 1
ATOM 2878 N N . ILE B 1 154 ? -16.578 10.43 -0.796 1 97.62 154 ILE B N 1
ATOM 2879 C CA . ILE B 1 154 ? -15.773 11.625 -0.547 1 97.62 154 ILE B CA 1
ATOM 2880 C C . ILE B 1 154 ? -15.484 12.336 -1.867 1 97.62 154 ILE B C 1
ATOM 2882 O O . ILE B 1 154 ? -15.609 11.742 -2.939 1 97.62 154 ILE B O 1
ATOM 2886 N N . ASP B 1 155 ? -15.078 13.609 -1.721 1 98.38 155 ASP B N 1
ATOM 2887 C CA . ASP B 1 155 ? -14.609 14.391 -2.863 1 98.38 155 ASP B CA 1
ATOM 2888 C C . ASP B 1 155 ? -13.094 14.578 -2.809 1 98.38 155 ASP B C 1
ATOM 2890 O O . ASP B 1 155 ? -12.461 14.852 -3.83 1 98.38 155 ASP B O 1
ATOM 2894 N N . VAL B 1 156 ? -12.586 14.477 -1.611 1 98.69 156 VAL B N 1
ATOM 2895 C CA . VAL B 1 156 ? -11.164 14.719 -1.424 1 98.69 156 VAL B CA 1
ATOM 2896 C C . VAL B 1 156 ? -10.664 13.953 -0.198 1 98.69 156 VAL B C 1
ATOM 2898 O O . VAL B 1 156 ? -11.414 13.742 0.758 1 98.69 156 VAL B O 1
ATOM 2901 N N . GLY B 1 157 ? -9.43 13.422 -0.294 1 98.69 157 GLY B N 1
ATOM 2902 C CA . GLY B 1 157 ? -8.773 12.781 0.837 1 98.69 157 GLY B CA 1
ATOM 2903 C C . GLY B 1 157 ? -7.59 13.578 1.361 1 98.69 157 GLY B C 1
ATOM 2904 O O . GLY B 1 157 ? -6.926 14.289 0.602 1 98.69 157 GLY B O 1
ATOM 2905 N N . ILE B 1 158 ? -7.332 13.484 2.66 1 98.88 158 ILE B N 1
ATOM 2906 C CA . ILE B 1 158 ? -6.184 14.102 3.312 1 98.88 158 ILE B CA 1
ATOM 2907 C C . ILE B 1 158 ? -5.34 13.031 3.998 1 98.88 158 ILE B C 1
ATOM 2909 O O . ILE B 1 158 ? -5.863 12.203 4.742 1 98.88 158 ILE B O 1
ATOM 2913 N N . GLU B 1 159 ? -4.109 12.992 3.719 1 98.75 159 GLU B N 1
ATOM 2914 C CA . GLU B 1 159 ? -3.148 12.102 4.363 1 98.75 159 GLU B CA 1
ATOM 2915 C C . GLU B 1 159 ? -2.158 12.883 5.223 1 98.75 159 GLU B C 1
ATOM 2917 O O . GLU B 1 159 ? -1.396 13.703 4.711 1 98.75 159 GLU B O 1
ATOM 2922 N N . ILE B 1 160 ? -2.176 12.672 6.492 1 98.75 160 ILE B N 1
ATOM 2923 C CA . ILE B 1 160 ? -1.282 13.359 7.414 1 98.75 160 ILE B CA 1
ATOM 2924 C C . ILE B 1 160 ? -0.143 12.43 7.824 1 98.75 160 ILE B C 1
ATOM 2926 O O . ILE B 1 160 ? -0.383 11.336 8.336 1 98.75 160 ILE B O 1
ATOM 2930 N N . LEU B 1 161 ? 1.077 12.891 7.613 1 98.38 161 LEU B N 1
ATOM 2931 C CA . LEU B 1 161 ? 2.285 12.102 7.844 1 98.38 161 LEU B CA 1
ATOM 2932 C C . LEU B 1 161 ? 3.316 12.906 8.625 1 98.38 161 LEU B C 1
ATOM 2934 O O . LEU B 1 161 ? 3.363 14.141 8.523 1 98.38 161 LEU B O 1
ATOM 2938 N N . PRO B 1 162 ? 4.195 12.203 9.383 1 98.31 162 PRO B N 1
ATOM 2939 C CA . PRO B 1 162 ? 5.344 12.922 9.945 1 98.31 162 PRO B CA 1
ATOM 2940 C C . PRO B 1 162 ? 6.391 13.273 8.891 1 98.31 162 PRO B C 1
ATOM 2942 O O . PRO B 1 162 ? 6.625 12.492 7.965 1 98.31 162 PRO B O 1
ATOM 2945 N N . MET B 1 163 ? 6.977 14.414 9.023 1 98.12 163 MET B N 1
ATOM 2946 C CA . MET B 1 163 ? 8.219 14.68 8.305 1 98.12 163 MET B CA 1
ATOM 2947 C C . MET B 1 163 ? 9.328 13.75 8.773 1 98.12 163 MET B C 1
ATOM 2949 O O . MET B 1 163 ? 9.234 13.156 9.852 1 98.12 163 MET B O 1
ATOM 2953 N N . LYS B 1 164 ? 10.359 13.656 7.973 1 97.69 164 LYS B N 1
ATOM 2954 C CA . LYS B 1 164 ? 11.508 12.852 8.375 1 97.69 164 LYS B CA 1
ATOM 2955 C C . LYS B 1 164 ? 12.055 13.312 9.719 1 97.69 164 LYS B C 1
ATOM 2957 O O . LYS B 1 164 ? 12.516 12.5 10.523 1 97.69 164 LYS B O 1
ATOM 2962 N N . SER B 1 165 ? 12.008 14.594 10.023 1 96.5 165 SER B N 1
ATOM 2963 C CA . SER B 1 165 ? 12.5 15.18 11.266 1 96.5 165 SER B CA 1
ATOM 2964 C C . SER B 1 165 ? 11.766 14.609 12.477 1 96.5 165 SER B C 1
ATOM 2966 O O . SER B 1 165 ? 12.375 14.344 13.516 1 96.5 165 SER B O 1
ATOM 2968 N N . LEU B 1 166 ? 10.492 14.43 12.344 1 97.06 166 LEU B N 1
ATOM 2969 C CA . LEU B 1 166 ? 9.688 13.82 13.398 1 97.06 166 LEU B CA 1
ATOM 2970 C C . LEU B 1 166 ? 9.859 12.305 13.406 1 97.06 166 LEU B C 1
ATOM 2972 O O . LEU B 1 166 ? 10.086 11.711 14.461 1 97.06 166 LEU B O 1
ATOM 2976 N N . GLN B 1 167 ? 9.789 11.719 12.258 1 97.06 167 GLN B N 1
ATOM 2977 C CA . GLN B 1 167 ? 9.883 10.266 12.102 1 97.06 167 GLN B CA 1
ATOM 2978 C C . GLN B 1 167 ? 11.18 9.734 12.703 1 97.06 167 GLN B C 1
ATOM 2980 O O . GLN B 1 167 ? 11.203 8.633 13.266 1 97.06 167 GLN B O 1
ATOM 2985 N N . SER B 1 168 ? 12.297 10.5 12.602 1 95.81 168 SER B N 1
ATOM 2986 C CA . SER B 1 168 ? 13.602 10.062 13.102 1 95.81 168 SER B CA 1
ATOM 2987 C C . SER B 1 168 ? 13.578 9.875 14.609 1 95.81 168 SER B C 1
ATOM 2989 O O . SER B 1 168 ? 14.484 9.266 15.18 1 95.81 168 SER B O 1
ATOM 2991 N N . GLN B 1 169 ? 12.562 10.391 15.234 1 96.5 169 GLN B N 1
ATOM 2992 C CA . GLN B 1 169 ? 12.391 10.258 16.688 1 96.5 169 GLN B CA 1
ATOM 2993 C C . GLN B 1 169 ? 11.25 9.305 17.016 1 96.5 169 GLN B C 1
ATOM 2995 O O . GLN B 1 169 ? 10.625 9.414 18.062 1 96.5 169 GLN B O 1
ATOM 3000 N N . MET B 1 170 ? 10.922 8.469 16.062 1 96.44 170 MET B N 1
ATOM 3001 C CA . MET B 1 170 ? 9.938 7.402 16.219 1 96.44 170 MET B CA 1
ATOM 3002 C C . MET B 1 170 ? 10.57 6.035 15.977 1 96.44 170 MET B C 1
ATOM 3004 O O . MET B 1 170 ? 11.781 5.934 15.773 1 96.44 170 MET B O 1
ATOM 3008 N N . SER B 1 171 ? 9.711 5.035 16.156 1 94.81 171 SER B N 1
ATOM 3009 C CA . SER B 1 171 ? 10.195 3.689 15.875 1 94.81 171 SER B CA 1
ATOM 3010 C C . SER B 1 171 ? 10.602 3.545 14.406 1 94.81 171 SER B C 1
ATOM 3012 O O . SER B 1 171 ? 10.125 4.289 13.555 1 94.81 171 SER B O 1
ATOM 3014 N N . SER B 1 172 ? 11.414 2.617 14.133 1 91.81 172 SER B N 1
ATOM 3015 C CA . SER B 1 172 ? 11.836 2.346 12.758 1 91.81 172 SER B CA 1
ATOM 3016 C C . SER B 1 172 ? 10.664 1.869 11.906 1 91.81 172 SER B C 1
ATOM 3018 O O . SER B 1 172 ? 9.688 1.334 12.43 1 91.81 172 SER B O 1
ATOM 3020 N N . GLY B 1 173 ? 10.672 2.16 10.68 1 92 173 GLY B N 1
ATOM 3021 C CA . GLY B 1 173 ? 9.688 1.63 9.75 1 92 173 GLY B CA 1
ATOM 3022 C C . GLY B 1 173 ? 8.508 2.561 9.531 1 92 173 GLY B C 1
ATOM 3023 O O . GLY B 1 173 ? 7.688 2.334 8.648 1 92 173 GLY B O 1
ATOM 3024 N N . VAL B 1 174 ? 8.5 3.588 10.367 1 95.69 174 VAL B N 1
ATOM 3025 C CA . VAL B 1 174 ? 7.422 4.566 10.227 1 95.69 174 VAL B CA 1
ATOM 3026 C C . VAL B 1 174 ? 7.613 5.359 8.938 1 95.69 174 VAL B C 1
ATOM 3028 O O . VAL B 1 174 ? 8.734 5.727 8.586 1 95.69 174 VAL B O 1
ATOM 3031 N N . SER B 1 175 ? 6.508 5.598 8.281 1 96.12 175 SER B N 1
ATOM 3032 C CA . SER B 1 175 ? 6.547 6.383 7.051 1 96.12 175 SER B CA 1
ATOM 3033 C C . SER B 1 175 ? 6.82 7.855 7.344 1 96.12 175 SER B C 1
ATOM 3035 O O . SER B 1 175 ? 6.688 8.305 8.484 1 96.12 175 SER B O 1
ATOM 3037 N N . TYR B 1 176 ? 7.258 8.578 6.332 1 97.88 176 TYR B N 1
ATOM 3038 C CA . TYR B 1 176 ? 7.477 10.016 6.441 1 97.88 176 TYR B CA 1
ATOM 3039 C C . TYR B 1 176 ? 7.137 10.719 5.133 1 97.88 176 TYR B C 1
ATOM 3041 O O . TYR B 1 176 ? 7.145 10.094 4.066 1 97.88 176 TYR B O 1
ATOM 3049 N N . TYR B 1 177 ? 6.844 11.961 5.25 1 98.44 177 TYR B N 1
ATOM 3050 C CA . TYR B 1 177 ? 6.285 12.789 4.184 1 98.44 177 TYR B CA 1
ATOM 3051 C C . TYR B 1 177 ? 7.152 12.719 2.932 1 98.44 177 TYR B C 1
ATOM 3053 O O . TYR B 1 177 ? 6.66 12.398 1.847 1 98.44 177 TYR B O 1
ATOM 3061 N N . GLU B 1 178 ? 8.453 12.938 3.018 1 98.44 178 GLU B N 1
ATOM 3062 C CA . GLU B 1 178 ? 9.352 13.031 1.87 1 98.44 178 GLU B CA 1
ATOM 3063 C C . GLU B 1 178 ? 9.367 11.727 1.071 1 98.44 178 GLU B C 1
ATOM 3065 O O . GLU B 1 178 ? 9.336 11.75 -0.161 1 98.44 178 GLU B O 1
ATOM 3070 N N . GLY B 1 179 ? 9.359 10.625 1.771 1 97.38 179 GLY B N 1
ATOM 3071 C CA . GLY B 1 179 ? 9.359 9.328 1.108 1 97.38 179 GLY B CA 1
ATOM 3072 C C . GLY B 1 179 ? 8.055 9.031 0.39 1 97.38 179 GLY B C 1
ATOM 3073 O O . GLY B 1 179 ? 8.062 8.539 -0.74 1 97.38 179 GLY B O 1
ATOM 3074 N N . GLU B 1 180 ? 6.98 9.359 1.028 1 97.75 180 GLU B N 1
ATOM 3075 C CA . GLU B 1 180 ? 5.676 9.055 0.448 1 97.75 180 GLU B CA 1
ATOM 3076 C C . GLU B 1 180 ? 5.355 9.992 -0.712 1 97.75 180 GLU B C 1
ATOM 3078 O O . GLU B 1 180 ? 4.703 9.594 -1.678 1 97.75 180 GLU B O 1
ATOM 3083 N N . LEU B 1 181 ? 5.77 11.25 -0.583 1 98 181 LEU B N 1
ATOM 3084 C CA . LEU B 1 181 ? 5.637 12.172 -1.706 1 98 181 LEU B CA 1
ATOM 3085 C C . LEU B 1 181 ? 6.375 11.648 -2.932 1 98 181 LEU B C 1
ATOM 3087 O O . LEU B 1 181 ? 5.855 11.711 -4.051 1 98 181 LEU B O 1
ATOM 3091 N N . TYR B 1 182 ? 7.605 11.117 -2.707 1 97.44 182 TYR B N 1
ATOM 3092 C CA . TYR B 1 182 ? 8.391 10.531 -3.787 1 97.44 182 TYR B CA 1
ATOM 3093 C C . TYR B 1 182 ? 7.613 9.414 -4.48 1 97.44 182 TYR B C 1
ATOM 3095 O O . TYR B 1 182 ? 7.59 9.336 -5.711 1 97.44 182 TYR B O 1
ATOM 3103 N N . ASN B 1 183 ? 6.953 8.578 -3.711 1 96.38 183 ASN B N 1
ATOM 3104 C CA . ASN B 1 183 ? 6.176 7.469 -4.25 1 96.38 183 ASN B CA 1
ATOM 3105 C C . ASN B 1 183 ? 5.012 7.961 -5.105 1 96.38 183 ASN B C 1
ATOM 3107 O O . ASN B 1 183 ? 4.734 7.402 -6.168 1 96.38 183 ASN B O 1
ATOM 3111 N N . VAL B 1 184 ? 4.375 8.984 -4.648 1 97.12 184 VAL B N 1
ATOM 3112 C CA . VAL B 1 184 ? 3.234 9.539 -5.371 1 97.12 184 VAL B CA 1
ATOM 3113 C C . VAL B 1 184 ? 3.709 10.18 -6.672 1 97.12 184 VAL B C 1
ATOM 3115 O O . VAL B 1 184 ? 3.143 9.938 -7.738 1 97.12 184 VAL B O 1
ATOM 3118 N N . VAL B 1 185 ? 4.773 10.938 -6.578 1 96.56 185 VAL B N 1
ATOM 3119 C CA . VAL B 1 185 ? 5.281 11.656 -7.738 1 96.56 185 VAL B CA 1
ATOM 3120 C C . VAL B 1 185 ? 5.777 10.664 -8.789 1 96.56 185 VAL B C 1
ATOM 3122 O O . VAL B 1 185 ? 5.582 10.875 -9.984 1 96.56 185 VAL B O 1
ATOM 3125 N N . ARG B 1 186 ? 6.328 9.594 -8.367 1 95 186 ARG B N 1
ATOM 3126 C CA . ARG B 1 186 ? 6.844 8.57 -9.266 1 95 186 ARG B CA 1
ATOM 3127 C C . ARG B 1 186 ? 5.719 7.934 -10.078 1 95 186 ARG B C 1
ATOM 3129 O O . ARG B 1 186 ? 5.941 7.461 -11.195 1 95 186 ARG B O 1
ATOM 3136 N N . GLN B 1 187 ? 4.535 7.902 -9.523 1 93.88 187 GLN B N 1
ATOM 3137 C CA . GLN B 1 187 ? 3.391 7.305 -10.203 1 93.88 187 GLN B CA 1
ATOM 3138 C C . GLN B 1 187 ? 2.957 8.148 -11.398 1 93.88 187 GLN B C 1
ATOM 3140 O O . GLN B 1 187 ? 2.34 7.633 -12.336 1 93.88 187 GLN B O 1
ATOM 3145 N N . GLY B 1 188 ? 3.209 9.445 -11.258 1 90.38 188 GLY B N 1
ATOM 3146 C CA . GLY B 1 188 ? 2.729 10.352 -12.289 1 90.38 188 GLY B CA 1
ATOM 3147 C C . GLY B 1 188 ? 1.587 11.234 -11.82 1 90.38 188 GLY B C 1
ATOM 3148 O O . GLY B 1 188 ? 1.049 11.031 -10.727 1 90.38 188 GLY B O 1
ATOM 3149 N N . ARG B 1 189 ? 1.17 12.141 -12.625 1 89.06 189 ARG B N 1
ATOM 3150 C CA . ARG B 1 189 ? 0.267 13.219 -12.242 1 89.06 189 ARG B CA 1
ATOM 3151 C C . ARG B 1 189 ? -1.146 12.695 -12.008 1 89.06 189 ARG B C 1
ATOM 3153 O O . ARG B 1 189 ? -1.91 13.281 -11.242 1 89.06 189 ARG B O 1
ATOM 3160 N N . GLY B 1 190 ? -1.449 11.578 -12.562 1 91.69 190 GLY B N 1
ATOM 3161 C CA . GLY B 1 190 ? -2.832 11.125 -12.5 1 91.69 190 GLY B CA 1
ATOM 3162 C C . GLY B 1 190 ? -3.057 10.031 -11.477 1 91.69 190 GLY B C 1
ATOM 3163 O O . GLY B 1 190 ? -4.176 9.531 -11.328 1 91.69 190 GLY B O 1
ATOM 3164 N N . VAL B 1 191 ? -2.057 9.609 -10.797 1 94.56 191 VAL B N 1
ATOM 3165 C CA . VAL B 1 191 ? -2.166 8.469 -9.898 1 94.56 191 VAL B CA 1
ATOM 3166 C C . VAL B 1 191 ? -1.733 8.875 -8.492 1 94.56 191 VAL B C 1
ATOM 3168 O O . VAL B 1 191 ? -0.644 9.414 -8.305 1 94.56 191 VAL B O 1
ATOM 3171 N N . PRO B 1 192 ? -2.52 8.578 -7.48 1 95.69 192 PRO B N 1
ATOM 3172 C CA . PRO B 1 192 ? -3.844 7.957 -7.547 1 95.69 192 PRO B CA 1
ATOM 3173 C C . PRO B 1 192 ? -4.891 8.867 -8.188 1 95.69 192 PRO B C 1
ATOM 3175 O O . PRO B 1 192 ? -4.723 10.086 -8.211 1 95.69 192 PRO B O 1
ATOM 3178 N N . ALA B 1 193 ? -5.941 8.242 -8.664 1 95.5 193 ALA B N 1
ATOM 3179 C CA . ALA B 1 193 ? -6.977 8.984 -9.383 1 95.5 193 ALA B CA 1
ATOM 3180 C C . ALA B 1 193 ? -8.023 9.531 -8.414 1 95.5 193 ALA B C 1
ATOM 3182 O O . ALA B 1 193 ? -9.219 9.297 -8.594 1 95.5 193 ALA B O 1
ATOM 3183 N N . VAL B 1 194 ? -7.656 10.211 -7.48 1 97.19 194 VAL B N 1
ATOM 3184 C CA . VAL B 1 194 ? -8.477 10.844 -6.457 1 97.19 194 VAL B CA 1
ATOM 3185 C C . VAL B 1 194 ? -7.793 12.117 -5.961 1 97.19 194 VAL B C 1
ATOM 3187 O O . VAL B 1 194 ? -6.574 12.148 -5.789 1 97.19 194 VAL B O 1
ATOM 3190 N N . PRO B 1 195 ? -8.547 13.297 -5.801 1 98.44 195 PRO B N 1
ATOM 3191 C CA . PRO B 1 195 ? -7.93 14.484 -5.211 1 98.44 195 PRO B CA 1
ATOM 3192 C C . PRO B 1 195 ? -7.441 14.25 -3.785 1 98.44 195 PRO B C 1
ATOM 3194 O O . PRO B 1 195 ? -8.188 13.742 -2.947 1 98.44 195 PRO B O 1
ATOM 3197 N N . LEU B 1 196 ? -6.184 14.57 -3.547 1 98.69 196 LEU B N 1
ATOM 3198 C CA . LEU B 1 196 ? -5.602 14.352 -2.229 1 98.69 196 LEU B CA 1
ATOM 3199 C C . LEU B 1 196 ? -4.82 15.578 -1.769 1 98.69 196 LEU B C 1
ATOM 3201 O O . LEU B 1 196 ? -4.336 16.359 -2.594 1 98.69 196 LEU B O 1
ATOM 3205 N N . VAL B 1 197 ? -4.758 15.75 -0.477 1 98.81 197 VAL B N 1
ATOM 3206 C CA . VAL B 1 197 ? -3.771 16.609 0.159 1 98.81 197 VAL B CA 1
ATOM 3207 C C . VAL B 1 197 ? -2.861 15.781 1.063 1 98.81 197 VAL B C 1
ATOM 3209 O O . VAL B 1 197 ? -3.338 15.086 1.961 1 98.81 197 VAL B O 1
ATOM 3212 N N . ILE B 1 198 ? -1.636 15.789 0.771 1 98.81 198 ILE B N 1
ATOM 3213 C CA . ILE B 1 198 ? -0.655 15.156 1.651 1 98.81 198 ILE B CA 1
ATOM 3214 C C . ILE B 1 198 ? -0.013 16.219 2.545 1 98.81 198 ILE B C 1
ATOM 3216 O O . ILE B 1 198 ? 0.534 17.203 2.051 1 98.81 198 ILE B O 1
ATOM 3220 N N . VAL B 1 199 ? -0.096 15.969 3.846 1 98.88 199 VAL B N 1
ATOM 3221 C CA . VAL B 1 199 ? 0.329 16.953 4.832 1 98.88 199 VAL B CA 1
ATOM 3222 C C . VAL B 1 199 ? 1.486 16.406 5.656 1 98.88 199 VAL B C 1
ATOM 3224 O O . VAL B 1 199 ? 1.381 15.312 6.23 1 98.88 199 VAL B O 1
ATOM 3227 N N . GLY B 1 200 ? 2.621 17.078 5.652 1 98.69 200 GLY B N 1
ATOM 3228 C CA . GLY B 1 200 ? 3.746 16.766 6.516 1 98.69 200 GLY B CA 1
ATOM 3229 C C . GLY B 1 200 ? 3.775 17.594 7.785 1 98.69 200 GLY B C 1
ATOM 3230 O O . GLY B 1 200 ? 3.727 18.828 7.727 1 98.69 200 GLY B O 1
ATOM 3231 N N . ILE B 1 201 ? 3.861 16.859 8.953 1 98.56 201 ILE B N 1
ATOM 3232 C CA . ILE B 1 201 ? 3.809 17.594 10.211 1 98.56 201 ILE B CA 1
ATOM 3233 C C . ILE B 1 201 ? 5.086 17.359 11.008 1 98.56 201 ILE B C 1
ATOM 3235 O O . ILE B 1 201 ? 5.762 16.344 10.812 1 98.56 201 ILE B O 1
ATOM 3239 N N . GLU B 1 202 ? 5.461 18.188 11.852 1 97.12 202 GLU B N 1
ATOM 3240 C CA . GLU B 1 202 ? 6.539 18.078 12.828 1 97.12 202 GLU B CA 1
ATOM 3241 C C . GLU B 1 202 ? 6.152 18.719 14.156 1 97.12 202 GLU B C 1
ATOM 3243 O O . GLU B 1 202 ? 5.109 19.375 14.258 1 97.12 202 GLU B O 1
ATOM 3248 N N . PRO B 1 203 ? 6.895 18.5 15.219 1 94.88 203 PRO B N 1
ATOM 3249 C CA . PRO B 1 203 ? 6.523 19.047 16.531 1 94.88 203 PRO B CA 1
ATOM 3250 C C . PRO B 1 203 ? 6.43 20.578 16.531 1 94.88 203 PRO B C 1
ATOM 3252 O O . PRO B 1 203 ? 7.094 21.234 15.727 1 94.88 203 PRO B O 1
#

Secondary structure (DSSP, 8-state):
-EEEEEEEETTHHHHHHHH-HHHHHHHHHHHHH--GGGG--EEP-SGGGTT-EE--HHHHHHHHHHHHHHTT-EEEEEEEEE-S-HHHHHHHTTS-HHHHHHHHHHTT---EEEEEEEEEEETTEEEEE--SBHHHHHHIIIIIHHHHHHTTS-SEEEEEEE-HHHHTTS-TTB--HHHHHHHHHHH-TT-SSS-EEEEEEE-/-EEEEEEEETTHHHHHHHH-HHHHHHHHHHHHH--GGGG--EEP-SGGGTT-EE--HHHHHHHHHHHHHHTT-EEEEEEEEE-S-HHHHHHHTTS-HHHHHHHHHHTT---EEEEEEEEEEETTEEEEE--SBHHHHHHIIIIIHHHHHHTTS-SEEEEEEE-HHHHTTS-TTB--HHHHHHHHHHH-TT-SSS-EEEEEEE-

Sequence (406 aa):
MKIVEKYSHLNGLEFLLVHKPDLWQEIEHVISELDAESCKTKVSKEKTKKGQLLYSPIDMNNSFKGKLSALSWSESRVSYWVTKNEKLIRKTLTMSPEDQKSEIESSGESPIFSYNQTDFVKNRVAIEVQFGKYSFVAYDLFVKHLAFYVGDQIDVGIEILPMKSLQSQMSSGVSYYEGELYNVVRQGRGVPAVPLVIVGIEPMKIVEKYSHLNGLEFLLVHKPDLWQEIEHVISELDAESCKTKVSKEKTKKGQLLYSPIDMNNSFKGKLSALSWSESRVSYWVTKNEKLIRKTLTMSPEDQKSEIESSGESPIFSYNQTDFVKNRVAIEVQFGKYSFVAYDLFVKHLAFYVGDQIDVGIEILPMKSLQSQMSSGVSYYEGELYNVVRQGRGVPAVPLVIVGIEP

Foldseek 3Di:
DAFDDKDWAPNQVVCCVPVPVVVVVLVRVLQVPDDQVVQQADQDPDPVRHRGGFRDPVSSVVSSLVSQVVVVFAKDKDKAWDWPDPVLCVVCLQPHRVVSCVSCVVVVTHIDIDMAMAGTDDPQEGEDEFFDAPVVVCCVQQPRQVSCVSNVSHQEYEYEFEAPVRNVRHDPRTDHQVVVVVVQVVVPRCPPVGTYMYTYDDD/DAFDDKDWAPNQVVCCVPVPVVVVVLVRVLQVPDDQVVQQADQDPDPVRHRGGFRDPVSSVVSSLVSQVVVVFAKDKDKAWDWPDPVLCVVPLQPHRVVSCVSCVVVVTHIDIDMAMAGTDDPQEGEDEFFDAQVVVCCVQQPRQVSCVSNVSHQEYEYEFEAPVRNVRHDPRTDHQVVVVVVQVVVPRCPPVGTYMYTYDDD

Nearest PDB structures (foldseek):
  1vrr-assembly1_B  TM=9.454E-01  e=4.534E-34  Geobacillus stearothermophilus
  2p0j-assembly1_B  TM=9.811E-01  e=1.142E-32  Geobacillus stearothermophilus
  1sdo-assembly1_A-2  TM=9.713E-01  e=5.694E-33  Geobacillus stearothermophilus
  1bhm-assembly1_A  TM=6.974E-01  e=6.312E-07  Bacillus amyloliquefaciens
  2bam-assembly1_B  TM=5.965E-01  e=5.027E-08  Bacillus amyloliquefaciens

Solvent-accessible surface area (backbone atoms only — not comparable to full-atom values): 20966 Å² total; per-residue (Å²): 39,40,79,79,44,76,43,59,38,73,49,20,44,59,47,32,62,71,80,35,44,68,59,50,51,49,50,53,48,52,45,52,67,39,62,49,74,81,20,45,70,34,66,34,80,46,88,94,46,58,72,39,72,19,46,26,48,68,51,46,50,49,52,51,50,54,54,40,42,76,70,64,31,32,67,47,75,50,66,40,54,35,45,82,47,67,69,60,46,66,72,31,68,83,46,54,45,69,53,26,38,50,53,33,43,75,71,75,46,71,59,38,85,48,69,47,75,42,67,28,35,49,96,37,34,36,42,46,80,48,66,48,53,42,33,49,51,39,27,40,59,62,40,46,49,37,50,37,36,71,67,69,57,31,72,33,33,33,40,38,26,28,24,58,82,40,31,73,45,35,62,86,61,42,36,27,31,30,60,53,52,46,50,40,58,72,61,34,87,65,39,54,85,47,27,24,27,42,34,17,29,34,103,38,40,80,80,46,77,44,60,38,72,51,20,45,58,46,32,63,70,77,36,43,67,59,49,51,48,52,54,50,52,45,52,67,40,62,49,74,81,19,44,71,32,66,35,81,47,88,93,45,59,71,38,71,18,46,24,49,67,50,48,50,48,53,51,49,55,55,42,43,77,71,64,30,32,67,46,73,50,66,40,51,36,45,83,46,66,68,59,47,66,70,32,66,82,48,54,45,69,54,27,38,51,54,34,44,76,71,76,44,70,60,38,85,47,69,46,75,42,67,30,34,50,96,37,33,36,43,45,78,50,66,47,52,42,34,50,52,39,28,40,58,62,40,46,48,38,50,37,36,71,66,68,57,31,72,33,33,34,40,38,25,28,23,56,81,40,32,73,44,34,63,85,63,41,37,27,30,28,60,51,50,47,50,39,58,71,64,35,86,64,39,55,84,49,25,23,26,41,34,19,29,36,103

Organism: NCBI:txid159291